Protein AF-A0A1R3KFK3-F1 (afdb_monomer_lite)

Organism: Corchorus capsularis (NCBI:txid210143)

Sequence (382 aa):
MGETRDNDADEEDEEKASDSVTEKVDGKAAENSLSQSSSNPKCTATTITPTIAPSHDFLSRYALDEPRKGANILVEALHEQGGVFAAEGYARSPGLPGVYIATSGLGATNLVSGLADDLLDSIPIVAITGQVPRRMIGTDAFQETPIIEVTRSITKHNYLVLEVDDIPRIVSEAFFLATSGRPDPVLIDIPKDIQQQLAVPNWNQPIRLSGYMSRLPKAPDEAHLEQIVRLVSESKKPVLYVGGGCLNSSEELRRFVELSGIPVASTLMGLGAFPTSDELSLQMLGMHGTVYANYAVDKSDLLLAFGVRFDDRVTGKLEAFASKAKIVHIDIDSAQIGKNKQPHLSICSDVKLALKGINRILESKGAKLNPMNKIPYWRPYR

Foldseek 3Di:
DDDDDDDDDDDDDDDDDDDDDDDDDDDDDDDDDDDDDDDDPDPPPPPPPPPPPPPPPPPQPDDPPPDDPDDSDDDDDPALLVQLVVQQVVCLPPVAEREGEFEAAPRLVSCQVSLQVQAVLQGLYEYEYEAAAPVCAPPPDDRHDPSQVSCVVSWLEEDEDPALQCVLQVVVQQNCQCRAQRHHYYYYYYYPVSVVDDDDHDNPDDHPCVVVVVLFADQWDLVLLVVVVVLLLVWPQEAEEEALLLLVQLVLVVLLCQLRVHAYEYDPRRPPSYDCPDPSYQYYAFPPGAPLSQVSQLPTQAYEAEADQCDCRHQVPLCSGSVNYQYEHEGCDPCSAPVRHHHPGYTNHRSNSSSVSNSVVSVVVVHSVPPPDDDNPSVVRD

Structure (mmCIF, N/CA/C/O backbone):
data_AF-A0A1R3KFK3-F1
#
_entry.id   AF-A0A1R3KFK3-F1
#
loop_
_atom_site.group_PDB
_atom_site.id
_atom_site.type_symbol
_atom_site.label_atom_id
_atom_site.label_alt_id
_atom_site.label_comp_id
_atom_site.label_asym_id
_atom_site.label_entity_id
_atom_site.label_seq_id
_atom_site.pdbx_PDB_ins_code
_atom_site.Cartn_x
_atom_site.Cartn_y
_atom_site.Cartn_z
_atom_site.occupancy
_atom_site.B_iso_or_equiv
_atom_site.auth_seq_id
_atom_site.auth_comp_id
_atom_site.auth_asym_id
_atom_site.auth_atom_id
_atom_site.pdbx_PDB_model_num
ATOM 1 N N . MET A 1 1 ? 68.762 -43.393 8.470 1.00 41.62 1 MET A N 1
ATOM 2 C CA . MET A 1 1 ? 69.097 -41.959 8.587 1.00 41.62 1 MET A CA 1
ATOM 3 C C . MET A 1 1 ? 67.755 -41.237 8.572 1.00 41.62 1 MET A C 1
ATOM 5 O O . MET A 1 1 ? 67.232 -41.040 7.490 1.00 41.62 1 MET A O 1
ATOM 9 N N . GLY A 1 2 ? 66.986 -41.167 9.664 1.00 32.53 2 GLY A N 1
ATOM 10 C CA . GLY A 1 2 ? 67.274 -40.542 10.969 1.00 32.53 2 GLY A CA 1
ATOM 11 C C . GLY A 1 2 ? 67.093 -39.026 10.818 1.00 32.53 2 GLY A C 1
ATOM 12 O O . GLY A 1 2 ? 67.706 -38.480 9.911 1.00 32.53 2 GLY A O 1
ATOM 13 N N . GLU A 1 3 ? 66.281 -38.273 11.558 1.00 30.69 3 GLU A N 1
ATOM 14 C CA . GLU A 1 3 ? 65.396 -38.437 12.729 1.00 30.69 3 GLU A CA 1
ATOM 15 C C . GLU A 1 3 ? 64.461 -37.197 12.694 1.00 30.69 3 GLU A C 1
ATOM 17 O O . GLU A 1 3 ? 64.923 -36.101 12.396 1.00 30.69 3 GLU A O 1
ATOM 22 N N . THR A 1 4 ? 63.132 -37.347 12.736 1.00 32.22 4 THR A N 1
ATOM 23 C CA . THR A 1 4 ? 62.227 -36.926 13.837 1.00 32.22 4 THR A CA 1
ATOM 24 C C . THR A 1 4 ? 62.689 -35.766 14.730 1.00 32.22 4 THR A C 1
ATOM 26 O O . THR A 1 4 ? 63.718 -35.896 15.392 1.00 32.22 4 THR A O 1
ATOM 29 N N . ARG A 1 5 ? 61.825 -34.750 14.906 1.00 30.09 5 ARG A N 1
ATOM 30 C CA . ARG A 1 5 ? 61.236 -34.401 16.218 1.00 30.09 5 ARG A CA 1
ATOM 31 C C . ARG A 1 5 ? 60.116 -33.358 16.113 1.00 30.09 5 ARG A C 1
ATOM 33 O O . ARG A 1 5 ? 60.302 -32.292 15.535 1.00 30.09 5 ARG A O 1
ATOM 40 N N . ASP A 1 6 ? 58.994 -33.741 16.710 1.00 31.53 6 ASP A N 1
ATOM 41 C CA . ASP A 1 6 ? 57.850 -32.940 17.134 1.00 31.53 6 ASP A CA 1
ATOM 42 C C . ASP A 1 6 ? 58.240 -31.859 18.159 1.00 31.53 6 ASP A C 1
ATOM 44 O O . ASP A 1 6 ? 59.281 -31.969 18.814 1.00 31.53 6 ASP A O 1
ATOM 48 N N . ASN A 1 7 ? 57.373 -30.858 18.340 1.00 28.41 7 ASN A N 1
ATOM 49 C CA . ASN A 1 7 ? 56.678 -30.669 19.619 1.00 28.41 7 ASN A CA 1
ATOM 50 C C . ASN A 1 7 ? 55.586 -29.593 19.517 1.00 28.41 7 ASN A C 1
ATOM 52 O O . ASN A 1 7 ? 55.844 -28.450 19.141 1.00 28.41 7 ASN A O 1
ATOM 56 N N . ASP A 1 8 ? 54.383 -30.024 19.886 1.00 27.12 8 ASP A N 1
ATOM 57 C CA . ASP A 1 8 ? 53.226 -29.227 20.277 1.00 27.12 8 ASP A CA 1
ATOM 58 C C . ASP A 1 8 ? 53.436 -28.509 21.627 1.00 27.12 8 ASP A C 1
ATOM 60 O O . ASP A 1 8 ? 54.293 -28.905 22.419 1.00 27.12 8 ASP A O 1
ATOM 64 N N . ALA A 1 9 ? 52.515 -27.567 21.877 1.00 28.36 9 ALA A N 1
ATOM 65 C CA . ALA A 1 9 ? 52.072 -26.998 23.158 1.00 28.36 9 ALA A CA 1
ATOM 66 C C . ALA A 1 9 ? 52.888 -25.825 23.745 1.00 28.36 9 ALA A C 1
ATOM 68 O O . ALA A 1 9 ? 54.079 -25.935 24.012 1.00 28.36 9 ALA A O 1
ATOM 69 N N . ASP A 1 10 ? 52.241 -24.666 23.926 1.00 27.62 10 ASP A N 1
ATOM 70 C CA . ASP A 1 10 ? 51.619 -24.334 25.217 1.00 27.62 10 ASP A CA 1
ATOM 71 C C . ASP A 1 10 ? 50.777 -23.041 25.131 1.00 27.62 10 ASP A C 1
ATOM 73 O O . ASP A 1 10 ? 51.166 -22.031 24.539 1.00 27.62 10 ASP A O 1
ATOM 77 N N . GLU A 1 11 ? 49.573 -23.148 25.689 1.00 27.61 11 GLU A N 1
ATOM 78 C CA . GLU A 1 11 ? 48.621 -22.095 26.042 1.00 27.61 11 GLU A CA 1
ATOM 79 C C . GLU A 1 11 ? 49.009 -21.471 27.402 1.00 27.61 11 GLU A C 1
ATOM 81 O O . GLU A 1 11 ? 49.602 -22.143 28.240 1.00 27.61 11 GLU A O 1
ATOM 86 N N . GLU A 1 12 ? 48.556 -20.230 27.617 1.00 26.83 12 GLU A N 1
ATOM 87 C CA . GLU A 1 12 ? 48.418 -19.495 28.895 1.00 26.83 12 GLU A CA 1
ATOM 88 C C . GLU A 1 12 ? 49.588 -18.646 29.457 1.00 26.83 12 GLU A C 1
ATOM 90 O O . GLU A 1 12 ? 50.765 -18.977 29.385 1.00 26.83 12 GLU A O 1
ATOM 95 N N . ASP A 1 13 ? 49.145 -17.527 30.055 1.00 26.72 13 ASP A N 1
ATOM 96 C CA . ASP A 1 13 ? 49.805 -16.570 30.955 1.00 26.72 13 ASP A CA 1
ATOM 97 C C . ASP A 1 13 ? 50.711 -15.457 30.380 1.00 26.72 13 ASP A C 1
ATOM 99 O O . ASP A 1 13 ? 51.861 -15.657 30.010 1.00 26.72 13 ASP A O 1
ATOM 103 N N . GLU A 1 14 ? 50.209 -14.210 30.386 1.00 27.09 14 GLU A N 1
ATOM 104 C CA . GLU A 1 14 ? 50.558 -13.247 31.452 1.00 27.09 14 GLU A CA 1
ATOM 105 C C . GLU A 1 14 ? 49.851 -11.886 31.266 1.00 27.09 14 GLU A C 1
ATOM 107 O O . GLU A 1 14 ? 50.153 -11.062 30.399 1.00 27.09 14 GLU A O 1
ATOM 112 N N . GLU A 1 15 ? 48.890 -11.646 32.155 1.00 24.58 15 GLU A N 1
ATOM 113 C CA . GLU A 1 15 ? 48.365 -10.341 32.538 1.00 24.58 15 GLU A CA 1
ATOM 114 C C . GLU A 1 15 ? 49.361 -9.666 33.510 1.00 24.58 15 GLU A C 1
ATOM 116 O O . GLU A 1 15 ? 49.857 -10.319 34.425 1.00 24.58 15 GLU A O 1
ATOM 121 N N . LYS A 1 16 ? 49.529 -8.337 33.382 1.00 25.89 16 LYS A N 1
ATOM 122 C CA . LYS A 1 16 ? 50.187 -7.366 34.299 1.00 25.89 16 LYS A CA 1
ATOM 123 C C . LYS A 1 16 ? 51.659 -7.013 34.039 1.00 25.89 16 LYS A C 1
ATOM 125 O O . LYS A 1 16 ? 52.571 -7.668 34.522 1.00 25.89 16 LYS A O 1
ATOM 130 N N . ALA A 1 17 ? 51.860 -5.796 33.530 1.00 26.78 17 ALA A N 1
ATOM 131 C CA . ALA A 1 17 ? 52.760 -4.831 34.168 1.00 26.78 17 ALA A CA 1
ATOM 132 C C . ALA A 1 17 ? 52.340 -3.396 33.807 1.00 26.78 17 ALA A C 1
ATOM 134 O O . ALA A 1 17 ? 52.376 -2.981 32.651 1.00 26.78 17 ALA A O 1
ATOM 135 N N . SER A 1 18 ? 51.888 -2.676 34.829 1.00 23.70 18 SER A N 1
ATOM 136 C CA . SER A 1 18 ? 51.578 -1.250 34.866 1.00 23.70 18 SER A CA 1
ATOM 137 C C . SER A 1 18 ? 52.822 -0.408 35.189 1.00 23.70 18 SER A C 1
ATOM 139 O O . SER A 1 18 ? 53.798 -0.928 35.726 1.00 23.70 18 SER A O 1
ATOM 141 N N . ASP A 1 19 ? 52.681 0.904 34.954 1.00 25.88 19 ASP A N 1
ATOM 142 C CA . ASP A 1 19 ? 53.480 2.035 35.467 1.00 25.88 19 ASP A CA 1
ATOM 143 C C . ASP A 1 19 ? 54.857 2.260 34.802 1.00 25.88 19 ASP A C 1
ATOM 145 O O . ASP A 1 19 ? 55.619 1.337 34.565 1.00 25.88 19 ASP A O 1
ATOM 149 N N . SER A 1 20 ? 55.306 3.466 34.442 1.00 24.84 20 SER A N 1
ATOM 150 C CA . SER A 1 20 ? 54.895 4.845 34.741 1.00 24.84 20 SER A CA 1
ATOM 151 C C . SER A 1 20 ? 55.719 5.804 33.869 1.00 24.84 20 SER A C 1
ATOM 153 O O . SER A 1 20 ? 56.929 5.610 33.807 1.00 24.84 20 SER A O 1
ATOM 155 N N . VAL A 1 21 ? 55.140 6.889 33.333 1.00 26.11 21 VAL A N 1
ATOM 156 C CA . VAL A 1 21 ? 55.828 8.195 33.201 1.00 26.11 21 VAL A CA 1
ATOM 157 C C . VAL A 1 21 ? 54.791 9.320 33.313 1.00 26.11 21 VAL A C 1
ATOM 159 O O . VAL A 1 21 ? 53.902 9.464 32.480 1.00 26.11 21 VAL A O 1
ATOM 162 N N . THR A 1 22 ? 54.922 10.110 34.374 1.00 25.08 22 THR A N 1
ATOM 163 C CA . THR A 1 22 ? 54.213 11.364 34.657 1.00 25.08 22 THR A CA 1
ATOM 164 C C . THR A 1 22 ? 54.997 12.568 34.132 1.00 25.08 22 THR A C 1
ATOM 166 O O . THR A 1 22 ? 56.182 12.680 34.441 1.00 25.08 22 THR A O 1
ATOM 169 N N . GLU A 1 23 ? 54.328 13.535 33.499 1.00 25.53 23 GLU A N 1
ATOM 170 C CA . GLU A 1 23 ? 54.810 14.922 33.396 1.00 25.53 23 GLU A CA 1
ATOM 171 C C . GLU A 1 23 ? 53.739 15.907 33.894 1.00 25.53 23 GLU A C 1
ATOM 173 O O . GLU A 1 23 ? 52.549 15.773 33.613 1.00 25.53 23 GLU A O 1
ATOM 178 N N . LYS A 1 24 ? 54.193 16.861 34.715 1.00 24.52 24 LYS A N 1
ATOM 179 C CA . LYS A 1 24 ? 53.426 17.887 35.437 1.00 24.52 24 LYS A CA 1
ATOM 180 C C . LYS A 1 24 ? 53.083 19.073 34.535 1.00 24.52 24 LYS A C 1
ATOM 182 O O . LYS A 1 24 ? 53.972 19.557 33.844 1.00 24.52 24 LYS A O 1
ATOM 187 N N . VAL A 1 25 ? 51.893 19.659 34.706 1.00 27.02 25 VAL A N 1
ATOM 188 C CA . VAL A 1 25 ? 51.677 21.108 34.522 1.00 27.02 25 VAL A CA 1
ATOM 189 C C . VAL A 1 25 ? 50.733 21.629 35.612 1.00 27.02 25 VAL A C 1
ATOM 191 O O . VAL A 1 25 ? 49.705 21.025 35.913 1.00 27.02 25 VAL A O 1
ATOM 194 N N . ASP A 1 26 ? 51.159 22.733 36.223 1.00 26.05 26 ASP A N 1
ATOM 195 C CA . ASP A 1 26 ? 50.646 23.382 37.427 1.00 26.05 26 ASP A CA 1
ATOM 196 C C . ASP A 1 26 ? 49.231 23.972 37.324 1.00 26.05 26 ASP A C 1
ATOM 198 O O . ASP A 1 26 ? 48.773 24.436 36.280 1.00 26.05 26 ASP A O 1
ATOM 202 N N . GLY A 1 27 ? 48.557 23.992 38.477 1.00 24.77 27 GLY A N 1
ATOM 203 C CA . GLY A 1 27 ? 47.194 24.470 38.645 1.00 24.77 27 GLY A CA 1
ATOM 204 C C . GLY A 1 27 ? 47.027 25.985 38.791 1.00 24.77 27 GLY A C 1
ATOM 205 O O . GLY A 1 27 ? 47.911 26.722 39.224 1.00 24.77 27 GLY A O 1
ATOM 206 N N . LYS A 1 28 ? 45.789 26.416 38.539 1.00 24.80 28 LYS A N 1
ATOM 207 C CA . LYS A 1 28 ? 45.135 27.525 39.239 1.00 24.80 28 LYS A CA 1
ATOM 208 C C . LYS A 1 28 ? 43.639 27.232 39.313 1.00 24.80 28 LYS A C 1
ATOM 210 O O . LYS A 1 28 ? 42.955 27.184 38.297 1.00 24.80 28 LYS A O 1
ATOM 215 N N . ALA A 1 29 ? 43.169 26.994 40.532 1.00 25.88 29 ALA A N 1
ATOM 216 C CA . ALA A 1 29 ? 41.766 26.833 40.870 1.00 25.88 29 ALA A CA 1
ATOM 217 C C . ALA A 1 29 ? 41.042 28.186 40.827 1.00 25.88 29 ALA A C 1
ATOM 219 O O . ALA A 1 29 ? 41.583 29.198 41.275 1.00 25.88 29 ALA A O 1
ATOM 220 N N . ALA A 1 30 ? 39.801 28.178 40.351 1.00 25.69 30 ALA A N 1
ATOM 221 C CA . ALA A 1 30 ? 38.808 29.181 40.700 1.00 25.69 30 ALA A CA 1
ATOM 222 C C . ALA A 1 30 ? 37.477 28.456 40.921 1.00 25.69 30 ALA A C 1
ATOM 224 O O . ALA A 1 30 ? 36.878 27.917 39.991 1.00 25.69 30 ALA A O 1
ATOM 225 N N . GLU A 1 31 ? 37.078 28.400 42.189 1.00 28.77 31 GLU A N 1
ATOM 226 C CA . GLU A 1 31 ? 35.742 28.033 42.641 1.00 28.77 31 GLU A CA 1
ATOM 227 C C . GLU A 1 31 ? 34.703 28.898 41.922 1.00 28.77 31 GLU A C 1
ATOM 229 O O . GLU A 1 31 ? 34.882 30.110 41.811 1.00 28.77 31 GLU A O 1
ATOM 234 N N . ASN A 1 32 ? 33.591 28.306 41.488 1.00 26.80 32 ASN A N 1
ATOM 235 C CA . ASN A 1 32 ? 32.387 29.087 41.245 1.00 26.80 32 ASN A CA 1
ATOM 236 C C . ASN A 1 32 ? 31.177 28.389 41.853 1.00 26.80 32 ASN A C 1
ATOM 238 O O . ASN A 1 32 ? 30.826 27.253 41.539 1.00 26.80 32 ASN A O 1
ATOM 242 N N . SER A 1 33 ? 30.600 29.119 42.794 1.00 28.06 33 SER A N 1
ATOM 243 C CA . SER A 1 33 ? 29.483 28.792 43.653 1.00 28.06 33 SER A CA 1
ATOM 244 C C . SER A 1 33 ? 28.177 28.682 42.866 1.00 28.06 33 SER A C 1
ATOM 246 O O . SER A 1 33 ? 27.840 29.520 42.028 1.00 28.06 33 SER A O 1
ATOM 248 N N . LEU A 1 34 ? 27.398 27.647 43.180 1.00 27.33 34 LEU A N 1
ATOM 249 C CA . LEU A 1 34 ? 26.002 27.535 42.771 1.00 27.33 34 LEU A CA 1
ATOM 250 C C . LEU A 1 34 ? 25.180 28.559 43.562 1.00 27.33 34 LEU A C 1
ATOM 252 O O . LEU A 1 34 ? 24.804 28.318 44.707 1.00 27.33 34 LEU A O 1
ATOM 256 N N . SER A 1 35 ? 24.899 29.707 42.947 1.00 29.00 35 SER A N 1
ATOM 257 C CA . SER A 1 35 ? 23.846 30.609 43.412 1.00 29.00 35 SER A CA 1
ATOM 258 C C . SER A 1 35 ? 22.520 30.207 42.764 1.00 29.00 35 SER A C 1
ATOM 260 O O . SER A 1 35 ? 22.363 30.201 41.543 1.00 29.00 35 SER A O 1
ATOM 262 N N . GLN A 1 36 ? 21.551 29.831 43.600 1.00 33.12 36 GLN A N 1
ATOM 263 C CA . GLN A 1 36 ? 20.157 29.696 43.195 1.00 33.12 36 GLN A CA 1
ATOM 264 C C . GLN A 1 36 ? 19.626 31.089 42.842 1.00 33.12 36 GLN A C 1
ATOM 266 O O . GLN A 1 36 ? 19.480 31.935 43.722 1.00 33.12 36 GLN A O 1
ATOM 271 N N . SER A 1 37 ? 19.323 31.328 41.565 1.00 27.89 37 SER A N 1
ATOM 272 C CA . SER A 1 37 ? 18.511 32.472 41.152 1.00 27.89 37 SER A CA 1
ATOM 273 C C . SER A 1 37 ? 17.188 31.972 40.580 1.00 27.89 37 SER A C 1
ATOM 275 O O . SER A 1 37 ? 17.113 31.309 39.547 1.00 27.89 37 SER A O 1
ATOM 277 N N . SER A 1 38 ? 16.123 32.256 41.319 1.00 38.09 38 SER A N 1
ATOM 278 C CA . SER A 1 38 ? 14.742 32.098 40.899 1.00 38.09 38 SER A CA 1
ATOM 279 C C . SER A 1 38 ? 14.394 33.213 39.913 1.00 38.09 38 SER A C 1
ATOM 281 O O . SER A 1 38 ? 14.117 34.348 40.290 1.00 38.09 38 SER A O 1
ATOM 283 N N . SER A 1 39 ? 14.379 32.896 38.622 1.00 31.75 39 SER A N 1
ATOM 284 C CA . SER A 1 39 ? 13.661 33.710 37.642 1.00 31.75 39 SER A CA 1
ATOM 285 C C . SER A 1 39 ? 13.072 32.806 36.563 1.00 31.75 39 SER A C 1
ATOM 287 O O . SER A 1 39 ? 13.785 32.129 35.832 1.00 31.75 39 SER A O 1
ATOM 289 N N . ASN A 1 40 ? 11.740 32.749 36.506 1.00 31.05 40 ASN A N 1
ATOM 290 C CA . ASN A 1 40 ? 11.011 32.113 35.412 1.00 31.05 40 ASN A CA 1
ATOM 291 C C . ASN A 1 40 ? 11.338 32.860 34.110 1.00 31.05 40 ASN A C 1
ATOM 293 O O . ASN A 1 40 ? 10.999 34.047 34.019 1.00 31.05 40 ASN A O 1
ATOM 297 N N . PRO A 1 41 ? 11.913 32.220 33.077 1.00 33.41 41 PRO A N 1
ATOM 298 C CA . PRO A 1 41 ? 11.972 32.845 31.772 1.00 33.41 41 PRO A CA 1
ATOM 299 C C . PRO A 1 41 ? 10.551 32.849 31.201 1.00 33.41 41 PRO A C 1
ATOM 301 O O . PRO A 1 41 ? 9.957 31.803 30.939 1.00 33.41 41 PRO A O 1
ATOM 304 N N . LYS A 1 42 ? 9.974 34.044 31.030 1.00 33.03 42 LYS A N 1
ATOM 305 C CA . LYS A 1 42 ? 8.777 34.224 30.204 1.00 33.03 42 LYS A CA 1
ATOM 306 C C . LYS A 1 42 ? 9.117 33.721 28.805 1.00 33.03 42 LYS A C 1
ATOM 308 O O . LYS A 1 42 ? 9.917 34.333 28.106 1.00 33.03 42 LYS A O 1
ATOM 313 N N . CYS A 1 43 ? 8.513 32.603 28.418 1.00 30.67 43 CYS A N 1
ATOM 314 C CA . CYS A 1 43 ? 8.561 32.088 27.061 1.00 30.67 43 CYS A CA 1
ATOM 315 C C . CYS A 1 43 ? 7.803 33.071 26.157 1.00 30.67 43 CYS A C 1
ATOM 317 O O . CYS A 1 43 ? 6.581 33.018 26.032 1.00 30.67 43 CYS A O 1
ATOM 319 N N . THR A 1 44 ? 8.511 34.042 25.586 1.00 34.91 44 THR A N 1
ATOM 320 C CA . THR A 1 44 ? 8.011 34.800 24.443 1.00 34.91 44 THR A CA 1
ATOM 321 C C . THR A 1 44 ? 8.026 33.858 23.252 1.00 34.91 44 THR A C 1
ATOM 323 O O . THR A 1 44 ? 9.088 33.556 22.713 1.00 34.91 44 THR A O 1
ATOM 326 N N . ALA A 1 45 ? 6.848 33.362 22.872 1.00 36.03 45 ALA A N 1
ATOM 327 C CA . ALA A 1 45 ? 6.654 32.696 21.597 1.00 36.03 45 ALA A CA 1
ATOM 328 C C . ALA A 1 45 ? 7.004 33.696 20.490 1.00 36.03 45 ALA A C 1
ATOM 330 O O . ALA A 1 45 ? 6.228 34.599 20.179 1.00 36.03 45 ALA A O 1
ATOM 331 N N . THR A 1 46 ? 8.203 33.576 19.929 1.00 31.03 46 THR A N 1
ATOM 332 C CA . THR A 1 46 ? 8.540 34.253 18.684 1.00 31.03 46 THR A CA 1
ATOM 333 C C . THR A 1 46 ? 7.712 33.581 17.602 1.00 31.03 46 THR A C 1
ATOM 335 O O . THR A 1 46 ? 8.007 32.457 17.200 1.00 31.03 46 THR A O 1
ATOM 338 N N . THR A 1 47 ? 6.637 34.236 17.166 1.00 34.16 47 THR A N 1
ATOM 339 C CA . THR A 1 47 ? 5.907 33.843 15.963 1.00 34.16 47 THR A CA 1
ATOM 340 C C . THR A 1 47 ? 6.888 33.910 14.799 1.00 34.16 47 THR A C 1
ATOM 342 O O . THR A 1 47 ? 7.193 34.989 14.294 1.00 34.16 47 THR A O 1
ATOM 345 N N . ILE A 1 48 ? 7.433 32.762 14.401 1.00 36.12 48 ILE A N 1
ATOM 346 C CA . ILE A 1 48 ? 8.140 32.635 13.133 1.00 36.12 48 ILE A CA 1
ATOM 347 C C . ILE A 1 48 ? 7.043 32.696 12.078 1.00 36.12 48 ILE A C 1
ATOM 349 O O . ILE A 1 48 ? 6.404 31.693 11.768 1.00 36.12 48 ILE A O 1
ATOM 353 N N . THR A 1 49 ? 6.761 33.894 11.576 1.00 35.06 49 THR A N 1
ATOM 354 C CA . THR A 1 49 ? 6.017 34.031 10.328 1.00 35.06 49 THR A CA 1
ATOM 355 C C . THR A 1 49 ? 6.841 33.289 9.279 1.00 35.06 49 THR A C 1
ATOM 357 O O . THR A 1 49 ? 8.006 33.653 9.095 1.00 35.06 49 THR A O 1
ATOM 360 N N . PRO A 1 50 ? 6.323 32.230 8.633 1.00 38.78 50 PRO A N 1
ATOM 361 C CA . PRO A 1 50 ? 7.056 31.594 7.557 1.00 38.78 50 PRO A CA 1
ATOM 362 C C . PRO A 1 50 ? 7.292 32.671 6.505 1.00 38.78 50 PRO A C 1
ATOM 364 O O . PRO A 1 50 ? 6.343 33.225 5.946 1.00 38.78 50 PRO A O 1
ATOM 367 N N . THR A 1 51 ? 8.556 33.018 6.274 1.00 38.09 51 THR A N 1
ATOM 368 C CA . THR A 1 51 ? 8.930 33.790 5.099 1.00 38.09 51 THR A CA 1
ATOM 369 C C . THR A 1 51 ? 8.599 32.893 3.919 1.00 38.09 51 THR A C 1
ATOM 371 O O . THR A 1 51 ? 9.376 32.009 3.566 1.00 38.09 51 THR A O 1
ATOM 374 N N . ILE A 1 52 ? 7.399 33.058 3.363 1.00 48.81 52 ILE A N 1
ATOM 375 C CA . ILE A 1 52 ? 7.056 32.516 2.057 1.00 48.81 52 ILE A CA 1
ATOM 376 C C . ILE A 1 52 ? 8.069 33.177 1.130 1.00 48.81 52 ILE A C 1
ATOM 378 O O . ILE A 1 52 ? 7.979 34.378 0.866 1.00 48.81 52 ILE A O 1
ATOM 382 N N . ALA A 1 53 ? 9.100 32.425 0.735 1.00 45.38 53 ALA A N 1
ATOM 383 C CA . ALA A 1 53 ? 9.968 32.845 -0.348 1.00 45.38 53 ALA A CA 1
ATOM 384 C C . ALA A 1 53 ? 9.039 33.270 -1.493 1.00 45.38 53 ALA A C 1
ATOM 386 O O . ALA A 1 53 ? 8.068 32.547 -1.744 1.00 45.38 53 ALA A O 1
ATOM 387 N N . PRO A 1 54 ? 9.249 34.443 -2.118 1.00 44.38 54 PRO A N 1
ATOM 388 C CA . PRO A 1 54 ? 8.392 34.872 -3.211 1.00 44.38 54 PRO A CA 1
ATOM 389 C C . PRO A 1 54 ? 8.275 33.701 -4.181 1.00 44.38 54 PRO A C 1
ATOM 391 O O . PRO A 1 54 ? 9.292 33.118 -4.565 1.00 44.38 54 PRO A O 1
ATOM 394 N N . SER A 1 55 ? 7.039 33.297 -4.482 1.00 53.47 55 SER A N 1
ATOM 395 C CA . SER A 1 55 ? 6.780 32.259 -5.465 1.00 53.47 55 SER A CA 1
ATOM 396 C C . SER A 1 55 ? 7.339 32.779 -6.778 1.00 53.47 55 SER A C 1
ATOM 398 O O . SER A 1 55 ? 6.716 33.589 -7.462 1.00 53.47 55 SER A O 1
ATOM 400 N N . HIS A 1 56 ? 8.563 32.383 -7.101 1.00 56.62 56 HIS A N 1
ATOM 401 C CA . HIS A 1 56 ? 9.009 32.467 -8.468 1.00 56.62 56 HIS A CA 1
ATOM 402 C C . HIS A 1 56 ? 8.099 31.501 -9.208 1.00 56.62 56 HIS A C 1
ATOM 404 O O . HIS A 1 56 ? 8.198 30.287 -9.014 1.00 56.62 56 HIS A O 1
ATOM 410 N N . ASP A 1 57 ? 7.154 32.053 -9.969 1.00 58.62 57 ASP A N 1
ATOM 411 C CA . ASP A 1 57 ? 6.382 31.271 -10.917 1.00 58.62 57 ASP A CA 1
ATOM 412 C C . ASP A 1 57 ? 7.377 30.413 -11.686 1.00 58.62 57 ASP A C 1
ATOM 414 O O . ASP A 1 57 ? 8.407 30.908 -12.158 1.00 58.62 57 ASP A O 1
ATOM 418 N N . PHE A 1 58 ? 7.120 29.109 -11.736 1.00 62.81 58 PHE A N 1
ATOM 419 C CA . PHE A 1 58 ? 7.940 28.204 -12.517 1.00 62.81 58 PHE A CA 1
ATOM 420 C C . PHE A 1 58 ? 7.954 28.717 -13.962 1.00 62.81 58 PHE A C 1
ATOM 422 O O . PHE A 1 58 ? 6.976 28.590 -14.700 1.00 62.81 58 PHE A O 1
ATOM 429 N N . LEU A 1 59 ? 9.066 29.336 -14.354 1.00 57.00 59 LEU A N 1
ATOM 430 C CA . LEU A 1 59 ? 9.290 29.793 -15.713 1.00 57.00 59 LEU A CA 1
ATOM 431 C C . LEU A 1 59 ? 9.671 28.569 -16.538 1.00 57.00 59 LEU A C 1
ATOM 433 O O . LEU A 1 59 ? 10.841 28.196 -16.647 1.00 57.00 59 LEU A O 1
ATOM 437 N N . SER A 1 60 ? 8.649 27.918 -17.091 1.00 58.19 60 SER A N 1
ATOM 438 C CA . SER A 1 60 ? 8.830 26.904 -18.124 1.00 58.19 60 SER A CA 1
ATOM 439 C C . SER A 1 60 ? 9.725 27.467 -19.230 1.00 58.19 60 SER A C 1
ATOM 441 O O . SER A 1 60 ? 9.480 28.561 -19.734 1.00 58.19 60 SER A O 1
ATOM 443 N N . ARG A 1 61 ? 10.743 26.704 -19.651 1.00 60.28 61 ARG A N 1
ATOM 444 C CA . ARG A 1 61 ? 11.552 27.048 -20.838 1.00 60.28 61 ARG A CA 1
ATOM 445 C C . ARG A 1 61 ? 10.764 26.913 -22.150 1.00 60.28 61 ARG A C 1
ATOM 447 O O . ARG A 1 61 ? 11.282 27.286 -23.194 1.00 60.28 61 ARG A O 1
ATOM 454 N N . TYR A 1 62 ? 9.548 26.371 -22.082 1.00 56.28 62 TYR A N 1
ATOM 455 C CA . TYR A 1 62 ? 8.664 26.090 -23.211 1.00 56.28 62 TYR A CA 1
ATOM 456 C C . TYR A 1 62 ? 7.382 26.917 -23.115 1.00 56.28 62 TYR A C 1
ATOM 458 O O . TYR A 1 62 ? 6.850 27.100 -22.011 1.00 56.28 62 TYR A O 1
ATOM 466 N N . ALA A 1 63 ? 6.870 27.368 -24.262 1.00 62.41 63 ALA A N 1
ATOM 467 C CA . ALA A 1 63 ? 5.600 28.087 -24.339 1.00 62.41 63 ALA A CA 1
ATOM 468 C C . ALA A 1 63 ? 4.412 27.180 -23.954 1.00 62.41 63 ALA A C 1
ATOM 470 O O . ALA A 1 63 ? 4.490 25.948 -24.010 1.00 62.41 63 ALA A O 1
ATOM 471 N N . LEU A 1 64 ? 3.294 27.781 -23.529 1.00 60.41 64 LEU A N 1
ATOM 472 C CA . LEU A 1 64 ? 2.113 27.041 -23.058 1.00 60.41 64 LEU A CA 1
ATOM 473 C C . LEU A 1 64 ? 1.527 26.109 -24.132 1.00 60.41 64 LEU A C 1
ATOM 475 O O . LEU A 1 64 ? 1.038 25.033 -23.789 1.00 60.41 64 LEU A O 1
ATOM 479 N N . ASP A 1 65 ? 1.616 26.510 -25.396 1.00 65.81 65 ASP A N 1
ATOM 480 C CA . ASP A 1 65 ? 1.038 25.891 -26.590 1.00 65.81 65 ASP A CA 1
ATOM 481 C C . ASP A 1 65 ? 2.039 25.077 -27.429 1.00 65.81 65 ASP A C 1
ATOM 483 O O . ASP A 1 65 ? 1.659 24.468 -28.430 1.00 65.81 65 ASP A O 1
ATOM 487 N N . GLU A 1 66 ? 3.310 25.020 -27.025 1.00 59.03 66 GLU A N 1
ATOM 488 C CA . GLU A 1 66 ? 4.332 24.270 -27.751 1.00 59.03 66 GLU A CA 1
ATOM 489 C C . GLU A 1 66 ? 4.104 22.752 -27.587 1.00 59.03 66 GLU A C 1
ATOM 491 O O . GLU A 1 66 ? 4.028 22.265 -26.452 1.00 59.03 66 GLU A O 1
ATOM 496 N N . PRO A 1 67 ? 3.980 21.969 -28.681 1.00 46.97 67 PRO A N 1
ATOM 497 C CA . PRO A 1 67 ? 3.785 20.526 -28.598 1.00 46.97 67 PRO A CA 1
ATOM 498 C C . PRO A 1 67 ? 5.004 19.862 -27.947 1.00 46.97 67 PRO A C 1
ATOM 500 O O . PRO A 1 67 ? 6.099 19.808 -28.508 1.00 46.97 67 PRO A O 1
ATOM 503 N N . ARG A 1 68 ? 4.804 19.344 -26.734 1.00 60.38 68 ARG A N 1
ATOM 504 C CA . ARG A 1 68 ? 5.874 18.805 -25.888 1.00 60.38 68 ARG A CA 1
ATOM 505 C C . ARG A 1 68 ? 6.151 17.351 -26.252 1.00 60.38 68 ARG A C 1
ATOM 507 O O . ARG A 1 68 ? 5.252 16.516 -26.216 1.00 60.38 68 ARG A O 1
ATOM 514 N N . LYS A 1 69 ? 7.413 17.016 -26.523 1.00 46.22 69 LYS A N 1
ATOM 515 C CA . LYS A 1 69 ? 7.902 15.625 -26.570 1.00 46.22 69 LYS A CA 1
ATOM 516 C C . LYS A 1 69 ? 8.399 15.160 -25.188 1.00 46.22 69 LYS A C 1
ATOM 518 O O . LYS A 1 69 ? 9.491 14.608 -25.096 1.00 46.22 69 LYS A O 1
ATOM 523 N N . GLY A 1 70 ? 7.670 15.429 -24.100 1.00 58.91 70 GLY A N 1
ATOM 524 C CA . GLY A 1 70 ? 8.161 15.075 -22.760 1.00 58.91 70 GLY A CA 1
ATOM 525 C C . GLY A 1 70 ? 7.359 15.621 -21.579 1.00 58.91 70 GLY A C 1
ATOM 526 O O . GLY A 1 70 ? 6.206 16.021 -21.724 1.00 58.91 70 GLY A O 1
ATOM 527 N N . ALA A 1 71 ? 7.985 15.607 -20.398 1.00 61.84 71 ALA A N 1
ATOM 528 C CA . ALA A 1 71 ? 7.392 16.033 -19.131 1.00 61.84 71 ALA A CA 1
ATOM 529 C C . ALA A 1 71 ? 7.230 17.561 -19.029 1.00 61.84 71 ALA A C 1
ATOM 531 O O . ALA A 1 71 ? 8.065 18.322 -19.516 1.00 61.84 71 ALA A O 1
ATOM 532 N N . ASN A 1 72 ? 6.175 18.008 -18.337 1.00 63.22 72 ASN A N 1
ATOM 533 C CA . ASN A 1 72 ? 5.919 19.433 -18.079 1.00 63.22 72 ASN A CA 1
ATOM 534 C C . ASN A 1 72 ? 6.952 20.051 -17.126 1.00 63.22 72 ASN A C 1
ATOM 536 O O . ASN A 1 72 ? 7.289 21.224 -17.256 1.00 63.22 72 ASN A O 1
ATOM 540 N N . ILE A 1 73 ? 7.426 19.258 -16.164 1.00 72.88 73 ILE A N 1
ATOM 541 C CA . ILE A 1 73 ? 8.433 19.626 -15.171 1.00 72.88 73 ILE A CA 1
ATOM 542 C C . ILE A 1 73 ? 9.357 18.417 -15.028 1.00 72.88 73 ILE A C 1
ATOM 544 O O . ILE A 1 73 ? 8.882 17.306 -14.800 1.00 72.88 73 ILE A O 1
ATOM 548 N N . LEU A 1 74 ? 10.662 18.638 -15.178 1.00 82.56 74 LEU A N 1
ATOM 549 C CA . LEU A 1 74 ? 11.699 17.657 -14.877 1.00 82.56 74 LEU A CA 1
ATOM 550 C C . LEU A 1 74 ? 12.490 18.172 -13.677 1.00 82.56 74 LEU A C 1
ATOM 552 O O . LEU A 1 74 ? 13.011 19.287 -13.720 1.00 82.56 74 LEU A O 1
ATOM 556 N N . VAL A 1 75 ? 12.561 17.366 -12.620 1.00 88.06 75 VAL A N 1
ATOM 557 C CA . VAL A 1 75 ? 13.378 17.651 -11.439 1.00 88.06 75 VAL A CA 1
ATOM 558 C C . VAL A 1 75 ? 14.619 16.775 -11.517 1.00 88.06 75 VAL A C 1
ATOM 560 O O . VAL A 1 75 ? 14.520 15.552 -11.484 1.00 88.06 75 VAL A O 1
ATOM 563 N N . GLU A 1 76 ? 15.781 17.404 -11.660 1.00 88.88 76 GLU A N 1
ATOM 564 C CA . GLU A 1 76 ? 17.067 16.712 -11.685 1.00 88.88 76 GLU A CA 1
ATOM 565 C C . GLU A 1 76 ? 17.599 16.576 -10.256 1.00 88.88 76 GLU A C 1
ATOM 567 O O . GLU A 1 76 ? 17.723 17.563 -9.528 1.00 88.88 76 GLU A O 1
ATOM 572 N N . ALA A 1 77 ? 17.891 15.345 -9.846 1.00 90.56 77 ALA A N 1
ATOM 573 C CA . ALA A 1 77 ? 18.524 15.068 -8.567 1.00 90.56 77 ALA A CA 1
ATOM 574 C C . ALA A 1 77 ? 20.043 14.987 -8.742 1.00 90.56 77 ALA A C 1
ATOM 576 O O . ALA A 1 77 ? 20.531 14.444 -9.729 1.00 90.56 77 ALA A O 1
ATOM 577 N N . LEU A 1 78 ? 20.795 15.466 -7.748 1.00 92.62 78 LEU A N 1
ATOM 578 C CA . LEU A 1 78 ? 22.263 15.377 -7.745 1.00 92.62 78 LEU A CA 1
ATOM 579 C C . LEU A 1 78 ? 22.781 13.943 -7.526 1.00 92.62 78 LEU A C 1
ATOM 581 O O . LEU A 1 78 ? 23.970 13.688 -7.690 1.00 92.62 78 LEU A O 1
ATOM 585 N N . HIS A 1 79 ? 21.898 13.027 -7.123 1.00 97.25 79 HIS A N 1
ATOM 586 C CA . HIS A 1 79 ? 22.162 11.602 -6.953 1.00 97.25 79 HIS A CA 1
ATOM 587 C C . HIS A 1 79 ? 20.863 10.822 -7.177 1.00 97.25 79 HIS A C 1
ATOM 589 O O . HIS A 1 79 ? 19.796 11.269 -6.745 1.00 97.25 79 HIS A O 1
ATOM 595 N N . GLU A 1 80 ? 20.933 9.644 -7.795 1.00 97.25 80 GLU A N 1
ATOM 596 C CA . GLU A 1 80 ? 19.750 8.867 -8.176 1.00 97.25 80 GLU A CA 1
ATOM 597 C C . GLU A 1 80 ? 18.897 8.455 -6.971 1.00 97.25 80 GLU A C 1
ATOM 599 O O . GLU A 1 80 ? 17.677 8.594 -7.003 1.00 97.25 80 GLU A O 1
ATOM 604 N N . GLN A 1 81 ? 19.540 8.069 -5.864 1.00 96.62 81 GLN A N 1
ATOM 605 C CA . GLN A 1 81 ? 18.859 7.808 -4.588 1.00 96.62 81 GLN A CA 1
ATOM 606 C C . GLN A 1 81 ? 18.029 9.013 -4.106 1.00 96.62 81 GLN A C 1
ATOM 608 O O . GLN A 1 81 ? 16.894 8.847 -3.668 1.00 96.62 81 GLN A O 1
ATOM 613 N N . GLY A 1 82 ? 18.563 10.236 -4.220 1.00 95.06 82 GLY A N 1
ATOM 614 C CA . GLY A 1 82 ? 17.813 11.446 -3.873 1.00 95.06 82 GLY A CA 1
ATOM 615 C C . GLY A 1 82 ? 16.625 11.678 -4.808 1.00 95.06 82 GLY A C 1
ATOM 616 O O . GLY A 1 82 ? 15.596 12.196 -4.383 1.00 95.06 82 GLY A O 1
ATOM 617 N N . GLY A 1 83 ? 16.748 11.259 -6.069 1.00 94.06 83 GLY A N 1
ATOM 618 C CA . GLY A 1 83 ? 15.666 11.304 -7.044 1.00 94.06 83 GLY A CA 1
ATOM 619 C C . GLY A 1 83 ? 14.551 10.301 -6.757 1.00 94.06 83 GLY A C 1
ATOM 620 O O . GLY A 1 83 ? 13.385 10.679 -6.856 1.00 94.06 83 GLY A O 1
ATOM 621 N N . VAL A 1 84 ? 14.884 9.070 -6.350 1.00 94.50 84 VAL A N 1
ATOM 622 C CA . VAL A 1 84 ? 13.876 8.103 -5.892 1.00 94.50 84 VAL A CA 1
ATOM 623 C C . VAL A 1 84 ? 13.149 8.649 -4.673 1.00 94.50 84 VAL A C 1
ATOM 625 O O . VAL A 1 84 ? 11.948 8.850 -4.775 1.00 94.50 84 VAL A O 1
ATOM 628 N N . PHE A 1 85 ? 13.849 9.046 -3.604 1.00 96.75 85 PHE A N 1
ATOM 629 C CA . PHE A 1 85 ? 13.198 9.597 -2.405 1.00 96.75 85 PHE A CA 1
ATOM 630 C C . PHE A 1 85 ? 12.344 10.846 -2.686 1.00 96.75 85 PHE A C 1
ATOM 632 O O . PHE A 1 85 ? 11.308 11.058 -2.051 1.00 96.75 85 PHE A O 1
ATOM 639 N N . ALA A 1 86 ? 12.726 11.672 -3.666 1.00 94.94 86 ALA A N 1
ATOM 640 C CA . ALA A 1 86 ? 11.885 12.774 -4.125 1.00 94.94 86 ALA A CA 1
ATOM 641 C C . ALA A 1 86 ? 10.597 12.279 -4.811 1.00 94.94 86 ALA A C 1
ATOM 643 O O . ALA A 1 86 ? 9.526 12.839 -4.568 1.00 94.94 86 ALA A O 1
ATOM 644 N N . ALA A 1 87 ? 10.680 11.229 -5.634 1.00 94.50 87 ALA A N 1
ATOM 645 C CA . ALA A 1 87 ? 9.518 10.580 -6.235 1.00 94.50 87 ALA A CA 1
ATOM 646 C C . ALA A 1 87 ? 8.619 9.915 -5.178 1.00 94.50 87 ALA A C 1
ATOM 648 O O . ALA A 1 87 ? 7.399 9.993 -5.303 1.00 94.50 87 ALA A O 1
ATOM 649 N N . GLU A 1 88 ? 9.183 9.349 -4.108 1.00 95.06 88 GLU A N 1
ATOM 650 C CA . GLU A 1 88 ? 8.406 8.810 -2.983 1.00 95.06 88 GLU A CA 1
ATOM 651 C C . GLU A 1 88 ? 7.643 9.911 -2.246 1.00 95.06 88 GLU A C 1
ATOM 653 O O . GLU A 1 88 ? 6.440 9.799 -2.008 1.00 95.06 88 GLU A O 1
ATOM 658 N N . GLY A 1 89 ? 8.316 11.022 -1.923 1.00 94.75 89 GLY A N 1
ATOM 659 C CA . GLY A 1 89 ? 7.673 12.193 -1.325 1.00 94.75 89 GLY A CA 1
ATOM 660 C C . GLY A 1 89 ? 6.577 12.768 -2.229 1.00 94.75 89 GLY A C 1
ATOM 661 O O . GLY A 1 89 ? 5.496 13.141 -1.754 1.00 94.75 89 GLY A O 1
ATOM 662 N N . TYR A 1 90 ? 6.822 12.771 -3.543 1.00 94.06 90 TYR A N 1
ATOM 663 C CA . TYR A 1 90 ? 5.815 13.109 -4.543 1.00 94.06 90 TYR A CA 1
ATOM 664 C C . TYR A 1 90 ? 4.674 12.097 -4.584 1.00 94.06 90 TYR A C 1
ATOM 666 O O . TYR A 1 90 ? 3.560 12.512 -4.833 1.00 94.06 90 TYR A O 1
ATOM 674 N N . ALA A 1 91 ? 4.887 10.807 -4.338 1.00 94.75 91 ALA A N 1
ATOM 675 C CA . ALA A 1 91 ? 3.805 9.828 -4.350 1.00 94.75 91 ALA A CA 1
ATOM 676 C C . ALA A 1 91 ? 2.938 9.906 -3.083 1.00 94.75 91 ALA A C 1
ATOM 678 O O . ALA A 1 91 ? 1.708 9.829 -3.139 1.00 94.75 91 ALA A O 1
ATOM 679 N N . ARG A 1 92 ? 3.578 10.133 -1.931 1.00 91.75 92 ARG A N 1
ATOM 680 C CA . ARG A 1 92 ? 2.936 10.187 -0.611 1.00 91.75 92 ARG A CA 1
ATOM 681 C C . ARG A 1 92 ? 2.043 11.418 -0.406 1.00 91.75 92 ARG A C 1
ATOM 683 O O . ARG A 1 92 ? 1.130 11.357 0.411 1.00 91.75 92 ARG A O 1
ATOM 690 N N . SER A 1 93 ? 2.286 12.532 -1.107 1.00 85.69 93 SER A N 1
ATOM 691 C CA . SER A 1 93 ? 1.585 13.807 -0.854 1.00 85.69 93 SER A CA 1
ATOM 692 C C . SER A 1 93 ? 0.266 14.023 -1.633 1.00 85.69 93 SER A C 1
ATOM 694 O O . SER A 1 93 ? -0.728 14.367 -0.995 1.00 85.69 93 SER A O 1
ATOM 696 N N . PRO A 1 94 ? 0.185 13.818 -2.963 1.00 75.31 94 PRO A N 1
ATOM 697 C CA . PRO A 1 94 ? -1.029 13.922 -3.763 1.00 75.31 94 PRO A CA 1
ATOM 698 C C . PRO A 1 94 ? -1.711 12.562 -4.005 1.00 75.31 94 PRO A C 1
ATOM 700 O O . PRO A 1 94 ? -2.808 12.541 -4.558 1.00 75.31 94 PRO A O 1
ATOM 703 N N . GLY A 1 95 ? -1.071 11.434 -3.656 1.00 71.19 95 GLY A N 1
ATOM 704 C CA . GLY A 1 95 ? -1.573 10.082 -3.936 1.00 71.19 95 GLY A CA 1
ATOM 705 C C . GLY A 1 95 ? -1.481 9.661 -5.410 1.00 71.19 95 GLY A C 1
ATOM 706 O O . GLY A 1 95 ? -2.205 8.764 -5.839 1.00 71.19 95 GLY A O 1
ATOM 707 N N . LEU A 1 96 ? -0.626 10.319 -6.199 1.00 89.88 96 LEU A N 1
ATOM 708 C CA . LEU A 1 96 ? -0.329 9.958 -7.589 1.00 89.88 96 LEU A CA 1
ATOM 709 C C . LEU A 1 96 ? 0.928 9.082 -7.645 1.00 89.88 96 LEU A C 1
ATOM 711 O O . LEU A 1 96 ? 1.778 9.215 -6.771 1.00 89.88 96 LEU A O 1
ATOM 715 N N . PRO A 1 97 ? 1.093 8.209 -8.652 1.00 94.44 97 PRO A N 1
ATOM 716 C CA . PRO A 1 97 ? 2.317 7.432 -8.769 1.00 94.44 97 PRO A CA 1
ATOM 717 C C . PRO A 1 97 ? 3.529 8.345 -8.993 1.00 94.44 97 PRO A C 1
ATOM 719 O O . PRO A 1 97 ? 3.498 9.232 -9.851 1.00 94.44 97 PRO A O 1
ATOM 722 N N . GLY A 1 98 ? 4.599 8.112 -8.237 1.00 95.56 98 GLY A N 1
ATOM 723 C CA . GLY A 1 98 ? 5.889 8.753 -8.469 1.00 95.56 98 GLY A CA 1
ATOM 724 C C . GLY A 1 98 ? 6.599 8.091 -9.645 1.00 95.56 98 GLY A C 1
ATOM 725 O O . GLY A 1 98 ? 6.535 6.874 -9.823 1.00 95.56 98 GLY A O 1
ATOM 726 N N . VAL A 1 99 ? 7.266 8.892 -10.472 1.00 95.69 99 VAL A N 1
ATOM 727 C CA . VAL A 1 99 ? 8.033 8.397 -11.618 1.00 95.69 99 VAL A CA 1
ATOM 728 C C . VAL A 1 99 ? 9.465 8.860 -11.472 1.00 95.69 99 VAL A C 1
ATOM 730 O O . VAL A 1 99 ? 9.720 10.050 -11.286 1.00 95.69 99 VAL A O 1
ATOM 733 N N . TYR A 1 100 ? 10.391 7.921 -11.595 1.00 92.00 100 TYR A N 1
ATOM 734 C CA . TYR A 1 100 ? 11.814 8.198 -11.532 1.00 92.00 100 TYR A CA 1
ATOM 735 C C . TYR A 1 100 ? 12.543 7.515 -12.695 1.00 92.00 100 TYR A C 1
ATOM 737 O O . TYR A 1 100 ? 12.152 6.429 -13.123 1.00 92.00 100 TYR A O 1
ATOM 745 N N . ILE A 1 101 ? 13.593 8.157 -13.220 1.00 96.69 101 ILE A N 1
ATOM 746 C CA . ILE A 1 101 ? 14.353 7.678 -14.381 1.00 96.69 101 ILE A CA 1
ATOM 747 C C . ILE A 1 101 ? 15.857 7.710 -14.077 1.00 96.69 101 ILE A C 1
ATOM 749 O O . ILE A 1 101 ? 16.375 8.762 -13.706 1.00 96.69 101 ILE A O 1
ATOM 753 N N . ALA A 1 102 ? 16.559 6.594 -14.300 1.00 97.50 102 ALA A N 1
ATOM 754 C CA . ALA A 1 102 ? 18.023 6.503 -14.241 1.00 97.50 102 ALA A CA 1
ATOM 755 C C . ALA A 1 102 ? 18.624 5.867 -15.500 1.00 97.50 102 ALA A C 1
ATOM 757 O O . ALA A 1 102 ? 17.953 5.193 -16.281 1.00 97.50 102 ALA A O 1
ATOM 758 N N . THR A 1 103 ? 19.930 6.060 -15.679 1.00 98.25 103 THR A N 1
ATOM 759 C CA . THR A 1 103 ? 20.724 5.313 -16.664 1.00 98.25 103 THR A CA 1
ATOM 760 C C . THR A 1 103 ? 21.010 3.875 -16.194 1.00 98.25 103 THR A C 1
ATOM 762 O O . THR A 1 103 ? 20.636 3.487 -15.087 1.00 98.25 103 THR A O 1
ATOM 765 N N . SER A 1 104 ? 21.684 3.084 -17.032 1.00 98.31 104 SER A N 1
ATOM 766 C CA . SER A 1 104 ? 22.094 1.708 -16.728 1.00 98.31 104 SER A CA 1
ATOM 767 C C . SER A 1 104 ? 23.184 1.633 -15.656 1.00 98.31 104 SER A C 1
ATOM 769 O O . SER A 1 104 ? 23.715 2.645 -15.187 1.00 98.31 104 SER A O 1
ATOM 771 N N . GLY A 1 105 ? 23.564 0.412 -15.278 1.00 97.88 105 GLY A N 1
ATOM 772 C CA . GLY A 1 105 ? 24.747 0.195 -14.455 1.00 97.88 105 GLY A CA 1
ATOM 773 C C . GLY A 1 105 ? 24.588 0.796 -13.061 1.00 97.88 105 GLY A C 1
ATOM 774 O O . GLY A 1 105 ? 23.671 0.439 -12.320 1.00 97.88 105 GLY A O 1
ATOM 775 N N . LEU A 1 106 ? 25.477 1.736 -12.730 1.00 96.19 106 LEU A N 1
ATOM 776 C CA . LEU A 1 106 ? 25.514 2.404 -11.427 1.00 96.19 106 LEU A CA 1
ATOM 777 C C . LEU A 1 106 ? 24.274 3.264 -11.149 1.00 96.19 106 LEU A C 1
ATOM 779 O O . LEU A 1 106 ? 23.805 3.297 -10.013 1.00 96.19 106 LEU A O 1
ATOM 783 N N . GLY A 1 107 ? 23.707 3.903 -12.180 1.00 97.19 107 GLY A N 1
ATOM 784 C CA . GLY A 1 107 ? 22.499 4.713 -12.012 1.00 97.19 107 GLY A CA 1
ATOM 785 C C . GLY A 1 107 ? 21.317 3.863 -11.545 1.00 97.19 107 GLY A C 1
ATOM 786 O O . GLY A 1 107 ? 20.605 4.230 -10.615 1.00 97.19 107 GLY A O 1
ATOM 787 N N . ALA A 1 108 ? 21.173 2.672 -12.127 1.00 97.75 108 ALA A N 1
ATOM 788 C CA . ALA A 1 108 ? 20.150 1.706 -11.754 1.00 97.75 108 ALA A CA 1
ATOM 789 C C . ALA A 1 108 ? 20.381 1.106 -10.352 1.00 97.75 108 ALA A C 1
ATOM 791 O O . ALA A 1 108 ? 19.438 0.955 -9.577 1.00 97.75 108 ALA A O 1
ATOM 792 N N . THR A 1 109 ? 21.626 0.789 -9.977 1.00 98.25 109 THR A N 1
ATOM 793 C CA . THR A 1 109 ? 21.913 0.245 -8.634 1.00 98.25 109 THR A CA 1
ATOM 794 C C . THR A 1 109 ? 21.709 1.263 -7.520 1.00 98.25 109 THR A C 1
ATOM 796 O O . THR A 1 109 ? 21.345 0.882 -6.410 1.00 98.25 109 THR A O 1
ATOM 799 N N . ASN A 1 110 ? 21.870 2.556 -7.803 1.00 98.31 110 ASN A N 1
ATOM 800 C CA . ASN A 1 110 ? 21.616 3.617 -6.829 1.00 98.31 110 ASN A CA 1
ATOM 801 C C . ASN A 1 110 ? 20.128 3.741 -6.439 1.00 98.31 110 ASN A C 1
ATOM 803 O O . ASN A 1 110 ? 19.810 4.438 -5.475 1.00 98.31 110 ASN A O 1
ATOM 807 N N . LEU A 1 111 ? 19.223 3.045 -7.140 1.00 96.00 111 LEU A N 1
ATOM 808 C CA . LEU A 1 111 ? 17.786 3.017 -6.838 1.00 96.00 111 LEU A CA 1
ATOM 809 C C . LEU A 1 111 ? 17.411 1.976 -5.786 1.00 96.00 111 LEU A C 1
ATOM 811 O O . LEU A 1 111 ? 16.328 2.049 -5.216 1.00 96.00 111 LEU A O 1
ATOM 815 N N . VAL A 1 112 ? 18.287 0.998 -5.539 1.00 98.19 112 VAL A N 1
ATOM 816 C CA . VAL A 1 112 ? 17.978 -0.216 -4.766 1.00 98.19 112 VAL A CA 1
ATOM 817 C C . VAL A 1 112 ? 17.411 0.101 -3.384 1.00 98.19 112 VAL A C 1
ATOM 819 O O . VAL A 1 112 ? 16.437 -0.523 -2.975 1.00 98.19 112 VAL A O 1
ATOM 822 N N . SER A 1 113 ? 17.979 1.080 -2.673 1.00 98.38 113 SER A N 1
ATOM 823 C CA . SER A 1 113 ? 17.488 1.452 -1.340 1.00 98.38 113 SER A CA 1
ATOM 824 C C . SER A 1 113 ? 16.066 2.000 -1.372 1.00 98.38 113 SER A C 1
ATOM 826 O O . SER A 1 113 ? 15.266 1.610 -0.532 1.00 98.38 113 SER A O 1
ATOM 828 N N . GLY A 1 114 ? 15.755 2.876 -2.328 1.00 97.88 114 GLY A N 1
ATOM 829 C CA . GLY A 1 114 ? 14.430 3.483 -2.401 1.00 97.88 114 GLY A CA 1
ATOM 830 C C . GLY A 1 114 ? 13.374 2.512 -2.926 1.00 97.88 114 GLY A C 1
ATOM 831 O O . GLY A 1 114 ? 12.319 2.392 -2.330 1.00 97.88 114 GLY A O 1
ATOM 832 N N . LEU A 1 115 ? 13.705 1.658 -3.906 1.00 98.38 115 LEU A N 1
ATOM 833 C CA . LEU A 1 115 ? 12.799 0.572 -4.320 1.00 98.38 115 LEU A CA 1
ATOM 834 C C . LEU A 1 115 ? 12.445 -0.364 -3.152 1.00 98.38 115 LEU A C 1
ATOM 836 O O . LEU A 1 115 ? 11.301 -0.791 -3.008 1.00 98.38 115 LEU A O 1
ATOM 840 N N . ALA A 1 116 ? 13.419 -0.679 -2.294 1.00 98.62 116 ALA A N 1
ATOM 841 C CA . ALA A 1 116 ? 13.152 -1.459 -1.093 1.00 98.62 116 ALA A CA 1
ATOM 842 C C . ALA A 1 116 ? 12.267 -0.699 -0.088 1.00 98.62 116 ALA A C 1
ATOM 844 O O . ALA A 1 116 ? 11.361 -1.312 0.477 1.00 98.62 116 ALA A O 1
ATOM 845 N N . ASP A 1 117 ? 12.502 0.601 0.122 1.00 98.44 117 ASP A N 1
ATOM 846 C CA . ASP A 1 117 ? 11.669 1.449 0.989 1.00 98.44 117 ASP A CA 1
ATOM 847 C C . ASP A 1 117 ? 10.219 1.504 0.486 1.00 98.44 117 ASP A C 1
ATOM 849 O O . ASP A 1 117 ? 9.284 1.152 1.210 1.00 98.44 117 ASP A O 1
ATOM 853 N N . ASP A 1 118 ? 10.049 1.794 -0.803 1.00 97.56 118 ASP A N 1
ATOM 854 C CA . ASP A 1 118 ? 8.770 1.855 -1.498 1.00 97.56 118 ASP A CA 1
ATOM 855 C C . ASP A 1 118 ? 7.957 0.566 -1.357 1.00 97.56 118 ASP A C 1
ATOM 857 O O . ASP A 1 118 ? 6.744 0.615 -1.156 1.00 97.56 118 ASP A O 1
ATOM 861 N N . LEU A 1 119 ? 8.600 -0.603 -1.453 1.00 98.38 119 LEU A N 1
ATOM 862 C CA . LEU A 1 119 ? 7.929 -1.895 -1.282 1.00 98.38 119 LEU A CA 1
ATOM 863 C C . LEU A 1 119 ? 7.514 -2.146 0.177 1.00 98.38 119 LEU A C 1
ATOM 865 O O . LEU A 1 119 ? 6.474 -2.750 0.452 1.00 98.38 119 LEU A O 1
ATOM 869 N N . LEU A 1 120 ? 8.338 -1.727 1.138 1.00 98.00 120 LEU A N 1
ATOM 870 C CA . LEU A 1 120 ? 8.058 -1.932 2.560 1.00 98.00 120 LEU A CA 1
ATOM 871 C C . LEU A 1 120 ? 6.914 -1.034 3.051 1.00 98.00 120 LEU A C 1
ATOM 873 O O . LEU A 1 120 ? 6.099 -1.480 3.873 1.00 98.00 120 LEU A O 1
ATOM 877 N N . ASP A 1 121 ? 6.823 0.174 2.499 1.00 97.50 121 ASP A N 1
ATOM 878 C CA . ASP A 1 121 ? 5.821 1.186 2.834 1.00 97.50 121 ASP A CA 1
ATOM 879 C C . ASP A 1 121 ? 4.628 1.241 1.873 1.00 97.50 121 ASP A C 1
ATOM 881 O O . ASP A 1 121 ? 3.640 1.923 2.159 1.00 97.50 121 ASP A O 1
ATOM 885 N N . SER A 1 122 ? 4.670 0.466 0.789 1.00 97.94 122 SER A N 1
ATOM 886 C CA . SER A 1 122 ? 3.620 0.380 -0.225 1.00 97.94 122 SER A CA 1
ATOM 887 C C . SER A 1 122 ? 3.340 1.685 -0.950 1.00 97.94 122 SER A C 1
ATOM 889 O O . SER A 1 122 ? 2.217 2.200 -0.982 1.00 97.94 122 SER A O 1
ATOM 891 N N . ILE A 1 123 ? 4.404 2.215 -1.545 1.00 97.62 123 ILE A N 1
ATOM 892 C CA . ILE A 1 123 ? 4.407 3.466 -2.287 1.00 97.62 123 ILE A CA 1
ATOM 893 C C . ILE A 1 123 ? 4.322 3.174 -3.795 1.00 97.62 123 ILE A C 1
ATOM 895 O O . ILE A 1 123 ? 5.090 2.363 -4.320 1.00 97.62 123 ILE A O 1
ATOM 899 N N . PRO A 1 124 ? 3.381 3.807 -4.523 1.00 97.56 124 PRO A N 1
ATOM 900 C CA . PRO A 1 124 ? 3.210 3.582 -5.954 1.00 97.56 124 PRO A CA 1
ATOM 901 C C . PRO A 1 124 ? 4.315 4.285 -6.750 1.00 97.56 124 PRO A C 1
ATOM 903 O O . PRO A 1 124 ? 4.160 5.442 -7.141 1.00 97.56 124 PRO A O 1
ATOM 906 N N . ILE A 1 125 ? 5.411 3.584 -7.029 1.00 98.12 125 ILE A N 1
ATOM 907 C CA . ILE A 1 125 ? 6.508 4.091 -7.864 1.00 98.12 125 ILE A CA 1
ATOM 908 C C . ILE A 1 125 ? 6.592 3.336 -9.190 1.00 98.12 125 ILE A C 1
ATOM 910 O O . ILE A 1 125 ? 6.441 2.117 -9.249 1.00 98.12 125 ILE A O 1
ATOM 914 N N . VAL A 1 126 ? 6.869 4.066 -10.271 1.00 98.50 126 VAL A N 1
ATOM 915 C CA . VAL A 1 126 ? 7.308 3.507 -11.553 1.00 98.50 126 VAL A CA 1
ATOM 916 C C . VAL A 1 126 ? 8.733 3.986 -11.822 1.00 98.50 126 VAL A C 1
ATOM 918 O O . VAL A 1 126 ? 8.960 5.148 -12.165 1.00 98.50 126 VAL A O 1
ATOM 921 N N . ALA A 1 127 ? 9.698 3.085 -11.657 1.00 98.19 127 ALA A N 1
ATOM 922 C CA . ALA A 1 127 ? 11.103 3.340 -11.943 1.00 98.19 127 ALA A CA 1
ATOM 923 C C . ALA A 1 127 ? 11.431 2.917 -13.378 1.00 98.19 127 A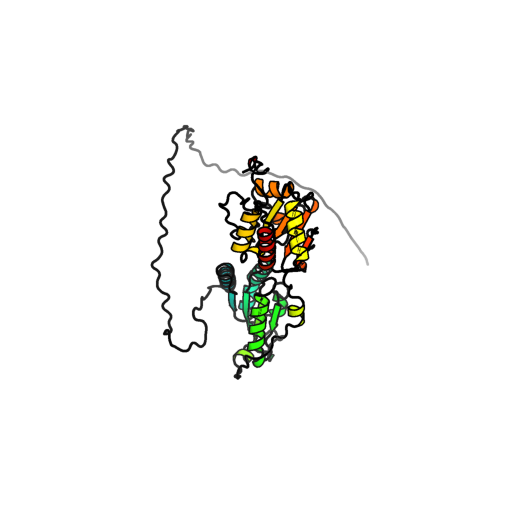LA A C 1
ATOM 925 O O . ALA A 1 127 ? 11.099 1.810 -13.794 1.00 98.19 127 ALA A O 1
ATOM 926 N N . ILE A 1 128 ? 12.094 3.782 -14.139 1.00 98.62 128 ILE A N 1
ATOM 927 C CA . ILE A 1 128 ? 12.516 3.497 -15.512 1.00 98.62 128 ILE A CA 1
ATOM 928 C C . ILE A 1 128 ? 14.039 3.539 -15.567 1.00 98.62 128 ILE A C 1
ATOM 930 O O . ILE A 1 128 ? 14.649 4.558 -15.249 1.00 98.62 128 ILE A O 1
ATOM 934 N N . THR A 1 129 ? 14.663 2.447 -15.990 1.00 98.69 129 THR A N 1
ATOM 935 C CA . THR A 1 129 ? 16.117 2.363 -16.142 1.00 98.69 129 THR A CA 1
ATOM 936 C C . THR A 1 129 ? 16.493 2.221 -17.608 1.00 98.69 129 THR A C 1
ATOM 938 O O . THR A 1 129 ? 15.873 1.483 -18.374 1.00 98.69 129 THR A O 1
ATOM 941 N N . GLY A 1 130 ? 17.516 2.962 -18.029 1.00 98.62 130 GLY A N 1
ATOM 942 C CA . GLY A 1 130 ? 18.221 2.649 -19.263 1.00 98.62 130 GLY A CA 1
ATOM 943 C C . GLY A 1 130 ? 19.013 1.352 -19.106 1.00 98.62 130 GLY A C 1
ATOM 944 O O . GLY A 1 130 ? 19.453 1.023 -18.010 1.00 98.62 130 GLY A O 1
ATOM 945 N N . GLN A 1 131 ? 19.253 0.656 -20.213 1.00 98.75 131 GLN A N 1
ATOM 946 C CA . GLN A 1 131 ? 20.079 -0.550 -20.244 1.00 98.75 131 GLN A CA 1
ATOM 947 C C . GLN A 1 131 ? 21.032 -0.541 -21.446 1.00 98.75 131 GLN A C 1
ATOM 949 O O . GLN A 1 131 ? 20.817 0.177 -22.433 1.00 98.75 131 GLN A O 1
ATOM 954 N N . VAL A 1 132 ? 22.091 -1.354 -21.386 1.00 98.62 132 VAL A N 1
ATOM 955 C CA . VAL A 1 132 ? 22.950 -1.641 -22.543 1.00 98.62 132 VAL A CA 1
ATOM 956 C C . VAL A 1 132 ? 22.121 -2.184 -23.722 1.00 98.62 132 VAL A C 1
ATOM 958 O O . VAL A 1 132 ? 21.025 -2.709 -23.516 1.00 98.62 132 VAL A O 1
ATOM 961 N N . PRO A 1 133 ? 22.588 -2.055 -24.981 1.00 98.75 133 PRO A N 1
ATOM 962 C CA . PRO A 1 133 ? 21.881 -2.635 -26.120 1.00 98.75 133 PRO A CA 1
ATOM 963 C C . PRO A 1 133 ? 21.634 -4.138 -25.939 1.00 98.75 133 PRO A C 1
ATOM 965 O O . PRO A 1 133 ? 22.527 -4.832 -25.460 1.00 98.75 133 PRO A O 1
ATOM 968 N N . ARG A 1 134 ? 20.492 -4.664 -26.403 1.00 98.56 134 ARG A N 1
ATOM 969 C CA . ARG A 1 134 ? 20.072 -6.068 -26.189 1.00 98.56 134 ARG A CA 1
ATOM 970 C C . ARG A 1 134 ? 21.172 -7.097 -26.465 1.00 98.56 134 ARG A C 1
ATOM 972 O O . ARG A 1 134 ? 21.386 -8.000 -25.670 1.00 98.56 134 ARG A O 1
ATOM 979 N N . ARG A 1 135 ? 21.910 -6.931 -27.570 1.00 98.25 135 ARG A N 1
ATOM 980 C CA . ARG A 1 135 ? 23.005 -7.835 -27.984 1.00 98.25 135 ARG A CA 1
ATOM 981 C C . ARG A 1 135 ? 24.198 -7.896 -27.018 1.00 98.25 135 ARG A C 1
ATOM 983 O O . ARG A 1 135 ? 25.045 -8.762 -27.182 1.00 98.25 135 ARG A O 1
ATOM 990 N N . MET A 1 136 ? 24.303 -6.929 -26.111 1.00 98.31 136 MET A N 1
ATOM 991 C CA . MET A 1 136 ? 25.371 -6.814 -25.119 1.00 98.31 136 MET A CA 1
ATOM 992 C C . MET A 1 136 ? 24.930 -7.312 -23.738 1.00 98.31 136 MET A C 1
ATOM 994 O O . MET A 1 136 ? 25.769 -7.400 -22.851 1.00 98.31 136 MET A O 1
ATOM 998 N N . ILE A 1 137 ? 23.645 -7.624 -23.540 1.00 98.25 137 ILE A N 1
ATOM 999 C CA . ILE A 1 137 ? 23.157 -8.152 -22.264 1.00 98.25 137 ILE A CA 1
ATOM 1000 C C . ILE A 1 137 ? 23.781 -9.538 -22.029 1.00 98.25 137 ILE A C 1
ATOM 1002 O O . ILE A 1 137 ? 23.733 -10.403 -22.903 1.00 98.25 137 ILE A O 1
ATOM 1006 N N . GLY A 1 138 ? 24.351 -9.744 -20.846 1.00 97.44 138 GLY A N 1
ATOM 1007 C CA . GLY A 1 138 ? 25.058 -10.941 -20.408 1.00 97.44 138 GLY A CA 1
ATOM 1008 C C . GLY A 1 138 ? 26.520 -11.013 -20.852 1.00 97.44 138 GLY A C 1
ATOM 1009 O O . GLY A 1 138 ? 27.070 -12.112 -20.874 1.00 97.44 138 GLY A O 1
ATOM 1010 N N . THR A 1 139 ? 27.138 -9.894 -21.251 1.00 97.69 139 THR A N 1
ATOM 1011 C CA . THR A 1 139 ? 28.509 -9.885 -21.812 1.00 97.69 139 THR A CA 1
ATOM 1012 C C . THR A 1 139 ? 29.522 -9.090 -20.989 1.00 97.69 139 THR A C 1
ATOM 1014 O O . THR A 1 139 ? 30.632 -8.857 -21.466 1.00 97.69 139 THR A O 1
ATOM 1017 N N . ASP A 1 140 ? 29.149 -8.674 -19.776 1.00 96.31 140 ASP A N 1
ATOM 1018 C CA . ASP A 1 140 ? 29.921 -7.754 -18.933 1.00 96.31 140 ASP A CA 1
ATOM 1019 C C . ASP A 1 140 ? 30.216 -6.432 -19.660 1.00 96.31 140 ASP A C 1
ATOM 1021 O O . ASP A 1 140 ? 31.331 -5.898 -19.659 1.00 96.31 140 ASP A O 1
ATOM 1025 N N . ALA A 1 141 ? 29.199 -5.904 -20.344 1.00 97.25 141 ALA A N 1
ATOM 1026 C CA . ALA A 1 141 ? 29.328 -4.689 -21.126 1.00 97.25 141 ALA A CA 1
ATOM 1027 C C . ALA A 1 141 ? 29.543 -3.449 -20.241 1.00 97.25 141 ALA A C 1
ATOM 1029 O O . ALA A 1 141 ? 29.274 -3.424 -19.038 1.00 97.25 141 ALA A O 1
ATOM 1030 N N . PHE A 1 142 ? 30.018 -2.362 -20.855 1.00 97.38 142 PHE A N 1
ATOM 1031 C CA . PHE A 1 142 ? 30.221 -1.100 -20.146 1.00 97.38 142 PHE A CA 1
ATOM 1032 C C . PHE A 1 142 ? 28.914 -0.601 -19.511 1.00 97.38 142 PHE A C 1
ATOM 1034 O O . PHE A 1 142 ? 27.931 -0.373 -20.217 1.00 97.38 142 PHE A O 1
ATOM 1041 N N . GLN A 1 143 ? 28.943 -0.393 -18.190 1.00 97.38 143 GLN A N 1
ATOM 1042 C CA . GLN A 1 143 ? 27.787 0.010 -17.379 1.00 97.38 143 GLN A CA 1
ATOM 1043 C C . GLN A 1 143 ? 26.588 -0.946 -17.496 1.00 97.38 143 GLN A C 1
ATOM 1045 O O . GLN A 1 143 ? 25.436 -0.513 -17.437 1.00 97.38 143 GLN A O 1
ATOM 1050 N N . GLU A 1 144 ? 26.849 -2.242 -17.648 1.00 98.38 144 GLU A N 1
ATOM 1051 C CA . GLU A 1 144 ? 25.836 -3.281 -17.519 1.00 98.38 144 GLU A CA 1
ATOM 1052 C C . GLU A 1 144 ? 25.620 -3.657 -16.045 1.00 98.38 144 GLU A C 1
ATOM 1054 O O . GLU A 1 144 ? 26.571 -3.915 -15.312 1.00 98.38 144 GLU A O 1
ATOM 1059 N N . THR A 1 145 ? 24.355 -3.731 -15.631 1.00 98.50 145 THR A N 1
ATOM 1060 C CA . THR A 1 145 ? 23.936 -4.383 -14.382 1.00 98.50 145 THR A CA 1
ATOM 1061 C C . THR A 1 145 ? 22.710 -5.239 -14.696 1.00 98.50 145 THR A C 1
ATOM 1063 O O . THR A 1 145 ? 21.790 -4.726 -15.345 1.00 98.50 145 THR A O 1
ATOM 1066 N N . PRO A 1 146 ? 22.613 -6.485 -14.191 1.00 98.12 146 PRO A N 1
ATOM 1067 C CA . PRO A 1 146 ? 21.401 -7.297 -14.292 1.00 98.12 146 PRO A CA 1
ATOM 1068 C C . PRO A 1 146 ? 20.310 -6.778 -13.334 1.00 98.12 146 PRO A C 1
ATOM 1070 O O . PRO A 1 146 ? 19.920 -7.452 -12.381 1.00 98.12 146 PRO A O 1
ATOM 1073 N N . ILE A 1 147 ? 19.820 -5.551 -13.555 1.00 98.56 147 ILE A N 1
ATOM 1074 C CA . ILE A 1 147 ? 18.957 -4.833 -12.602 1.00 98.56 147 ILE A CA 1
ATOM 1075 C C . ILE A 1 147 ? 17.642 -5.568 -12.326 1.00 98.56 147 ILE A C 1
ATOM 1077 O O . ILE A 1 147 ? 17.130 -5.517 -11.211 1.00 98.56 147 ILE A O 1
ATOM 1081 N N . ILE A 1 148 ? 17.127 -6.318 -13.302 1.00 98.38 148 ILE A N 1
ATOM 1082 C CA . ILE A 1 148 ? 15.944 -7.170 -13.137 1.00 98.38 148 ILE A CA 1
ATOM 1083 C C . ILE A 1 148 ? 16.167 -8.254 -12.082 1.00 98.38 148 ILE A C 1
ATOM 1085 O O . ILE A 1 148 ? 15.284 -8.496 -11.262 1.00 98.38 148 ILE A O 1
ATOM 1089 N N . GLU A 1 149 ? 17.343 -8.884 -12.071 1.00 98.44 149 GLU A N 1
ATOM 1090 C CA . GLU A 1 149 ? 17.699 -9.896 -11.072 1.00 98.44 149 GLU A CA 1
ATOM 1091 C C . GLU A 1 149 ? 17.903 -9.254 -9.698 1.00 98.44 149 GLU A C 1
ATOM 1093 O O . GLU A 1 149 ? 17.368 -9.739 -8.703 1.00 98.44 149 GLU A O 1
ATOM 1098 N N . VAL A 1 150 ? 18.608 -8.117 -9.656 1.00 98.69 150 VAL A N 1
ATOM 1099 C CA . VAL A 1 150 ? 18.885 -7.366 -8.420 1.00 98.69 150 VAL A CA 1
ATOM 1100 C C . VAL A 1 150 ? 17.596 -6.892 -7.743 1.00 98.69 150 VAL A C 1
ATOM 1102 O O . VAL A 1 150 ? 17.474 -6.966 -6.524 1.00 98.69 150 VAL A O 1
ATOM 1105 N N . THR A 1 151 ? 16.624 -6.409 -8.520 1.00 98.62 151 THR A N 1
ATOM 1106 C CA . THR A 1 151 ? 15.430 -5.732 -7.984 1.00 98.62 151 THR A CA 1
ATOM 1107 C C . THR A 1 151 ? 14.208 -6.635 -7.842 1.00 98.62 151 THR A C 1
ATOM 1109 O O . THR A 1 151 ? 13.177 -6.185 -7.342 1.00 98.62 151 THR A O 1
ATOM 1112 N N . ARG A 1 152 ? 14.293 -7.916 -8.230 1.00 98.62 152 ARG A N 1
ATOM 1113 C CA . ARG A 1 152 ? 13.143 -8.839 -8.222 1.00 98.62 152 ARG A CA 1
ATOM 1114 C C . ARG A 1 152 ? 12.502 -9.001 -6.842 1.00 98.62 152 ARG A C 1
ATOM 1116 O O . ARG A 1 152 ? 11.290 -9.156 -6.757 1.00 98.62 152 ARG A O 1
ATOM 1123 N N . SER A 1 153 ? 13.296 -9.006 -5.773 1.00 98.31 153 SER A N 1
ATOM 1124 C CA . SER A 1 153 ? 12.809 -9.182 -4.395 1.00 98.31 153 SER A CA 1
ATOM 1125 C C . SER A 1 153 ? 12.360 -7.883 -3.722 1.00 98.31 153 SER A C 1
ATOM 1127 O O . SER A 1 153 ? 11.772 -7.936 -2.645 1.00 98.31 153 SER A O 1
ATOM 1129 N N . ILE A 1 154 ? 12.645 -6.737 -4.341 1.00 98.56 154 ILE A N 1
ATOM 1130 C CA . ILE A 1 154 ? 12.398 -5.393 -3.799 1.00 98.56 154 ILE A CA 1
ATOM 1131 C C . ILE A 1 154 ? 11.519 -4.552 -4.733 1.00 98.56 154 ILE A C 1
ATOM 1133 O O . ILE A 1 154 ? 11.495 -3.333 -4.653 1.00 98.56 154 ILE A O 1
ATOM 1137 N N . THR A 1 155 ? 10.794 -5.205 -5.639 1.00 98.69 155 THR A N 1
ATOM 1138 C CA . THR A 1 155 ? 9.760 -4.591 -6.472 1.00 98.69 155 THR A CA 1
ATOM 1139 C C . THR A 1 155 ? 8.526 -5.481 -6.485 1.00 98.69 155 THR A C 1
ATOM 1141 O O . THR A 1 155 ? 8.626 -6.701 -6.348 1.00 98.69 155 THR A O 1
ATOM 1144 N N . LYS A 1 156 ? 7.343 -4.889 -6.673 1.00 98.56 156 LYS A N 1
ATOM 1145 C CA . LYS A 1 156 ? 6.106 -5.650 -6.914 1.00 98.56 156 LYS A CA 1
ATOM 1146 C C . LYS A 1 156 ? 6.225 -6.476 -8.185 1.00 98.56 156 LYS A C 1
ATOM 1148 O O . LYS A 1 156 ? 5.736 -7.604 -8.272 1.00 98.56 156 LYS A O 1
ATOM 1153 N N . HIS A 1 157 ? 6.823 -5.857 -9.195 1.00 98.69 157 HIS A N 1
ATOM 1154 C CA . HIS A 1 157 ? 7.086 -6.450 -10.487 1.00 98.69 157 HIS A CA 1
ATOM 1155 C C . HIS A 1 157 ? 8.187 -5.674 -11.207 1.00 98.69 157 HIS A C 1
ATOM 1157 O O . HIS A 1 157 ? 8.424 -4.502 -10.914 1.00 98.69 157 HIS A O 1
ATOM 1163 N N . ASN A 1 158 ? 8.825 -6.300 -12.189 1.00 98.50 158 ASN A N 1
ATOM 1164 C CA . ASN A 1 158 ? 9.760 -5.615 -13.063 1.00 98.50 158 ASN A CA 1
ATOM 1165 C C . ASN A 1 158 ? 9.734 -6.191 -14.485 1.00 98.50 158 ASN A C 1
ATOM 1167 O O . ASN A 1 158 ? 9.311 -7.325 -14.709 1.00 98.50 158 ASN A O 1
ATOM 1171 N N . TYR A 1 159 ? 10.153 -5.377 -15.450 1.00 98.81 159 TYR A N 1
ATOM 1172 C CA . TYR A 1 159 ? 10.118 -5.694 -16.875 1.00 98.81 159 TYR A CA 1
ATOM 1173 C C . TYR A 1 159 ? 11.462 -5.412 -17.534 1.00 98.81 159 TYR A C 1
ATOM 1175 O O . TYR A 1 159 ? 12.013 -4.336 -17.338 1.00 98.81 159 TYR A O 1
ATOM 1183 N N . LEU A 1 160 ? 11.922 -6.321 -18.396 1.00 98.81 160 LEU A N 1
ATOM 1184 C CA . LEU A 1 160 ? 12.931 -6.030 -19.415 1.00 98.81 160 LEU A CA 1
ATOM 1185 C C . LEU A 1 160 ? 12.230 -5.870 -20.764 1.00 98.81 160 LEU A C 1
ATOM 1187 O O . LEU A 1 160 ? 11.626 -6.820 -21.267 1.00 98.81 160 LEU A O 1
ATOM 1191 N N . VAL A 1 161 ? 12.296 -4.678 -21.353 1.00 98.75 161 VAL A N 1
ATOM 1192 C CA . VAL A 1 161 ? 11.678 -4.410 -22.656 1.00 98.75 161 VAL A CA 1
ATOM 1193 C C . VAL A 1 161 ? 12.565 -4.974 -23.763 1.00 98.75 161 VAL A C 1
ATOM 1195 O O . VAL A 1 161 ? 13.650 -4.462 -24.024 1.00 98.75 161 VAL A O 1
ATOM 1198 N N . LEU A 1 162 ? 12.099 -6.027 -24.435 1.00 98.31 162 LEU A N 1
ATOM 1199 C CA . LEU A 1 162 ? 12.853 -6.677 -25.511 1.00 98.31 162 LEU A CA 1
ATOM 1200 C C . LEU A 1 162 ? 12.432 -6.241 -26.911 1.00 98.31 162 LEU A C 1
ATOM 1202 O O . LEU A 1 162 ? 13.217 -6.438 -27.828 1.00 98.31 162 LEU A O 1
ATOM 1206 N N . GLU A 1 163 ? 11.259 -5.634 -27.083 1.00 98.19 163 GLU A N 1
ATOM 1207 C CA . GLU A 1 163 ? 10.756 -5.148 -28.371 1.00 98.19 163 GLU A CA 1
ATOM 1208 C C . GLU A 1 163 ? 10.145 -3.751 -28.217 1.00 98.19 163 GLU A C 1
ATOM 1210 O O . GLU A 1 163 ? 9.475 -3.458 -27.226 1.00 98.19 163 GLU A O 1
ATOM 1215 N N . VAL A 1 164 ? 10.355 -2.877 -29.206 1.00 98.31 164 VAL A N 1
ATOM 1216 C CA . VAL A 1 164 ? 9.878 -1.480 -29.154 1.00 98.31 164 VAL A CA 1
ATOM 1217 C C . VAL A 1 164 ? 8.349 -1.389 -29.105 1.00 98.31 164 VAL A C 1
ATOM 1219 O O . VAL A 1 164 ? 7.796 -0.522 -28.427 1.00 98.31 164 VAL A O 1
ATOM 1222 N N . ASP A 1 165 ? 7.658 -2.332 -29.749 1.00 97.75 165 ASP A N 1
ATOM 1223 C CA . ASP A 1 165 ? 6.195 -2.374 -29.812 1.00 97.75 165 ASP A CA 1
ATOM 1224 C C . ASP A 1 165 ? 5.548 -2.741 -28.467 1.00 97.75 165 ASP A C 1
ATOM 1226 O O . ASP A 1 165 ? 4.360 -2.480 -28.262 1.00 97.75 165 ASP A O 1
ATOM 1230 N N . ASP A 1 166 ? 6.319 -3.299 -27.528 1.00 98.19 166 ASP A N 1
ATOM 1231 C CA . ASP A 1 166 ? 5.844 -3.646 -26.189 1.00 98.19 166 ASP A CA 1
ATOM 1232 C C . ASP A 1 166 ? 5.841 -2.455 -25.218 1.00 98.19 166 ASP A C 1
ATOM 1234 O O . ASP A 1 166 ? 5.167 -2.528 -24.187 1.00 98.19 166 ASP A O 1
ATOM 1238 N N . ILE A 1 167 ? 6.537 -1.350 -25.532 1.00 98.19 167 ILE A N 1
ATOM 1239 C CA . ILE A 1 167 ? 6.647 -0.180 -24.640 1.00 98.19 167 ILE A CA 1
ATOM 1240 C C . ILE A 1 167 ? 5.266 0.329 -24.186 1.00 98.19 167 ILE A C 1
ATOM 1242 O O . ILE A 1 167 ? 5.067 0.439 -22.974 1.00 98.19 167 ILE A O 1
ATOM 1246 N N . PRO A 1 168 ? 4.282 0.599 -25.076 1.00 97.75 168 PRO A N 1
ATOM 1247 C CA . PRO A 1 168 ? 2.980 1.114 -24.647 1.00 97.75 168 PRO A CA 1
ATOM 1248 C C . PRO A 1 168 ? 2.268 0.194 -23.650 1.00 97.75 168 PRO A C 1
ATOM 1250 O O . PRO A 1 168 ? 1.724 0.655 -22.645 1.00 97.75 168 PRO A O 1
ATOM 1253 N N . ARG A 1 169 ? 2.304 -1.118 -23.908 1.00 98.25 169 ARG A N 1
ATOM 1254 C CA . ARG A 1 169 ? 1.671 -2.130 -23.060 1.00 98.25 169 ARG A CA 1
ATOM 1255 C C . ARG A 1 169 ? 2.375 -2.234 -21.709 1.00 98.25 169 ARG A C 1
ATOM 1257 O O . ARG A 1 169 ? 1.701 -2.196 -20.687 1.00 98.25 169 ARG A O 1
ATOM 1264 N N . ILE A 1 170 ? 3.704 -2.349 -21.696 1.00 98.69 170 ILE A N 1
ATOM 1265 C CA . ILE A 1 170 ? 4.492 -2.503 -20.464 1.00 98.69 170 ILE A CA 1
ATOM 1266 C C . ILE A 1 170 ? 4.355 -1.270 -19.572 1.00 98.69 170 ILE A C 1
ATOM 1268 O O . ILE A 1 170 ? 4.158 -1.415 -18.370 1.00 98.69 170 ILE A O 1
ATOM 1272 N N . VAL A 1 171 ? 4.382 -0.064 -20.143 1.00 98.12 171 VAL A N 1
ATOM 1273 C CA . VAL A 1 171 ? 4.144 1.163 -19.373 1.00 98.12 171 VAL A CA 1
ATOM 1274 C C . VAL A 1 171 ? 2.729 1.154 -18.785 1.00 98.12 171 VAL A C 1
ATOM 1276 O O . VAL A 1 171 ? 2.570 1.383 -17.589 1.00 98.12 171 VAL A O 1
ATOM 1279 N N . SER A 1 172 ? 1.701 0.818 -19.572 1.00 97.75 172 SER A N 1
ATOM 1280 C CA . SER A 1 172 ? 0.327 0.706 -19.058 1.00 97.75 172 SER A CA 1
ATOM 1281 C C . SER A 1 172 ? 0.206 -0.318 -17.921 1.00 97.75 172 SER A C 1
ATOM 1283 O O . SER A 1 172 ? -0.403 -0.028 -16.889 1.00 97.75 172 SER A O 1
ATOM 1285 N N . GLU A 1 173 ? 0.824 -1.489 -18.076 1.00 98.62 173 GLU A N 1
ATOM 1286 C CA . GLU A 1 173 ? 0.860 -2.530 -17.051 1.00 98.62 173 GLU A CA 1
ATOM 1287 C C . GLU A 1 173 ? 1.594 -2.078 -15.788 1.00 98.62 173 GLU A C 1
ATOM 1289 O O . GLU A 1 173 ? 1.097 -2.316 -14.690 1.00 98.62 173 GLU A O 1
ATOM 1294 N N . ALA A 1 174 ? 2.735 -1.402 -15.921 1.00 98.62 174 ALA A N 1
ATOM 1295 C CA . ALA A 1 174 ? 3.531 -0.949 -14.789 1.00 98.62 174 ALA A CA 1
ATOM 1296 C C . ALA A 1 174 ? 2.777 0.068 -13.931 1.00 98.62 174 ALA A C 1
ATOM 1298 O O . ALA A 1 174 ? 2.702 -0.096 -12.715 1.00 98.62 174 ALA A O 1
ATOM 1299 N N . PHE A 1 175 ? 2.139 1.063 -14.554 1.00 98.25 175 PHE A N 1
ATOM 1300 C CA . PHE A 1 175 ? 1.298 2.020 -13.832 1.00 98.25 175 PHE A CA 1
ATOM 1301 C C . PHE A 1 175 ? 0.082 1.342 -13.193 1.00 98.25 175 PHE A C 1
ATOM 1303 O O . PHE A 1 175 ? -0.260 1.643 -12.047 1.00 98.25 175 PHE A O 1
ATOM 1310 N N . PHE A 1 176 ? -0.561 0.403 -13.895 1.00 98.06 176 PHE A N 1
ATOM 1311 C CA . PHE A 1 176 ? -1.679 -0.356 -13.339 1.00 98.06 176 PHE A CA 1
ATOM 1312 C C . PHE A 1 176 ? -1.251 -1.193 -12.129 1.00 98.06 176 PHE A C 1
ATOM 1314 O O . PHE A 1 176 ? -1.922 -1.174 -11.101 1.00 98.06 176 PHE A O 1
ATOM 1321 N N . LEU A 1 177 ? -0.129 -1.908 -12.211 1.00 98.44 177 LEU A N 1
ATOM 1322 C CA . LEU A 1 177 ? 0.405 -2.700 -11.105 1.00 98.44 177 LEU A CA 1
ATOM 1323 C C . LEU A 1 177 ? 0.824 -1.816 -9.932 1.00 98.44 177 LEU A C 1
ATOM 1325 O O . LEU A 1 177 ? 0.454 -2.136 -8.807 1.00 98.44 177 LEU A O 1
ATOM 1329 N N . ALA A 1 178 ? 1.528 -0.712 -10.178 1.00 98.19 178 ALA A N 1
ATOM 1330 C CA . ALA A 1 178 ? 2.005 0.171 -9.117 1.00 98.19 178 ALA A CA 1
ATOM 1331 C C . ALA A 1 178 ? 0.860 0.799 -8.307 1.00 98.19 178 ALA A C 1
ATOM 1333 O O . ALA A 1 178 ? 1.017 1.047 -7.118 1.00 98.19 178 ALA A O 1
ATOM 1334 N N . THR A 1 179 ? -0.303 1.028 -8.930 1.00 96.88 179 THR A N 1
ATOM 1335 C CA . THR A 1 179 ? -1.425 1.769 -8.318 1.00 96.88 179 THR A CA 1
ATOM 1336 C C . THR A 1 179 ? -2.627 0.915 -7.907 1.00 96.88 179 THR A C 1
ATOM 1338 O O . THR A 1 179 ? -3.453 1.371 -7.120 1.00 96.88 179 THR A O 1
ATOM 1341 N N . SER A 1 180 ? -2.763 -0.311 -8.418 1.00 96.44 180 SER A N 1
ATOM 1342 C CA . SER A 1 180 ? -3.882 -1.206 -8.082 1.00 96.44 180 SER A CA 1
ATOM 1343 C C . SER A 1 180 ? -3.547 -2.167 -6.941 1.00 96.44 180 SER A C 1
ATOM 1345 O O . SER A 1 180 ? -2.386 -2.513 -6.716 1.00 96.44 180 SER A O 1
ATOM 1347 N N . GLY A 1 181 ? -4.580 -2.681 -6.264 1.00 96.56 181 GLY A N 1
ATOM 1348 C CA . GLY A 1 181 ? -4.400 -3.580 -5.122 1.00 96.56 181 GLY A CA 1
ATOM 1349 C C . GLY A 1 181 ? -3.608 -2.889 -4.012 1.00 96.56 181 GLY A C 1
ATOM 1350 O O . GLY A 1 181 ? -3.862 -1.725 -3.713 1.00 96.56 181 GLY A O 1
ATOM 1351 N N . ARG A 1 182 ? -2.632 -3.590 -3.426 1.00 97.56 182 ARG A N 1
ATOM 1352 C CA . ARG A 1 182 ? -1.613 -2.958 -2.581 1.00 97.56 182 ARG A CA 1
ATOM 1353 C C . ARG A 1 182 ? -0.627 -2.183 -3.475 1.00 97.56 182 ARG A C 1
ATOM 1355 O O . ARG A 1 182 ? -0.013 -2.830 -4.329 1.00 97.56 182 ARG A O 1
ATOM 1362 N N . PRO A 1 183 ? -0.524 -0.845 -3.365 1.00 97.44 183 PRO A N 1
ATOM 1363 C CA . PRO A 1 183 ? 0.414 -0.065 -4.172 1.00 97.44 183 PRO A CA 1
ATOM 1364 C C . PRO A 1 183 ? 1.851 -0.413 -3.793 1.00 97.44 183 PRO A C 1
ATOM 1366 O O . PRO A 1 183 ? 2.105 -0.593 -2.616 1.00 97.44 183 PRO A O 1
ATOM 1369 N N . ASP A 1 184 ? 2.764 -0.530 -4.751 1.00 97.81 184 ASP A N 1
ATOM 1370 C CA . ASP A 1 184 ? 4.166 -0.921 -4.521 1.00 97.81 184 ASP A CA 1
ATOM 1371 C C . ASP A 1 184 ? 4.986 -0.583 -5.797 1.00 97.81 184 ASP A C 1
ATOM 1373 O O . ASP A 1 184 ? 4.392 -0.387 -6.866 1.00 97.81 184 ASP A O 1
ATOM 1377 N N . PRO A 1 185 ? 6.331 -0.537 -5.747 1.00 98.50 185 PRO A N 1
ATOM 1378 C CA . PRO A 1 185 ? 7.158 -0.094 -6.869 1.00 98.50 185 PRO A CA 1
ATOM 1379 C C . PRO A 1 185 ? 7.213 -1.107 -8.021 1.00 98.50 185 PRO A C 1
ATOM 1381 O O . PRO A 1 185 ? 7.294 -2.322 -7.808 1.00 98.50 185 PRO A O 1
ATOM 1384 N N . VAL A 1 186 ? 7.245 -0.603 -9.257 1.00 98.81 186 VAL A N 1
ATOM 1385 C CA . VAL A 1 186 ? 7.461 -1.382 -10.485 1.00 98.81 186 VAL A CA 1
ATOM 1386 C C . VAL A 1 186 ? 8.619 -0.797 -11.287 1.00 98.81 186 VAL A C 1
ATOM 1388 O O . VAL A 1 186 ? 8.653 0.407 -11.532 1.00 98.81 186 VAL A O 1
ATOM 1391 N N . LEU A 1 187 ? 9.548 -1.646 -11.733 1.00 98.81 187 LEU A N 1
ATOM 1392 C CA . LEU A 1 187 ? 10.695 -1.230 -12.549 1.00 98.81 187 LEU A CA 1
ATOM 1393 C C . LEU A 1 187 ? 10.527 -1.620 -14.026 1.00 98.81 187 LEU A C 1
ATOM 1395 O O . LEU A 1 187 ? 10.121 -2.736 -14.342 1.00 98.81 187 LEU A O 1
ATOM 1399 N N . ILE A 1 188 ? 10.878 -0.716 -14.939 1.00 98.88 188 ILE A N 1
ATOM 1400 C CA . ILE A 1 188 ? 10.912 -0.940 -16.388 1.00 98.88 188 ILE A CA 1
ATOM 1401 C C . ILE A 1 188 ? 12.335 -0.689 -16.893 1.00 98.88 188 ILE A C 1
ATOM 1403 O O . ILE A 1 188 ? 12.795 0.450 -16.909 1.00 98.88 188 ILE A O 1
ATOM 1407 N N . ASP A 1 189 ? 13.012 -1.739 -17.346 1.00 98.81 189 ASP A N 1
ATOM 1408 C CA . ASP A 1 189 ? 14.364 -1.680 -17.899 1.00 98.81 189 ASP A CA 1
ATOM 1409 C C . ASP A 1 189 ? 14.312 -1.644 -19.432 1.00 98.81 189 ASP A C 1
ATOM 1411 O O . ASP A 1 189 ? 13.732 -2.531 -20.068 1.00 98.81 189 ASP A O 1
ATOM 1415 N N . ILE A 1 190 ? 14.880 -0.597 -20.039 1.00 98.75 190 ILE A N 1
ATOM 1416 C CA . ILE A 1 190 ? 14.746 -0.309 -21.474 1.00 98.75 190 ILE A CA 1
ATOM 1417 C C . ILE A 1 190 ? 16.132 -0.259 -22.143 1.00 98.75 190 ILE A C 1
ATOM 1419 O O . ILE A 1 190 ? 16.854 0.735 -21.995 1.00 98.75 190 ILE A O 1
ATOM 1423 N N . PRO A 1 191 ? 16.508 -1.275 -22.943 1.00 98.81 191 PRO A N 1
ATOM 1424 C CA . PRO A 1 191 ? 17.742 -1.291 -23.728 1.00 98.81 191 PRO A CA 1
ATOM 1425 C C . PRO A 1 191 ? 17.883 -0.095 -24.668 1.00 98.81 191 PRO A C 1
ATOM 1427 O O . PRO A 1 191 ? 16.930 0.332 -25.321 1.00 98.81 191 PRO A O 1
ATOM 1430 N N . LYS A 1 192 ? 19.104 0.430 -24.788 1.00 98.69 192 LYS A N 1
ATOM 1431 C CA . LYS A 1 192 ? 19.396 1.607 -25.619 1.00 98.69 192 LYS A CA 1
ATOM 1432 C C . LYS A 1 192 ? 18.982 1.445 -27.085 1.00 98.69 192 LYS A C 1
ATOM 1434 O O . LYS A 1 192 ? 18.491 2.399 -27.681 1.00 98.69 192 LYS A O 1
ATOM 1439 N N . ASP A 1 193 ? 19.180 0.269 -27.681 1.00 98.38 193 ASP A N 1
ATOM 1440 C CA . ASP A 1 193 ? 18.790 0.017 -29.075 1.00 98.38 193 ASP A CA 1
ATOM 1441 C C . ASP A 1 193 ? 17.267 0.037 -29.265 1.00 98.38 193 ASP A C 1
ATOM 1443 O O . ASP A 1 193 ? 16.802 0.512 -30.297 1.00 98.38 193 ASP A O 1
ATOM 1447 N N . ILE A 1 194 ? 16.500 -0.376 -28.251 1.00 98.62 194 ILE A N 1
ATOM 1448 C CA . ILE A 1 194 ? 15.036 -0.256 -28.237 1.00 98.62 194 ILE A CA 1
ATOM 1449 C C . ILE A 1 194 ? 14.601 1.210 -28.174 1.00 98.62 194 ILE A C 1
ATOM 1451 O O . ILE A 1 194 ? 13.731 1.617 -28.938 1.00 98.62 194 ILE A O 1
ATOM 1455 N N . GLN A 1 195 ? 15.241 2.026 -27.330 1.00 97.56 195 GLN A N 1
ATOM 1456 C CA . GLN A 1 195 ? 14.939 3.464 -27.233 1.00 97.56 195 GLN A CA 1
ATOM 1457 C C . GLN A 1 195 ? 15.173 4.210 -28.560 1.00 97.56 195 GLN A C 1
ATOM 1459 O O . GLN A 1 195 ? 14.519 5.213 -28.837 1.00 97.56 195 GLN A O 1
ATOM 1464 N N . GLN A 1 196 ? 16.130 3.744 -29.369 1.00 97.19 196 GLN A N 1
ATOM 1465 C CA . GLN A 1 196 ? 16.510 4.357 -30.646 1.00 97.19 196 GLN A CA 1
ATOM 1466 C C . GLN A 1 196 ? 15.724 3.809 -31.845 1.00 97.19 196 GLN A C 1
ATOM 1468 O O . GLN A 1 196 ? 15.769 4.401 -32.926 1.00 97.19 196 GLN A O 1
ATOM 1473 N N . GLN A 1 197 ? 15.027 2.684 -31.680 1.00 97.25 197 GLN A N 1
ATOM 1474 C CA . GLN A 1 197 ? 14.267 2.051 -32.747 1.00 97.25 197 GLN A CA 1
ATOM 1475 C C . GLN A 1 197 ? 13.029 2.890 -33.092 1.00 97.25 197 GLN A C 1
ATOM 1477 O O . GLN A 1 197 ? 12.232 3.248 -32.229 1.00 97.25 197 GLN A O 1
ATOM 1482 N N . LEU A 1 198 ? 12.854 3.196 -34.379 1.00 96.44 198 LEU A N 1
ATOM 1483 C CA . LEU A 1 198 ? 11.660 3.883 -34.865 1.00 96.44 198 LEU A CA 1
ATOM 1484 C C . LEU A 1 198 ? 10.503 2.891 -34.987 1.00 96.44 198 LEU A C 1
ATOM 1486 O O . LEU A 1 198 ? 10.646 1.838 -35.607 1.00 96.44 198 LEU A O 1
ATOM 1490 N N . ALA A 1 199 ? 9.351 3.261 -34.441 1.00 95.38 199 ALA A N 1
ATOM 1491 C CA . ALA A 1 199 ? 8.115 2.499 -34.536 1.00 95.38 199 ALA A CA 1
ATOM 1492 C C . ALA A 1 199 ? 6.904 3.438 -34.510 1.00 95.38 199 ALA A C 1
ATOM 1494 O O . ALA A 1 199 ? 7.005 4.601 -34.108 1.00 95.38 199 ALA A O 1
ATOM 1495 N N . VAL A 1 200 ? 5.749 2.924 -34.931 1.00 96.19 200 VAL A N 1
ATOM 1496 C CA . VAL A 1 200 ? 4.459 3.599 -34.756 1.00 96.19 200 VAL A CA 1
ATOM 1497 C C . VAL A 1 200 ? 3.762 2.940 -33.564 1.00 96.19 200 VAL A C 1
ATOM 1499 O O . VAL A 1 200 ? 3.388 1.773 -33.669 1.00 96.19 200 VAL A O 1
ATOM 1502 N N . PRO A 1 201 ? 3.587 3.639 -32.428 1.00 95.06 201 PRO A N 1
ATOM 1503 C CA . PRO A 1 201 ? 3.066 3.014 -31.220 1.00 95.06 201 PRO A CA 1
ATOM 1504 C C . PRO A 1 201 ? 1.589 2.637 -31.374 1.00 95.06 201 PRO A C 1
ATOM 1506 O O . PRO A 1 201 ? 0.765 3.444 -31.809 1.00 95.06 201 PRO A O 1
ATOM 1509 N N . ASN A 1 202 ? 1.241 1.422 -30.946 1.00 93.94 202 ASN A N 1
ATOM 1510 C CA . ASN A 1 202 ? -0.145 0.994 -30.781 1.00 93.94 202 ASN A CA 1
ATOM 1511 C C . ASN A 1 202 ? -0.560 1.098 -29.307 1.00 93.94 202 ASN A C 1
ATOM 1513 O O . ASN A 1 202 ? -0.128 0.294 -28.480 1.00 93.94 202 ASN A O 1
ATOM 1517 N N . TRP A 1 203 ? -1.430 2.062 -29.001 1.00 94.44 203 TRP A N 1
ATOM 1518 C CA . TRP A 1 203 ? -1.947 2.327 -27.652 1.00 94.44 203 TRP A CA 1
ATOM 1519 C C . TRP A 1 203 ? -3.132 1.437 -27.248 1.00 94.44 203 TRP A C 1
ATOM 1521 O O . TRP A 1 203 ? -3.500 1.409 -26.081 1.00 94.44 203 TRP A O 1
ATOM 1531 N N . ASN A 1 204 ? -3.720 0.691 -28.189 1.00 94.44 204 ASN A N 1
ATOM 1532 C CA . ASN A 1 204 ? -4.905 -0.145 -27.957 1.00 94.44 204 ASN A CA 1
ATOM 1533 C C . ASN A 1 204 ? -4.545 -1.599 -27.610 1.00 94.44 204 ASN A C 1
ATOM 1535 O O . ASN A 1 204 ? -5.357 -2.510 -27.783 1.00 94.44 204 ASN A O 1
ATOM 1539 N N . GLN A 1 205 ? -3.311 -1.842 -27.169 1.00 93.62 205 GLN A N 1
ATOM 1540 C CA . GLN A 1 205 ? -2.874 -3.173 -26.769 1.00 93.62 205 GLN A CA 1
ATOM 1541 C C . GLN A 1 205 ? -3.469 -3.537 -25.402 1.00 93.62 205 GLN A C 1
ATOM 1543 O O . GLN A 1 205 ? -3.340 -2.756 -24.459 1.00 93.62 205 GLN A O 1
ATOM 1548 N N . PRO A 1 206 ? -4.094 -4.717 -25.252 1.00 92.88 206 PRO A N 1
ATOM 1549 C CA . PRO A 1 206 ? -4.584 -5.154 -23.954 1.00 92.88 206 PRO A CA 1
ATOM 1550 C C . PRO A 1 206 ? -3.418 -5.486 -23.012 1.00 92.88 206 PRO A C 1
ATOM 1552 O O . PRO A 1 206 ? -2.424 -6.096 -23.420 1.00 92.88 206 PRO A O 1
ATOM 1555 N N . ILE A 1 207 ? -3.578 -5.139 -21.733 1.00 93.81 207 ILE A N 1
ATOM 1556 C CA . ILE A 1 207 ? -2.665 -5.556 -20.662 1.00 93.81 207 ILE A CA 1
ATOM 1557 C C . ILE A 1 207 ? -2.676 -7.084 -20.497 1.00 93.81 207 ILE A C 1
ATOM 1559 O O . ILE A 1 207 ? -3.720 -7.732 -20.589 1.00 93.81 207 ILE A O 1
ATOM 1563 N N . ARG A 1 208 ? -1.515 -7.681 -20.217 1.00 96.19 208 ARG A N 1
ATOM 1564 C CA . ARG A 1 208 ? -1.318 -9.134 -20.077 1.00 96.19 208 ARG A CA 1
ATOM 1565 C C . ARG A 1 208 ? -1.198 -9.555 -18.612 1.00 96.19 208 ARG A C 1
ATOM 1567 O O . ARG A 1 208 ? -0.286 -10.276 -18.224 1.00 96.19 208 ARG A O 1
ATOM 1574 N N . LEU A 1 209 ? -2.161 -9.131 -17.794 1.00 96.62 209 LEU A N 1
ATOM 1575 C CA . LEU A 1 209 ? -2.163 -9.329 -16.338 1.00 96.62 209 LEU A CA 1
ATOM 1576 C C . LEU A 1 209 ? -3.346 -10.175 -15.841 1.00 96.62 209 LEU A C 1
ATOM 1578 O O . LEU A 1 209 ? -3.813 -9.989 -14.719 1.00 96.62 209 LEU A O 1
ATOM 1582 N N . SER A 1 210 ? -3.839 -11.119 -16.651 1.00 94.88 210 SER A N 1
ATOM 1583 C CA . SER A 1 210 ? -5.063 -11.891 -16.364 1.00 94.88 210 SER A CA 1
ATOM 1584 C C . SER A 1 210 ? -5.063 -12.543 -14.976 1.00 94.88 210 SER A C 1
ATOM 1586 O O . SER A 1 210 ? -6.039 -12.415 -14.240 1.00 94.88 210 SER A O 1
ATOM 1588 N N . GLY A 1 211 ? -3.950 -13.169 -14.579 1.00 95.56 211 GL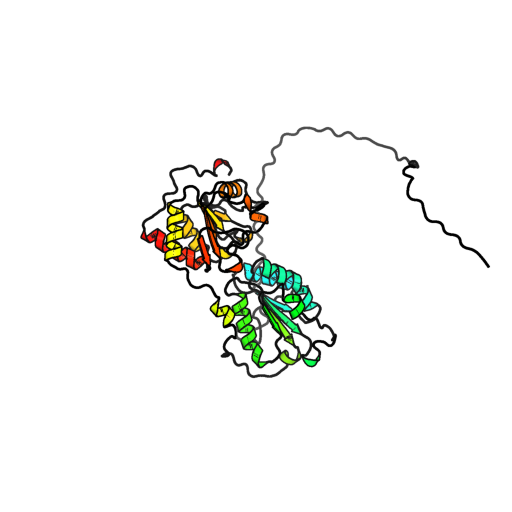Y A N 1
ATOM 1589 C CA . GLY A 1 211 ? -3.820 -13.801 -13.265 1.00 95.56 211 GLY A CA 1
ATOM 1590 C C . GLY A 1 211 ? -3.837 -12.805 -12.100 1.00 95.56 211 GLY A C 1
ATOM 1591 O O . GLY A 1 211 ? -4.420 -13.090 -11.056 1.00 95.56 211 GLY A O 1
ATOM 1592 N N . TYR A 1 212 ? -3.233 -11.626 -12.266 1.00 97.00 212 TYR A N 1
ATOM 1593 C CA . TYR A 1 212 ? -3.278 -10.573 -11.249 1.00 97.00 212 TYR A CA 1
ATOM 1594 C C . TYR A 1 212 ? -4.687 -9.975 -11.150 1.00 97.00 212 TYR A C 1
ATOM 1596 O O . TYR A 1 212 ? -5.255 -9.923 -10.063 1.00 97.00 212 TYR A O 1
ATOM 1604 N N . MET A 1 213 ? -5.298 -9.635 -12.288 1.00 95.44 213 MET A N 1
ATOM 1605 C CA . MET A 1 213 ? -6.656 -9.086 -12.348 1.00 95.44 213 MET A CA 1
ATOM 1606 C C . MET A 1 213 ? -7.694 -10.036 -11.744 1.00 95.44 213 MET A C 1
ATOM 1608 O O . MET A 1 213 ? -8.586 -9.585 -11.034 1.00 95.44 213 MET A O 1
ATOM 1612 N N . SER A 1 214 ? -7.563 -11.350 -11.961 1.00 95.50 214 SER A N 1
ATOM 1613 C CA . SER A 1 214 ? -8.479 -12.337 -11.371 1.00 95.50 214 SER A CA 1
ATOM 1614 C C . SER A 1 214 ? -8.390 -12.430 -9.846 1.00 95.50 214 SER A C 1
ATOM 1616 O O . SER A 1 214 ? -9.327 -12.912 -9.215 1.00 95.50 214 SER A O 1
ATOM 1618 N N . ARG A 1 215 ? -7.262 -12.002 -9.260 1.00 95.69 215 ARG A N 1
ATOM 1619 C CA . ARG A 1 215 ? -7.022 -12.009 -7.811 1.00 95.69 215 ARG A CA 1
ATOM 1620 C C . ARG A 1 215 ? -7.316 -10.669 -7.145 1.00 95.69 215 ARG A C 1
ATOM 1622 O O . ARG A 1 215 ? -7.269 -10.610 -5.919 1.00 95.69 215 ARG A O 1
ATOM 1629 N N . LEU A 1 216 ? -7.597 -9.611 -7.911 1.00 94.44 216 LEU A N 1
ATOM 1630 C CA . LEU A 1 216 ? -7.949 -8.326 -7.321 1.00 94.44 216 LEU A CA 1
ATOM 1631 C C . LEU A 1 216 ? -9.181 -8.494 -6.419 1.00 94.44 216 LEU A C 1
ATOM 1633 O O . LEU A 1 216 ? -10.164 -9.117 -6.843 1.00 94.44 216 LEU A O 1
ATOM 1637 N N . PRO A 1 217 ? -9.141 -7.962 -5.184 1.00 92.81 217 PRO A N 1
ATOM 1638 C CA . PRO A 1 217 ? -10.269 -8.056 -4.277 1.00 92.81 217 PRO A CA 1
ATOM 1639 C C . PRO A 1 217 ? -11.534 -7.476 -4.899 1.00 92.81 217 PRO A C 1
ATOM 1641 O O . PRO A 1 217 ? -11.520 -6.424 -5.541 1.00 92.81 217 PRO A O 1
ATOM 1644 N N . LYS A 1 218 ? -12.646 -8.181 -4.701 1.00 92.69 218 LYS A N 1
ATOM 1645 C CA . LYS A 1 218 ? -13.968 -7.697 -5.097 1.00 92.69 218 LYS A CA 1
ATOM 1646 C C . LYS A 1 218 ? -14.484 -6.709 -4.053 1.00 92.69 218 LYS A C 1
ATOM 1648 O O . LYS A 1 218 ? -13.945 -6.610 -2.953 1.00 92.69 218 LYS A O 1
ATOM 1653 N N . ALA A 1 219 ? -15.564 -6.011 -4.396 1.00 93.88 219 ALA A N 1
ATOM 1654 C CA . ALA A 1 219 ? -16.313 -5.238 -3.416 1.00 93.88 219 ALA A CA 1
ATOM 1655 C C . ALA A 1 219 ? -16.714 -6.133 -2.222 1.00 93.88 219 ALA A C 1
ATOM 1657 O O . ALA A 1 219 ? -17.001 -7.320 -2.420 1.00 93.88 219 ALA A O 1
ATOM 1658 N N . PRO A 1 220 ? -16.725 -5.584 -0.999 1.00 95.19 220 PRO A N 1
ATOM 1659 C CA . PRO A 1 220 ? -16.971 -6.372 0.195 1.00 95.19 220 PRO A CA 1
ATOM 1660 C C . PRO A 1 220 ? -18.419 -6.871 0.228 1.00 95.19 220 PRO A C 1
ATOM 1662 O O . PRO A 1 220 ? -19.348 -6.129 -0.088 1.00 95.19 220 PRO A O 1
ATOM 1665 N N . ASP A 1 221 ? -18.598 -8.128 0.634 1.00 95.00 221 ASP A N 1
ATOM 1666 C CA . ASP A 1 221 ? -19.920 -8.733 0.812 1.00 95.00 221 ASP A CA 1
ATOM 1667 C C . ASP A 1 221 ? -20.664 -8.066 1.977 1.00 95.00 221 ASP A C 1
ATOM 1669 O O . ASP A 1 221 ? -20.130 -7.939 3.083 1.00 95.00 221 ASP A O 1
ATOM 1673 N N . GLU A 1 222 ? -21.912 -7.673 1.733 1.00 95.12 222 GLU A N 1
ATOM 1674 C CA . GLU A 1 222 ? -22.788 -7.030 2.707 1.00 95.12 222 GLU A CA 1
ATOM 1675 C C . GLU A 1 222 ? -22.970 -7.889 3.967 1.00 95.12 222 GLU A C 1
ATOM 1677 O O . GLU A 1 222 ? -22.943 -7.348 5.072 1.00 95.12 222 GLU A O 1
ATOM 1682 N N . ALA A 1 223 ? -23.013 -9.221 3.837 1.00 96.12 223 ALA A N 1
ATOM 1683 C CA . ALA A 1 223 ? -23.110 -10.125 4.985 1.00 96.12 223 ALA A CA 1
ATOM 1684 C C . ALA A 1 223 ? -21.909 -10.001 5.944 1.00 96.12 223 ALA A C 1
ATOM 1686 O O . ALA A 1 223 ? -22.080 -10.005 7.167 1.00 96.12 223 ALA A O 1
ATOM 1687 N N . HIS A 1 224 ? -20.689 -9.838 5.418 1.00 96.06 224 HIS A N 1
ATOM 1688 C CA . HIS A 1 224 ? -19.503 -9.618 6.251 1.00 96.06 224 HIS A CA 1
ATOM 1689 C C . HIS A 1 224 ? -19.524 -8.235 6.911 1.00 96.06 224 HIS A C 1
ATOM 1691 O O . HIS A 1 224 ? -19.134 -8.099 8.072 1.00 96.06 224 HIS A O 1
ATOM 1697 N N . LEU A 1 225 ? -20.012 -7.207 6.211 1.00 97.44 225 LEU A N 1
ATOM 1698 C CA . LEU A 1 225 ? -20.141 -5.863 6.781 1.00 97.44 225 LEU A CA 1
ATOM 1699 C C . LEU A 1 225 ? -21.172 -5.830 7.918 1.00 97.44 225 LEU A C 1
ATOM 1701 O O . LEU A 1 225 ? -20.918 -5.234 8.966 1.00 97.44 225 LEU A O 1
ATOM 1705 N N . GLU A 1 226 ? -22.298 -6.528 7.767 1.00 96.44 226 GLU A N 1
ATOM 1706 C CA . GLU A 1 226 ? -23.288 -6.687 8.834 1.00 96.44 226 GLU A CA 1
ATOM 1707 C C . GLU A 1 226 ? -22.721 -7.417 10.057 1.00 96.44 226 GLU A C 1
ATOM 1709 O O . GLU A 1 226 ? -23.027 -7.041 11.194 1.00 96.44 226 GLU A O 1
ATOM 1714 N N . GLN A 1 227 ? -21.861 -8.422 9.852 1.00 97.31 227 GLN A N 1
ATOM 1715 C CA . GLN A 1 227 ? -21.159 -9.095 10.947 1.00 97.31 227 GLN A CA 1
ATOM 1716 C C . GLN A 1 227 ? -20.235 -8.140 11.713 1.00 97.31 227 GLN A C 1
ATOM 1718 O O . GLN A 1 227 ? -20.214 -8.193 12.944 1.00 97.31 227 GLN A O 1
ATOM 1723 N N . ILE A 1 228 ? -19.525 -7.230 11.030 1.00 97.19 228 ILE A N 1
ATOM 1724 C CA . ILE A 1 228 ? -18.728 -6.187 11.700 1.00 97.19 228 ILE A CA 1
ATOM 1725 C C . ILE A 1 228 ? -19.636 -5.293 12.544 1.00 97.19 228 ILE A C 1
ATOM 1727 O O . ILE A 1 228 ? -19.366 -5.096 13.727 1.00 97.19 228 ILE A O 1
ATOM 1731 N N . VAL A 1 229 ? -20.735 -4.793 11.972 1.00 95.94 229 VAL A N 1
ATOM 1732 C CA . VAL A 1 229 ? -21.693 -3.938 12.694 1.00 95.94 229 VAL A CA 1
ATOM 1733 C C . VAL A 1 229 ? -22.241 -4.646 13.935 1.00 95.94 229 VAL A C 1
ATOM 1735 O O . VAL A 1 229 ? -22.350 -4.037 15.000 1.00 95.94 229 VAL A O 1
ATOM 1738 N N . ARG A 1 230 ? -22.532 -5.947 13.832 1.00 95.31 230 ARG A N 1
ATOM 1739 C CA . ARG A 1 230 ? -22.956 -6.763 14.971 1.00 95.31 230 ARG A CA 1
ATOM 1740 C C . ARG A 1 230 ? -21.875 -6.839 16.051 1.00 95.31 230 ARG A C 1
ATOM 1742 O O . ARG A 1 230 ? -22.174 -6.547 17.207 1.00 95.31 230 ARG A O 1
ATOM 1749 N N . LEU A 1 231 ? -20.634 -7.178 15.692 1.00 96.25 231 LEU A N 1
ATOM 1750 C CA . LEU A 1 231 ? -19.515 -7.236 16.643 1.00 96.25 231 LEU A CA 1
ATOM 1751 C C . LEU A 1 231 ? -19.302 -5.896 17.349 1.00 96.25 231 LEU A C 1
ATOM 1753 O O . LEU A 1 231 ? -19.103 -5.869 18.561 1.00 96.25 231 LEU A O 1
ATOM 1757 N N . VAL A 1 232 ? -19.399 -4.794 16.605 1.00 94.88 232 VAL A N 1
ATOM 1758 C CA . VAL A 1 232 ? -19.318 -3.440 17.154 1.00 94.88 232 VAL A CA 1
ATOM 1759 C C . VAL A 1 232 ? -20.445 -3.184 18.159 1.00 94.88 232 VAL A C 1
ATOM 1761 O O . VAL A 1 232 ? -20.181 -2.673 19.242 1.00 94.88 232 VAL A O 1
ATOM 1764 N N . SER A 1 233 ? -21.684 -3.576 17.849 1.00 91.88 233 SER A N 1
ATOM 1765 C CA . SER A 1 233 ? -22.828 -3.378 18.752 1.00 91.88 233 SER A CA 1
ATOM 1766 C C . SER A 1 233 ? -22.775 -4.222 20.036 1.00 91.88 233 SER A C 1
ATOM 1768 O O . SER A 1 233 ? -23.320 -3.817 21.060 1.00 91.88 233 SER A O 1
ATOM 1770 N N . GLU A 1 234 ? -22.120 -5.386 19.994 1.00 93.19 234 GLU A N 1
ATOM 1771 C CA . GLU A 1 234 ? -21.947 -6.285 21.144 1.00 93.19 234 GLU A CA 1
ATOM 1772 C C . GLU A 1 234 ? -20.729 -5.911 22.016 1.00 93.19 234 GLU A C 1
ATOM 1774 O O . GLU A 1 234 ? -20.634 -6.334 23.173 1.00 93.19 234 GLU A O 1
ATOM 1779 N N . SER A 1 235 ? -19.791 -5.135 21.465 1.00 94.50 235 SER A N 1
ATOM 1780 C CA . SER A 1 235 ? -18.541 -4.737 22.113 1.00 94.50 235 SER A CA 1
ATOM 1781 C C . SER A 1 235 ? -18.767 -3.670 23.189 1.00 94.50 235 SER A C 1
ATOM 1783 O O . SER A 1 235 ? -19.617 -2.790 23.067 1.00 94.50 235 SER A O 1
ATOM 1785 N N . LYS A 1 236 ? -17.981 -3.733 24.272 1.00 92.88 236 LYS A N 1
ATOM 1786 C CA . LYS A 1 236 ? -17.975 -2.725 25.347 1.00 92.88 236 LYS A CA 1
ATOM 1787 C C . LYS A 1 236 ? -16.714 -1.868 25.336 1.00 92.88 236 LYS A C 1
ATOM 1789 O O . LYS A 1 236 ? -16.720 -0.796 25.941 1.00 92.88 236 LYS A O 1
ATOM 1794 N N . LYS A 1 237 ? -15.630 -2.355 24.730 1.00 95.12 237 LYS A N 1
ATOM 1795 C CA . LYS A 1 237 ? -14.326 -1.688 24.640 1.00 95.12 237 LYS A CA 1
ATOM 1796 C C . LYS A 1 237 ? -13.741 -1.843 23.227 1.00 95.12 237 LYS A C 1
ATOM 1798 O O . LYS A 1 237 ? -12.680 -2.460 23.082 1.00 95.12 237 LYS A O 1
ATOM 1803 N N . PRO A 1 238 ? -14.422 -1.315 22.196 1.00 97.06 238 PRO A N 1
ATOM 1804 C CA . PRO A 1 238 ? -13.903 -1.350 20.840 1.00 97.06 238 PRO A CA 1
ATOM 1805 C C . PRO A 1 238 ? -12.754 -0.354 20.683 1.00 97.06 238 PRO A C 1
ATOM 1807 O O . PRO A 1 238 ? -12.791 0.739 21.249 1.00 97.06 238 PRO A O 1
ATOM 1810 N N . VAL A 1 239 ? -11.756 -0.715 19.879 1.00 98.44 239 VAL A N 1
ATOM 1811 C CA . VAL A 1 239 ? -10.666 0.177 19.467 1.00 98.44 239 VAL A CA 1
ATOM 1812 C C . VAL A 1 239 ? -10.438 0.034 17.969 1.00 98.44 239 VAL A C 1
ATOM 1814 O O . VAL A 1 239 ? -10.323 -1.080 17.453 1.00 98.44 239 VAL A O 1
ATOM 1817 N N . LEU A 1 240 ? -10.350 1.165 17.272 1.00 98.62 240 LEU A N 1
ATOM 1818 C CA . LEU A 1 240 ? -9.867 1.222 15.897 1.00 98.62 240 LEU A CA 1
ATOM 1819 C C . LEU A 1 240 ? -8.341 1.209 15.890 1.00 98.62 240 LEU A C 1
ATOM 1821 O O . LEU A 1 240 ? -7.706 2.003 16.578 1.00 98.62 240 LEU A O 1
ATOM 1825 N N . TYR A 1 241 ? -7.769 0.318 15.089 1.00 98.75 241 TYR A N 1
ATOM 1826 C CA . TYR A 1 241 ? -6.346 0.222 14.806 1.00 98.75 241 TYR A CA 1
ATOM 1827 C C . TYR A 1 241 ? -6.135 0.495 13.314 1.00 98.75 241 TYR A C 1
ATOM 1829 O O . TYR A 1 241 ? -6.412 -0.353 12.468 1.00 98.75 241 TYR A O 1
ATOM 1837 N N . VAL A 1 242 ? -5.698 1.713 13.000 1.00 98.75 242 VAL A N 1
ATOM 1838 C CA . VAL A 1 242 ? -5.687 2.274 11.642 1.00 98.75 242 VAL A CA 1
ATOM 1839 C C . VAL A 1 242 ? -4.258 2.417 11.124 1.00 98.75 242 VAL A C 1
ATOM 1841 O O . VAL A 1 242 ? -3.368 2.822 11.870 1.00 98.75 242 VAL A O 1
ATOM 1844 N N . GLY A 1 243 ? -4.032 2.100 9.847 1.00 98.44 243 GLY A N 1
ATOM 1845 C CA . GLY A 1 243 ? -2.721 2.213 9.204 1.00 98.44 243 GLY A CA 1
ATOM 1846 C C . GLY A 1 243 ? -2.737 2.924 7.857 1.00 98.44 243 GLY A C 1
ATOM 1847 O O . GLY A 1 243 ? -3.709 3.591 7.502 1.00 98.44 243 GLY A O 1
ATOM 1848 N N . GLY A 1 244 ? -1.641 2.771 7.104 1.00 97.62 244 GLY A N 1
ATOM 1849 C CA . GLY A 1 244 ? -1.433 3.443 5.815 1.00 97.62 244 GLY A CA 1
ATOM 1850 C C . GLY A 1 244 ? -2.500 3.116 4.767 1.00 97.62 244 GLY A C 1
ATOM 1851 O O . GLY A 1 244 ? -2.839 3.967 3.950 1.00 97.62 244 GLY A O 1
ATOM 1852 N N . GLY A 1 245 ? -3.137 1.940 4.851 1.00 97.62 245 GLY A N 1
ATOM 1853 C CA . GLY A 1 245 ? -4.242 1.579 3.954 1.00 97.62 245 GLY A CA 1
ATOM 1854 C C . GLY A 1 245 ? -5.469 2.496 4.071 1.00 97.62 245 GLY A C 1
ATOM 1855 O O . GLY A 1 245 ? -6.304 2.521 3.172 1.00 97.62 245 GLY A O 1
ATOM 1856 N N . CYS A 1 246 ? -5.578 3.288 5.142 1.00 97.88 246 CYS A N 1
ATOM 1857 C CA . CYS A 1 246 ? -6.689 4.214 5.358 1.00 97.88 246 CYS A CA 1
ATOM 1858 C C . CYS A 1 246 ? -6.422 5.649 4.881 1.00 97.88 246 CYS A C 1
ATOM 1860 O O . CYS A 1 246 ? -7.329 6.476 4.988 1.00 97.88 246 CYS A O 1
ATOM 1862 N N . LEU A 1 247 ? -5.236 5.971 4.344 1.00 95.00 247 LEU A N 1
ATOM 1863 C CA . LEU A 1 247 ? -4.890 7.344 3.933 1.00 95.00 247 LEU A CA 1
ATOM 1864 C C . LEU A 1 247 ? -5.872 7.918 2.895 1.00 95.00 247 LEU A C 1
ATOM 1866 O O . LEU A 1 247 ? -6.260 9.080 2.985 1.00 95.00 247 LEU A O 1
ATOM 1870 N N . ASN A 1 248 ? -6.384 7.077 1.990 1.00 93.56 248 ASN A N 1
ATOM 1871 C CA . ASN A 1 248 ? -7.383 7.461 0.981 1.00 93.56 248 ASN A CA 1
ATOM 1872 C C . ASN A 1 248 ? -8.847 7.333 1.450 1.00 93.56 248 ASN A C 1
ATOM 1874 O O . ASN A 1 248 ? -9.768 7.472 0.638 1.00 93.56 248 ASN A O 1
ATOM 1878 N N . SER A 1 249 ? -9.064 7.064 2.742 1.00 96.62 249 SER A N 1
ATOM 1879 C CA . SER A 1 249 ? -10.374 6.787 3.354 1.00 96.62 249 SER A CA 1
ATOM 1880 C C . SER A 1 249 ? -10.688 7.710 4.538 1.00 96.62 249 SER A C 1
ATOM 1882 O O . SER A 1 249 ? -11.448 7.332 5.430 1.00 96.62 249 SER A O 1
ATOM 1884 N N . SER A 1 250 ? -10.074 8.901 4.604 1.00 96.19 250 SER A N 1
ATOM 1885 C CA . SER A 1 250 ? -10.214 9.793 5.767 1.00 96.19 250 SER A CA 1
ATOM 1886 C C . SER A 1 250 ? -11.666 10.216 6.016 1.00 96.19 250 SER A C 1
ATOM 1888 O O . SER A 1 250 ? -12.112 10.224 7.162 1.00 96.19 250 SER A O 1
ATOM 1890 N N . GLU A 1 251 ? -12.428 10.525 4.964 1.00 97.62 251 GLU A N 1
ATOM 1891 C CA . GLU A 1 251 ? -13.837 10.925 5.084 1.00 97.62 251 GLU A CA 1
ATOM 1892 C C . GLU A 1 251 ? -14.708 9.767 5.580 1.00 97.62 251 GLU A C 1
ATOM 1894 O O . GLU A 1 251 ? -15.473 9.914 6.535 1.00 97.62 251 GLU A O 1
ATOM 1899 N N . GLU A 1 252 ? -14.551 8.588 4.980 1.00 98.50 252 GLU A N 1
ATOM 1900 C CA . GLU A 1 252 ? -15.296 7.392 5.355 1.00 98.50 252 GLU A CA 1
ATOM 1901 C C . GLU A 1 252 ? -14.977 6.933 6.784 1.00 98.50 252 GLU A C 1
ATOM 1903 O O . GLU A 1 252 ? -15.882 6.520 7.515 1.00 98.50 252 GLU A O 1
ATOM 1908 N N . LEU A 1 253 ? -13.709 7.035 7.196 1.00 98.44 253 LEU A N 1
ATOM 1909 C CA . LEU A 1 253 ? -13.256 6.705 8.544 1.00 98.44 253 LEU A CA 1
ATOM 1910 C C . LEU A 1 253 ? -13.821 7.683 9.576 1.00 98.44 253 LEU A C 1
ATOM 1912 O O . LEU A 1 253 ? -14.330 7.245 10.605 1.00 98.44 253 LEU A O 1
ATOM 1916 N N . ARG A 1 254 ? -13.782 8.995 9.305 1.00 97.50 254 ARG A N 1
ATOM 1917 C CA . ARG A 1 254 ? -14.393 9.999 10.193 1.00 97.50 254 ARG A CA 1
ATOM 1918 C C . ARG A 1 254 ? -15.880 9.742 10.359 1.00 97.50 254 ARG A C 1
ATOM 1920 O O . ARG A 1 254 ? -16.362 9.699 11.486 1.00 97.50 254 ARG A O 1
ATOM 1927 N N . ARG A 1 255 ? -16.586 9.472 9.258 1.00 97.12 255 ARG A N 1
ATOM 1928 C CA . ARG A 1 255 ? -18.013 9.153 9.311 1.00 97.12 255 ARG A CA 1
ATOM 1929 C C . ARG A 1 255 ? -18.294 7.902 10.146 1.00 97.12 255 ARG A C 1
ATOM 1931 O O . ARG A 1 255 ? -19.228 7.896 10.944 1.00 97.12 255 ARG A O 1
ATOM 1938 N N . PHE A 1 256 ? -17.464 6.869 10.021 1.00 97.44 256 PHE A N 1
ATOM 1939 C CA . PHE A 1 256 ? -17.575 5.670 10.851 1.00 97.44 256 PHE A CA 1
ATOM 1940 C C . PHE A 1 256 ? -17.387 5.982 12.342 1.00 97.44 256 PHE A C 1
ATOM 1942 O O . PHE A 1 256 ? -18.153 5.505 13.183 1.00 97.44 256 PHE A O 1
ATOM 1949 N N . VAL A 1 257 ? -16.399 6.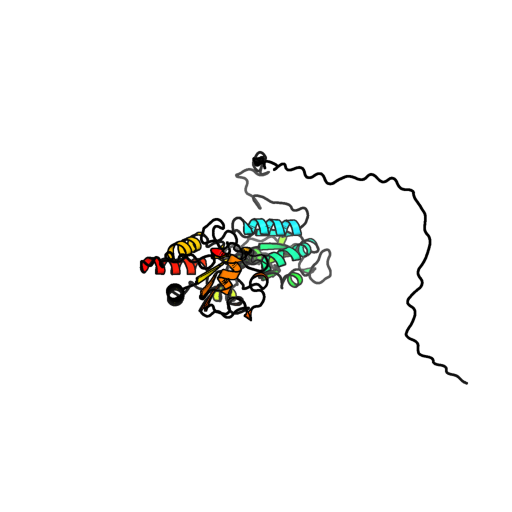813 12.681 1.00 96.44 257 VAL A N 1
ATOM 1950 C CA . VAL A 1 257 ? -16.138 7.244 14.061 1.00 96.44 257 VAL A CA 1
ATOM 1951 C C . VAL A 1 257 ? -17.292 8.087 14.612 1.00 96.44 257 VAL A C 1
ATOM 1953 O O . VAL A 1 257 ? -17.719 7.847 15.735 1.00 96.44 257 VAL A O 1
ATOM 1956 N N . GLU A 1 258 ? -17.877 8.999 13.833 1.00 94.50 258 GLU A N 1
ATOM 1957 C CA . GLU A 1 258 ? -19.055 9.784 14.243 1.00 94.50 258 GLU A CA 1
ATOM 1958 C C . GLU A 1 258 ? -20.273 8.911 14.581 1.00 94.50 258 GLU A C 1
ATOM 1960 O O . GLU A 1 258 ? -21.030 9.214 15.506 1.00 94.50 258 GLU A O 1
ATOM 1965 N N . LEU A 1 259 ? -20.481 7.834 13.819 1.00 93.44 259 LEU A N 1
ATOM 1966 C CA . LEU A 1 259 ? -21.615 6.922 13.990 1.00 93.44 259 LEU A CA 1
ATOM 1967 C C . LEU A 1 259 ? -21.421 5.943 15.157 1.00 93.44 259 LEU A C 1
ATOM 1969 O O . LEU A 1 259 ? -22.401 5.500 15.762 1.00 93.44 259 LEU A O 1
ATOM 1973 N N . SER A 1 260 ? -20.168 5.599 15.466 1.00 92.88 260 SER A N 1
ATOM 1974 C CA . SER A 1 260 ? -19.817 4.539 16.418 1.00 92.88 260 SER A CA 1
ATOM 1975 C C . SER A 1 260 ? -19.231 5.034 17.746 1.00 92.88 260 SER A C 1
ATOM 1977 O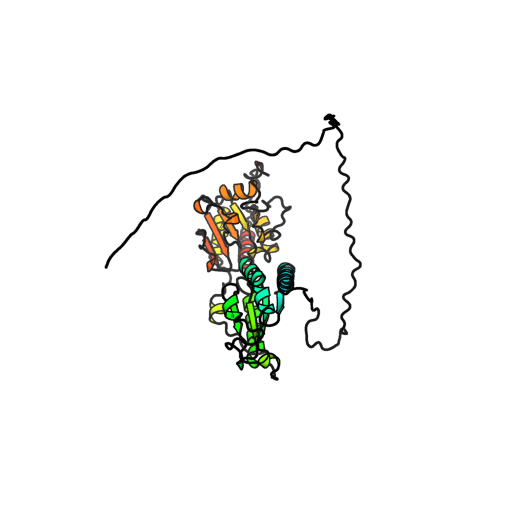 O . SER A 1 260 ? -19.323 4.334 18.752 1.00 92.88 260 SER A O 1
ATOM 1979 N N . GLY A 1 261 ? -18.609 6.216 17.759 1.00 92.25 261 GLY A N 1
ATOM 1980 C CA . GLY A 1 261 ? -17.857 6.780 18.884 1.00 92.25 261 GLY A CA 1
ATOM 1981 C C . GLY A 1 261 ? -16.650 5.955 19.334 1.00 92.25 261 GLY A C 1
ATOM 1982 O O . GLY A 1 261 ? -16.239 6.052 20.490 1.00 92.25 261 GLY A O 1
ATOM 1983 N N . ILE A 1 262 ? -16.104 5.116 18.452 1.00 95.81 262 ILE A N 1
ATOM 1984 C CA . ILE A 1 262 ? -14.965 4.246 18.757 1.00 95.81 262 ILE A CA 1
ATOM 1985 C C . ILE A 1 262 ? -13.666 5.069 18.741 1.00 95.81 262 ILE A C 1
ATOM 1987 O O . ILE A 1 262 ? -13.436 5.809 17.783 1.00 95.81 262 ILE A O 1
ATOM 1991 N N . PRO A 1 263 ? -12.787 4.937 19.753 1.00 96.62 263 PRO A N 1
ATOM 1992 C CA . PRO A 1 263 ? -11.492 5.607 19.754 1.00 96.62 263 PRO A CA 1
ATOM 1993 C C . PRO A 1 263 ? -10.541 5.048 18.692 1.00 96.62 263 PRO A C 1
ATOM 1995 O O . PRO A 1 263 ? -10.538 3.848 18.409 1.00 96.62 263 PRO A O 1
ATOM 1998 N N . VAL A 1 264 ? -9.678 5.913 18.161 1.00 98.38 264 VAL A N 1
ATOM 1999 C CA . VAL A 1 264 ? -8.786 5.612 17.036 1.00 98.38 264 VAL A CA 1
ATOM 2000 C C . VAL A 1 264 ? -7.328 5.632 17.470 1.00 98.38 264 VAL A C 1
ATOM 2002 O O . VAL A 1 264 ? -6.791 6.687 17.797 1.00 98.38 264 VAL A O 1
ATOM 2005 N N . ALA A 1 265 ? -6.670 4.478 17.422 1.00 98.50 265 ALA A N 1
ATOM 2006 C CA . ALA A 1 265 ? -5.221 4.348 17.511 1.00 98.50 265 ALA A CA 1
ATOM 2007 C C . ALA A 1 265 ? -4.628 4.173 16.105 1.00 98.50 265 ALA A C 1
ATOM 2009 O O . ALA A 1 265 ? -5.080 3.330 15.328 1.00 98.50 265 ALA A O 1
ATOM 2010 N N . SER A 1 266 ? -3.602 4.956 15.778 1.00 98.56 266 SER A N 1
ATOM 2011 C CA . SER A 1 266 ? -2.972 4.956 14.454 1.00 98.56 266 SER A CA 1
ATOM 2012 C C . SER A 1 266 ? -1.569 4.358 14.486 1.00 98.56 266 SER A C 1
ATOM 2014 O O . SER A 1 266 ? -0.822 4.585 15.434 1.00 98.56 266 SER A O 1
ATOM 2016 N N . THR A 1 267 ? -1.154 3.659 13.429 1.00 98.69 267 THR A N 1
ATOM 2017 C CA . THR A 1 267 ? 0.278 3.431 13.173 1.00 98.69 267 THR A CA 1
ATOM 2018 C C . THR A 1 267 ? 0.968 4.744 12.802 1.00 98.69 267 THR A C 1
ATOM 2020 O O . THR A 1 267 ? 0.298 5.735 12.499 1.00 98.69 267 THR A O 1
ATOM 2023 N N . LEU A 1 268 ? 2.303 4.726 12.744 1.00 98.31 268 LEU A N 1
ATOM 2024 C CA . LEU A 1 268 ? 3.094 5.796 12.128 1.00 98.31 268 LEU A CA 1
ATOM 2025 C C . LEU A 1 268 ? 2.612 6.099 10.697 1.00 98.31 268 LEU A C 1
ATOM 2027 O O . LEU A 1 268 ? 2.343 7.247 10.363 1.00 98.31 268 LEU A O 1
ATOM 2031 N N . MET A 1 269 ? 2.404 5.050 9.898 1.00 97.75 269 MET A N 1
ATOM 2032 C CA . MET A 1 269 ? 1.955 5.143 8.502 1.00 97.75 269 MET A CA 1
ATOM 2033 C C . MET A 1 269 ? 0.507 5.618 8.338 1.00 97.75 269 MET A C 1
ATOM 2035 O O . MET A 1 269 ? 0.126 6.069 7.266 1.00 97.75 269 MET A O 1
ATOM 2039 N N . GLY A 1 270 ? -0.323 5.481 9.374 1.00 97.50 270 GLY A N 1
ATOM 2040 C CA . GLY A 1 270 ? -1.716 5.927 9.365 1.00 97.50 270 GLY A CA 1
ATOM 2041 C C . GLY A 1 270 ? -1.916 7.360 9.859 1.00 97.50 270 GLY A C 1
ATOM 2042 O O . GLY A 1 270 ? -3.050 7.845 9.841 1.00 97.50 270 GLY A O 1
ATOM 2043 N N . LEU A 1 271 ? -0.862 8.038 10.338 1.00 96.88 271 LEU A N 1
ATOM 2044 C CA . LEU A 1 271 ? -0.992 9.388 10.888 1.00 96.88 271 LEU A CA 1
ATOM 2045 C C . LEU A 1 271 ? -1.565 10.338 9.831 1.00 96.88 271 LEU A C 1
ATOM 2047 O O . LEU A 1 271 ? -1.045 10.455 8.728 1.00 96.88 271 LEU A O 1
ATOM 2051 N N . GLY A 1 272 ? -2.657 11.017 10.186 1.00 93.25 272 GLY A N 1
ATOM 2052 C CA . GLY A 1 272 ? -3.404 11.890 9.276 1.00 93.25 272 GLY A CA 1
ATOM 2053 C C . GLY A 1 272 ? -4.647 11.245 8.654 1.00 93.25 272 GLY A C 1
ATOM 2054 O O . GLY A 1 272 ? -5.550 11.979 8.254 1.00 93.25 272 GLY A O 1
ATOM 2055 N N . ALA A 1 273 ? -4.780 9.910 8.661 1.00 96.00 273 ALA A N 1
ATOM 2056 C CA . ALA A 1 273 ? -6.018 9.248 8.229 1.00 96.00 273 ALA A CA 1
ATOM 2057 C C . ALA A 1 273 ? -7.214 9.664 9.110 1.00 96.00 273 ALA A C 1
ATOM 2059 O O . ALA A 1 273 ? -8.311 9.911 8.604 1.00 96.00 273 ALA A O 1
ATOM 2060 N N . PHE A 1 274 ? -6.982 9.823 10.417 1.00 97.88 274 PHE A N 1
ATOM 2061 C CA . PHE A 1 274 ? -7.911 10.431 11.372 1.00 97.88 274 PHE A CA 1
ATOM 2062 C C . PHE A 1 274 ? -7.251 11.643 12.064 1.00 97.88 274 PHE A C 1
ATOM 2064 O O . PHE A 1 274 ? -6.054 11.570 12.366 1.00 97.88 274 PHE A O 1
ATOM 2071 N N . PRO A 1 275 ? -7.975 12.754 12.322 1.00 96.44 275 PRO A N 1
ATOM 2072 C CA . PRO A 1 275 ? -7.390 13.949 12.933 1.00 96.44 275 PRO A CA 1
ATOM 2073 C C . PRO A 1 275 ? -6.815 13.669 14.325 1.00 96.44 275 PRO A C 1
ATOM 2075 O O . PRO A 1 275 ? -7.527 13.260 15.239 1.00 96.44 275 PRO A O 1
ATOM 2078 N N . THR A 1 276 ? -5.522 13.933 14.518 1.00 93.38 276 THR A N 1
ATOM 2079 C CA . THR A 1 276 ? -4.833 13.635 15.787 1.00 93.38 276 THR A CA 1
ATOM 2080 C C . THR A 1 276 ? -5.283 14.522 16.949 1.00 93.38 276 THR A C 1
ATOM 2082 O O . THR A 1 276 ? -5.108 14.132 18.105 1.00 93.38 276 THR A O 1
ATOM 2085 N N . SER A 1 277 ? -5.867 15.685 16.644 1.00 93.31 277 SER A N 1
ATOM 2086 C CA . SER A 1 277 ? -6.425 16.651 17.595 1.00 93.31 277 SER A CA 1
ATOM 2087 C C . SER A 1 277 ? -7.820 16.289 18.112 1.00 93.31 277 SER A C 1
ATOM 2089 O O . SER A 1 277 ? -8.268 16.896 19.083 1.00 93.31 277 SER A O 1
ATOM 2091 N N . ASP A 1 278 ? -8.503 15.325 17.490 1.00 95.50 278 ASP A N 1
ATOM 2092 C CA . ASP A 1 278 ? -9.845 14.904 17.893 1.00 95.50 278 ASP A CA 1
ATOM 2093 C C . ASP A 1 278 ? -9.845 14.263 19.296 1.00 95.50 278 ASP A C 1
ATOM 2095 O O . ASP A 1 278 ? -8.857 13.669 19.740 1.00 95.50 278 ASP A O 1
ATOM 2099 N N . GLU A 1 279 ? -10.958 14.362 20.027 1.00 92.75 279 GLU A N 1
ATOM 2100 C CA . GLU A 1 279 ? -11.073 13.766 21.362 1.00 92.75 279 GLU A CA 1
ATOM 2101 C C . GLU A 1 279 ? -11.016 12.233 21.364 1.00 92.75 279 GLU A C 1
ATOM 2103 O O . GLU A 1 279 ? -10.582 11.646 22.360 1.00 92.75 279 GLU A O 1
ATOM 2108 N N . LEU A 1 280 ? -11.452 11.593 20.276 1.00 95.19 280 LEU A N 1
ATOM 2109 C CA . LEU A 1 280 ? -11.420 10.143 20.087 1.00 95.19 280 LEU A CA 1
ATOM 2110 C C . LEU A 1 280 ? -10.083 9.650 19.524 1.00 95.19 280 LEU A C 1
ATOM 2112 O O . LEU A 1 280 ? -9.864 8.441 19.452 1.00 95.19 280 LEU A O 1
ATOM 2116 N N . SER A 1 281 ? -9.164 10.551 19.173 1.00 96.88 281 SER A N 1
ATOM 2117 C CA . SER A 1 281 ? -7.806 10.181 18.785 1.00 96.88 281 SER A CA 1
ATOM 2118 C C . SER A 1 281 ? -7.007 9.704 19.999 1.00 96.88 281 SER A C 1
ATOM 2120 O O . SER A 1 281 ? -6.798 10.433 20.971 1.00 96.88 281 SER A O 1
ATOM 2122 N N . LEU A 1 282 ? -6.498 8.477 19.911 1.00 97.06 282 LEU A N 1
ATOM 2123 C CA . LEU A 1 282 ? -5.494 7.921 20.817 1.00 97.06 282 LEU A CA 1
ATOM 2124 C C . LEU A 1 282 ? -4.063 8.215 20.336 1.00 97.06 282 LEU A C 1
ATOM 2126 O O . LEU A 1 282 ? -3.104 7.813 20.990 1.00 97.06 282 LEU A O 1
ATOM 2130 N N . GLN A 1 283 ? -3.907 8.943 19.226 1.00 96.94 283 GLN A N 1
ATOM 2131 C CA . GLN A 1 283 ? -2.627 9.170 18.554 1.00 96.94 283 GLN A CA 1
ATOM 2132 C C . GLN A 1 283 ? -1.949 7.848 18.144 1.00 96.94 283 GLN A C 1
ATOM 2134 O O . GLN A 1 283 ? -2.620 6.883 17.765 1.00 96.94 283 GLN A O 1
ATOM 2139 N N . MET A 1 284 ? -0.614 7.824 18.144 1.00 98.31 284 MET A N 1
ATOM 2140 C CA . MET A 1 284 ? 0.166 6.684 17.683 1.00 98.31 284 MET A CA 1
ATOM 2141 C C . MET A 1 284 ? 0.252 5.588 18.753 1.00 98.31 284 MET A C 1
ATOM 2143 O O . MET A 1 284 ? 0.518 5.891 19.914 1.00 98.31 284 MET A O 1
ATOM 2147 N N . LEU A 1 285 ? 0.089 4.322 18.362 1.00 98.38 285 LEU A N 1
ATOM 2148 C CA . LEU A 1 285 ? 0.403 3.148 19.195 1.00 98.38 285 LEU A CA 1
ATOM 2149 C C . LEU A 1 285 ? 1.737 2.496 18.790 1.00 98.38 285 LEU A C 1
ATOM 2151 O O . LEU A 1 285 ? 2.278 2.776 17.722 1.00 98.38 285 LEU A O 1
ATOM 2155 N N . GLY A 1 286 ? 2.231 1.581 19.624 1.00 97.88 286 GLY A N 1
ATOM 2156 C CA . GLY A 1 286 ? 3.448 0.803 19.386 1.00 97.88 286 GLY A CA 1
ATOM 2157 C C . GLY A 1 286 ? 4.600 1.171 20.316 1.00 97.88 286 GLY A C 1
ATOM 2158 O O . GLY A 1 286 ? 4.394 1.783 21.364 1.00 97.88 286 GLY A O 1
ATOM 2159 N N . MET A 1 287 ? 5.819 0.799 19.920 1.00 97.31 287 MET A N 1
ATOM 2160 C CA . MET A 1 287 ? 7.061 0.916 20.698 1.00 97.31 287 MET A CA 1
ATOM 2161 C C . MET A 1 287 ? 7.302 2.320 21.270 1.00 97.31 287 MET A C 1
ATOM 2163 O O . MET A 1 287 ? 7.675 2.455 22.432 1.00 97.31 287 MET A O 1
ATOM 2167 N N . HIS A 1 288 ? 7.048 3.353 20.466 1.00 97.69 288 HIS A N 1
ATOM 2168 C CA . HIS A 1 288 ? 7.119 4.764 20.866 1.00 97.69 288 HIS A CA 1
ATOM 2169 C C . HIS A 1 288 ? 5.746 5.447 20.802 1.00 97.69 288 HIS A C 1
ATOM 2171 O O . HIS A 1 288 ? 5.644 6.661 20.643 1.00 97.69 288 HIS A O 1
ATOM 2177 N N . GLY A 1 289 ? 4.681 4.647 20.871 1.00 97.19 289 GLY A N 1
ATOM 2178 C CA . GLY A 1 289 ? 3.314 5.132 20.933 1.00 97.19 289 GLY A CA 1
ATOM 2179 C C . GLY A 1 289 ? 2.946 5.658 22.316 1.00 97.19 289 GLY A C 1
ATOM 2180 O O . GLY A 1 289 ? 3.669 5.492 23.300 1.00 97.19 289 GLY A O 1
ATOM 2181 N N . THR A 1 290 ? 1.779 6.278 22.400 1.00 97.38 290 THR A N 1
ATOM 2182 C CA . THR A 1 290 ? 1.256 6.798 23.658 1.00 97.38 290 THR A CA 1
ATOM 2183 C C . THR A 1 290 ? 0.859 5.656 24.593 1.00 97.38 290 THR A C 1
ATOM 2185 O O . THR A 1 290 ? 0.398 4.588 24.172 1.00 97.38 290 THR A O 1
ATOM 2188 N N . VAL A 1 291 ? 1.002 5.891 25.900 1.00 96.81 291 VAL A N 1
ATOM 2189 C CA . VAL A 1 291 ? 0.603 4.916 26.927 1.00 96.81 291 VAL A CA 1
ATOM 2190 C C . VAL A 1 291 ? -0.882 4.579 26.793 1.00 96.81 291 VAL A C 1
ATOM 2192 O O . VAL A 1 291 ? -1.259 3.410 26.851 1.00 96.81 291 VAL A O 1
ATOM 2195 N N . TYR A 1 292 ? -1.726 5.586 26.560 1.00 95.56 292 TYR A N 1
ATOM 2196 C CA . TYR A 1 292 ? -3.170 5.412 26.452 1.00 95.56 292 TYR A CA 1
ATOM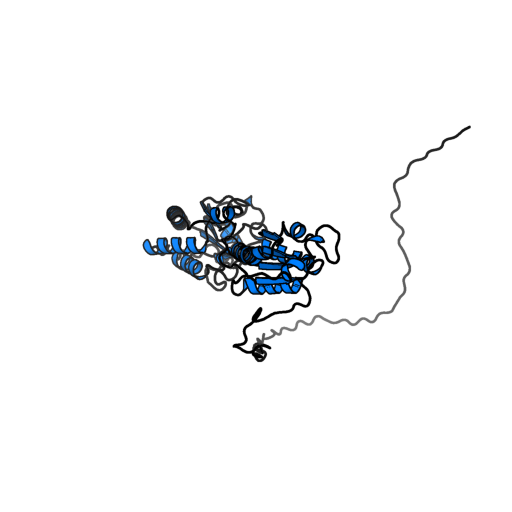 2197 C C . TYR A 1 292 ? -3.605 4.668 25.182 1.00 95.56 292 TYR A C 1
ATOM 2199 O O . TYR A 1 292 ? -4.572 3.912 25.260 1.00 95.56 292 TYR A O 1
ATOM 2207 N N . ALA A 1 293 ? -2.897 4.788 24.050 1.00 97.06 293 ALA A N 1
ATOM 2208 C CA . ALA A 1 293 ? -3.180 3.973 22.864 1.00 97.06 293 ALA A CA 1
ATOM 2209 C C . ALA A 1 293 ? -2.860 2.494 23.098 1.00 97.06 293 ALA A C 1
ATOM 2211 O O . ALA A 1 293 ? -3.707 1.626 22.878 1.00 97.06 293 ALA A O 1
ATOM 2212 N N . ASN A 1 294 ? -1.659 2.209 23.610 1.00 97.44 294 ASN A N 1
ATOM 2213 C CA . ASN A 1 294 ? -1.233 0.844 23.917 1.00 97.44 294 ASN A CA 1
ATOM 2214 C C . ASN A 1 294 ? -2.138 0.202 24.982 1.00 97.44 294 ASN A C 1
ATOM 2216 O O . ASN A 1 294 ? -2.552 -0.948 24.838 1.00 97.44 294 ASN A O 1
ATOM 2220 N N . TYR A 1 295 ? -2.519 0.964 26.011 1.00 96.56 295 TYR A N 1
ATOM 2221 C CA . TYR A 1 295 ? -3.468 0.522 27.032 1.00 96.56 295 TYR A CA 1
ATOM 2222 C C . TYR A 1 295 ? -4.861 0.246 26.455 1.00 96.56 295 TYR A C 1
ATOM 2224 O O . TYR A 1 295 ? -5.487 -0.758 26.804 1.00 96.56 295 TYR A O 1
ATOM 2232 N N . ALA A 1 296 ? -5.358 1.116 25.568 1.00 96.44 296 ALA A N 1
ATOM 2233 C CA . ALA A 1 296 ? -6.651 0.924 24.927 1.00 96.44 296 ALA A CA 1
ATOM 2234 C C . ALA A 1 296 ? -6.699 -0.404 24.166 1.00 96.44 296 ALA A C 1
ATOM 2236 O O . ALA A 1 296 ? -7.640 -1.170 24.375 1.00 96.44 296 ALA A O 1
ATOM 2237 N N . VAL A 1 297 ? -5.669 -0.701 23.367 1.00 97.50 297 VAL A N 1
ATOM 2238 C CA . VAL A 1 297 ? -5.559 -1.956 22.609 1.00 97.50 297 VAL A CA 1
ATOM 2239 C C . VAL A 1 297 ? -5.418 -3.166 23.534 1.00 97.50 297 VAL A C 1
ATOM 2241 O O . VAL A 1 297 ? -6.154 -4.137 23.363 1.00 97.50 297 VAL A O 1
ATOM 2244 N N . ASP A 1 298 ? -4.555 -3.108 24.552 1.00 96.56 298 ASP A N 1
ATOM 2245 C CA . ASP A 1 298 ? -4.373 -4.204 25.520 1.00 96.56 298 ASP A CA 1
ATOM 2246 C C . ASP A 1 298 ? -5.674 -4.564 26.261 1.00 96.56 298 ASP A C 1
ATOM 2248 O O . ASP A 1 298 ? -5.959 -5.735 26.523 1.00 96.56 298 ASP A O 1
ATOM 2252 N N . LYS A 1 299 ? -6.495 -3.558 26.592 1.00 96.31 299 LYS A N 1
ATOM 2253 C CA . LYS A 1 299 ? -7.764 -3.742 27.320 1.00 96.31 299 LYS A CA 1
ATOM 2254 C C . LYS A 1 299 ? -8.998 -3.860 26.428 1.00 96.31 299 LYS A C 1
ATOM 2256 O O . LYS A 1 299 ? -10.099 -3.981 26.980 1.00 96.31 299 LYS A O 1
ATOM 2261 N N . SER A 1 300 ? -8.835 -3.809 25.109 1.00 97.00 300 SER A N 1
ATOM 2262 C CA . SER A 1 300 ? -9.942 -3.907 24.158 1.00 97.00 300 SER A CA 1
ATOM 2263 C C . SER A 1 300 ? -10.584 -5.297 24.171 1.00 97.00 300 SER A C 1
ATOM 2265 O O . SER A 1 300 ? -9.933 -6.307 24.447 1.00 97.00 300 SER A O 1
ATOM 2267 N N . ASP A 1 301 ? -11.888 -5.342 23.897 1.00 97.38 301 ASP A N 1
ATOM 2268 C CA . ASP A 1 301 ? -12.629 -6.586 23.633 1.00 97.38 301 ASP A CA 1
ATOM 2269 C C . ASP A 1 301 ? -12.942 -6.778 22.138 1.00 97.38 301 ASP A C 1
ATOM 2271 O O . ASP A 1 301 ? -13.279 -7.884 21.706 1.00 97.38 301 ASP A O 1
ATOM 2275 N N . LEU A 1 302 ? -12.760 -5.722 21.344 1.00 98.44 302 LEU A N 1
ATOM 2276 C CA . LEU A 1 302 ? -12.846 -5.713 19.893 1.00 98.44 302 LEU A CA 1
ATOM 2277 C C . LEU A 1 302 ? -11.747 -4.803 19.333 1.00 98.44 302 LEU A C 1
ATOM 2279 O O . LEU A 1 302 ? -11.693 -3.618 19.658 1.00 98.44 302 LEU A O 1
ATOM 2283 N N . LEU A 1 303 ? -10.906 -5.352 18.462 1.00 98.75 303 LEU A N 1
ATOM 2284 C CA . LEU A 1 303 ? -9.891 -4.614 17.722 1.00 98.75 303 LEU A CA 1
ATOM 2285 C C . LEU A 1 303 ? -10.274 -4.578 16.241 1.00 98.75 303 LEU A C 1
ATOM 2287 O O . LEU A 1 303 ? -10.332 -5.618 15.584 1.00 98.75 303 LEU A O 1
ATOM 2291 N N . LEU A 1 304 ? -10.525 -3.380 15.722 1.00 98.81 304 LEU A N 1
ATOM 2292 C CA . LEU A 1 304 ? -10.848 -3.132 14.320 1.00 98.81 304 LEU A CA 1
ATOM 2293 C C . LEU A 1 304 ? -9.577 -2.710 13.576 1.00 98.81 304 LEU A C 1
ATOM 2295 O O . LEU A 1 304 ? -9.222 -1.535 13.554 1.00 98.81 304 LEU A O 1
ATOM 2299 N N . ALA A 1 305 ? -8.869 -3.685 13.017 1.00 98.81 305 ALA A N 1
ATOM 2300 C CA . ALA A 1 305 ? -7.608 -3.522 12.307 1.00 98.81 305 ALA A CA 1
ATOM 2301 C C . ALA A 1 305 ? -7.859 -3.184 10.828 1.00 98.81 305 ALA A C 1
ATOM 2303 O O . ALA A 1 305 ? -8.150 -4.067 10.019 1.00 98.81 305 ALA A O 1
ATOM 2304 N N . PHE A 1 306 ? -7.780 -1.902 10.478 1.00 98.81 306 PHE A N 1
ATOM 2305 C CA . PHE A 1 306 ? -8.130 -1.375 9.157 1.00 98.81 306 PHE A CA 1
ATOM 2306 C C . PHE A 1 306 ? -6.881 -0.849 8.438 1.00 98.81 306 PHE A C 1
ATOM 2308 O O . PHE A 1 306 ? -6.276 0.132 8.874 1.00 98.81 306 PHE A O 1
ATOM 2315 N N . GLY A 1 307 ? -6.496 -1.504 7.335 1.00 98.38 307 GLY A N 1
ATOM 2316 C CA . GLY A 1 307 ? -5.349 -1.094 6.517 1.00 98.38 307 GLY A CA 1
ATOM 2317 C C . GLY A 1 307 ? -4.008 -1.184 7.255 1.00 98.38 307 GLY A C 1
ATOM 2318 O O . GLY A 1 307 ? -3.189 -0.266 7.166 1.00 98.38 307 GLY A O 1
ATOM 2319 N N . VAL A 1 308 ? -3.810 -2.255 8.031 1.00 98.69 308 VAL A N 1
ATOM 2320 C CA . VAL A 1 308 ? -2.639 -2.490 8.894 1.00 98.69 308 VAL A CA 1
ATOM 2321 C C . VAL A 1 308 ? -2.051 -3.878 8.664 1.00 98.69 308 VAL A C 1
ATOM 2323 O O . VAL A 1 308 ? -2.774 -4.846 8.449 1.00 98.69 308 VAL A O 1
ATOM 2326 N N . ARG A 1 309 ? -0.728 -3.993 8.830 1.00 98.25 309 ARG A N 1
ATOM 2327 C CA . ARG A 1 309 ? 0.029 -5.238 8.608 1.00 98.25 309 ARG A CA 1
ATOM 2328 C C . ARG A 1 309 ? 0.516 -5.951 9.877 1.00 98.25 309 ARG A C 1
ATOM 2330 O O . ARG A 1 309 ? 1.321 -6.871 9.769 1.00 98.25 309 ARG A O 1
ATOM 2337 N N . PHE A 1 310 ? 0.057 -5.525 11.062 1.00 98.44 310 PHE A N 1
ATOM 2338 C CA . PHE A 1 310 ? 0.486 -6.058 12.371 1.00 98.44 310 PHE A CA 1
ATOM 2339 C C . PHE A 1 310 ? 2.015 -6.161 12.489 1.00 98.44 310 PHE A C 1
ATOM 2341 O O . PHE A 1 310 ? 2.573 -7.232 12.728 1.00 98.44 310 PHE A O 1
ATOM 2348 N N . ASP A 1 311 ? 2.680 -5.036 12.239 1.00 97.88 311 ASP A N 1
ATOM 2349 C CA . ASP A 1 311 ? 4.131 -4.902 12.332 1.00 97.88 311 ASP A CA 1
ATOM 2350 C C . ASP A 1 311 ? 4.631 -5.047 13.777 1.00 97.88 311 ASP A C 1
ATOM 2352 O O . ASP A 1 311 ? 3.949 -4.644 14.724 1.00 97.88 311 ASP A O 1
ATOM 2356 N N . ASP A 1 312 ? 5.840 -5.576 13.949 1.00 95.56 312 ASP A N 1
ATOM 2357 C CA . ASP A 1 312 ? 6.402 -5.876 15.264 1.00 95.56 312 ASP A CA 1
ATOM 2358 C C . ASP A 1 312 ? 6.716 -4.616 16.093 1.00 95.56 312 ASP A C 1
ATOM 2360 O O . ASP A 1 312 ? 6.642 -4.659 17.324 1.00 95.56 312 ASP A O 1
ATOM 2364 N N . ARG A 1 313 ? 6.962 -3.465 15.446 1.00 97.31 313 ARG A N 1
ATOM 2365 C CA . ARG A 1 313 ? 7.113 -2.167 16.119 1.00 97.31 313 ARG A CA 1
ATOM 2366 C C . ARG A 1 313 ? 5.808 -1.710 16.759 1.00 97.31 313 ARG A C 1
ATOM 2368 O O . ARG A 1 313 ? 5.837 -0.892 17.677 1.00 97.31 313 ARG A O 1
ATOM 2375 N N . VAL A 1 314 ? 4.669 -2.230 16.300 1.00 97.56 314 VAL A N 1
ATOM 2376 C CA . VAL A 1 314 ? 3.358 -1.993 16.909 1.00 97.56 314 VAL A CA 1
ATOM 2377 C C . VAL A 1 314 ? 3.007 -3.091 17.901 1.00 97.56 314 VAL A C 1
ATOM 2379 O O . VAL A 1 314 ? 2.625 -2.792 19.030 1.00 97.56 314 VAL A O 1
ATOM 2382 N N . THR A 1 315 ? 3.116 -4.356 17.497 1.00 96.44 315 THR A N 1
ATOM 2383 C CA . THR A 1 315 ? 2.583 -5.456 18.303 1.00 96.44 315 THR A CA 1
ATOM 2384 C C . THR A 1 315 ? 3.448 -5.796 19.506 1.00 96.44 315 THR A C 1
ATOM 2386 O O . THR A 1 315 ? 2.934 -6.325 20.492 1.00 96.44 315 THR A O 1
ATOM 2389 N N . GLY A 1 316 ? 4.761 -5.553 19.426 1.00 96.69 316 GLY A N 1
ATOM 2390 C CA . GLY A 1 316 ? 5.715 -6.154 20.348 1.00 96.69 316 GLY A CA 1
ATOM 2391 C C . GLY A 1 316 ? 5.539 -7.674 20.356 1.00 96.69 316 GLY A C 1
ATOM 2392 O O . GLY A 1 316 ? 5.484 -8.309 19.301 1.00 96.69 316 GLY A O 1
ATOM 2393 N N . LYS A 1 317 ? 5.376 -8.264 21.544 1.00 96.56 317 LYS A N 1
ATOM 2394 C CA . LYS A 1 317 ? 5.106 -9.699 21.686 1.00 96.56 317 LYS A CA 1
ATOM 2395 C C . LYS A 1 317 ? 3.696 -10.055 21.189 1.00 96.56 317 LYS A C 1
ATOM 2397 O O . LYS A 1 317 ? 2.701 -9.736 21.845 1.00 96.56 317 LYS A O 1
ATOM 2402 N N . LEU A 1 318 ? 3.620 -10.782 20.072 1.00 95.81 318 LEU A N 1
ATOM 2403 C CA . LEU A 1 318 ? 2.366 -11.118 19.390 1.00 95.81 318 LEU A CA 1
ATOM 2404 C C . LEU A 1 318 ? 1.350 -11.829 20.287 1.00 95.81 318 LEU A C 1
ATOM 2406 O O . LEU A 1 318 ? 0.164 -11.522 20.198 1.00 95.81 318 LEU A O 1
ATOM 2410 N N . GLU A 1 319 ? 1.767 -12.738 21.171 1.00 95.12 319 GLU A N 1
ATOM 2411 C CA . GLU A 1 319 ? 0.838 -13.484 22.035 1.00 95.12 319 GLU A CA 1
ATOM 2412 C C . GLU A 1 319 ? 0.153 -12.573 23.061 1.00 95.12 319 GLU A C 1
ATOM 2414 O O . GLU A 1 319 ? -1.000 -12.803 23.423 1.00 95.12 319 GLU A O 1
ATOM 2419 N N . ALA A 1 320 ? 0.845 -11.519 23.503 1.00 96.25 320 ALA A N 1
ATOM 2420 C CA . ALA A 1 320 ? 0.306 -10.540 24.440 1.00 96.25 320 ALA A CA 1
ATOM 2421 C C . ALA A 1 320 ? -0.574 -9.494 23.738 1.00 96.25 320 ALA A C 1
ATOM 2423 O O . ALA A 1 320 ? -1.550 -9.016 24.322 1.00 96.25 320 ALA A O 1
ATOM 2424 N N . PHE A 1 321 ? -0.269 -9.173 22.477 1.00 97.75 321 PHE A N 1
ATOM 2425 C CA . PHE A 1 321 ? -0.972 -8.143 21.719 1.00 97.75 321 PHE A CA 1
ATOM 2426 C C . PHE A 1 321 ? -2.459 -8.468 21.532 1.00 97.75 321 PHE A C 1
ATOM 2428 O O . PHE A 1 321 ? -2.811 -9.503 20.951 1.00 97.75 321 PHE A O 1
ATOM 2435 N N . ALA A 1 322 ? -3.324 -7.569 22.019 1.00 96.75 322 ALA A N 1
ATOM 2436 C CA . ALA A 1 322 ? -4.784 -7.666 21.941 1.00 96.75 322 ALA A CA 1
ATOM 2437 C C . ALA A 1 322 ? -5.329 -9.050 22.356 1.00 96.75 322 ALA A C 1
ATOM 2439 O O . ALA A 1 322 ? -6.284 -9.563 21.777 1.00 96.75 322 ALA A O 1
ATOM 2440 N N . SER A 1 323 ? -4.700 -9.675 23.357 1.00 95.38 323 SER A N 1
ATOM 2441 C CA . SER A 1 323 ? -4.925 -11.080 23.744 1.00 95.38 323 SER A CA 1
ATOM 2442 C C . SER A 1 323 ? -6.367 -11.427 24.142 1.00 95.38 323 SER A C 1
ATOM 2444 O O . SER A 1 323 ? -6.743 -12.597 24.120 1.00 95.38 323 SER A O 1
ATOM 2446 N N . LYS A 1 324 ? -7.179 -10.428 24.504 1.00 95.50 324 LYS A N 1
ATOM 2447 C CA . LYS A 1 324 ? -8.577 -10.590 24.938 1.00 95.50 324 LYS A CA 1
ATOM 2448 C C . LYS A 1 324 ? -9.599 -10.077 23.922 1.00 95.50 324 LYS A C 1
ATOM 2450 O O . LYS A 1 324 ? -10.797 -10.146 24.195 1.00 95.50 324 LYS A O 1
ATOM 2455 N N . ALA A 1 325 ? -9.143 -9.554 22.786 1.00 97.75 325 ALA A N 1
ATOM 2456 C CA . ALA A 1 325 ? -10.005 -8.928 21.802 1.00 97.75 325 ALA A CA 1
ATOM 2457 C C . ALA A 1 325 ? -10.429 -9.913 20.711 1.00 97.75 325 ALA A C 1
ATOM 2459 O O . ALA A 1 325 ? -9.625 -10.703 20.210 1.00 97.75 325 ALA A O 1
ATOM 2460 N N . LYS A 1 326 ? -11.680 -9.794 20.259 1.00 98.56 326 LYS A N 1
ATOM 2461 C CA . LYS A 1 326 ? -12.045 -10.253 18.918 1.00 98.56 326 LYS A CA 1
ATOM 2462 C C . LYS A 1 326 ? -11.374 -9.324 17.911 1.00 98.56 326 LYS A C 1
ATOM 2464 O O . LYS A 1 326 ? -11.428 -8.109 18.062 1.00 98.56 326 LYS A O 1
ATOM 2469 N N . ILE A 1 327 ? -10.742 -9.881 16.888 1.00 98.75 327 ILE A N 1
ATOM 2470 C CA . ILE A 1 327 ? -10.000 -9.101 15.889 1.00 98.75 327 ILE A CA 1
ATOM 2471 C C . ILE A 1 327 ? -10.772 -9.121 14.576 1.00 98.75 327 ILE A C 1
ATOM 2473 O O . ILE A 1 327 ? -11.052 -10.197 14.045 1.00 98.75 327 ILE A O 1
ATOM 2477 N N . VAL A 1 328 ? -11.086 -7.939 14.056 1.00 98.81 328 VAL A N 1
ATOM 2478 C CA . VAL A 1 328 ? -11.584 -7.741 12.694 1.00 98.81 328 VAL A CA 1
ATOM 2479 C C . VAL A 1 328 ? -10.440 -7.177 11.867 1.00 98.81 328 VAL A C 1
ATOM 2481 O O . VAL A 1 328 ? -9.894 -6.147 12.247 1.00 98.81 328 VAL A O 1
ATOM 2484 N N . HIS A 1 329 ? -10.074 -7.816 10.757 1.00 98.81 329 HIS A N 1
ATOM 2485 C CA . HIS A 1 329 ? -8.988 -7.348 9.887 1.00 98.81 329 HIS A CA 1
ATOM 2486 C C . HIS A 1 329 ? -9.500 -7.075 8.475 1.00 98.81 329 HIS A C 1
ATOM 2488 O O . HIS A 1 329 ? -10.001 -7.979 7.808 1.00 98.81 329 HIS A O 1
ATOM 2494 N N . ILE A 1 330 ? -9.387 -5.824 8.031 1.00 98.69 330 ILE A N 1
ATOM 2495 C CA . ILE A 1 330 ? -9.681 -5.420 6.654 1.00 98.69 330 ILE A CA 1
ATOM 2496 C C . ILE A 1 330 ? -8.373 -5.015 5.990 1.00 98.69 330 ILE A C 1
ATOM 2498 O O . ILE A 1 330 ? -7.724 -4.062 6.429 1.00 98.69 330 ILE A O 1
ATOM 2502 N N . ASP A 1 331 ? -8.013 -5.739 4.938 1.00 98.69 331 ASP A N 1
ATOM 2503 C CA . ASP A 1 331 ? -6.819 -5.486 4.143 1.00 98.69 331 ASP A CA 1
ATOM 2504 C C . ASP A 1 331 ? -7.104 -5.777 2.668 1.00 98.69 331 ASP A C 1
ATOM 2506 O O . ASP A 1 331 ? -7.930 -6.631 2.344 1.00 98.69 331 ASP A O 1
ATOM 2510 N N . ILE A 1 332 ? -6.428 -5.066 1.771 1.00 98.31 332 ILE A N 1
ATOM 2511 C CA . ILE A 1 332 ? -6.541 -5.294 0.328 1.00 98.31 332 ILE A CA 1
ATOM 2512 C C . ILE A 1 332 ? -5.632 -6.445 -0.126 1.00 98.31 332 ILE A C 1
ATOM 2514 O O . ILE A 1 332 ? -5.862 -7.042 -1.176 1.00 98.31 332 ILE A O 1
ATOM 2518 N N . ASP A 1 333 ? -4.603 -6.770 0.658 1.00 98.12 333 ASP A N 1
ATOM 2519 C CA . ASP A 1 333 ? -3.674 -7.857 0.389 1.00 98.12 333 ASP A CA 1
ATOM 2520 C C . ASP A 1 333 ? -4.020 -9.082 1.244 1.00 98.12 333 ASP A C 1
ATOM 2522 O O . ASP A 1 333 ? -3.782 -9.131 2.455 1.00 98.12 333 ASP A O 1
ATOM 2526 N N . SER A 1 334 ? -4.535 -10.126 0.588 1.00 97.62 334 SER A N 1
ATOM 2527 C CA . SER A 1 334 ? -4.850 -11.400 1.240 1.00 97.62 334 SER A CA 1
ATOM 2528 C C . SER A 1 334 ? -3.649 -12.033 1.947 1.00 97.62 334 SER A C 1
ATOM 2530 O O . SER A 1 334 ? -3.850 -12.789 2.890 1.00 97.62 334 SER A O 1
ATOM 2532 N N . ALA A 1 335 ? -2.414 -11.732 1.525 1.00 97.62 335 ALA A N 1
ATOM 2533 C CA . ALA A 1 335 ? -1.208 -12.252 2.164 1.00 97.62 335 ALA A CA 1
ATOM 2534 C C . ALA A 1 335 ? -0.897 -11.580 3.515 1.00 97.62 335 ALA A C 1
ATOM 2536 O O . ALA A 1 335 ? -0.101 -12.118 4.285 1.00 97.62 335 ALA A O 1
ATOM 2537 N N . GLN A 1 336 ? -1.506 -10.429 3.838 1.00 98.19 336 GLN A N 1
ATOM 2538 C CA . GLN A 1 336 ? -1.407 -9.836 5.180 1.00 98.19 336 GLN A CA 1
ATOM 2539 C C . GLN A 1 336 ? -2.404 -10.454 6.164 1.00 98.19 336 GLN A C 1
ATOM 2541 O O . GLN A 1 336 ? -2.141 -10.488 7.371 1.00 98.19 336 GLN A O 1
ATOM 2546 N N . ILE A 1 337 ? -3.539 -10.950 5.669 1.00 98.31 337 ILE A N 1
ATOM 2547 C CA . ILE A 1 337 ? -4.612 -11.498 6.499 1.00 98.31 337 ILE A CA 1
ATOM 2548 C C . ILE A 1 337 ? -4.151 -12.816 7.126 1.00 98.31 337 ILE A C 1
ATOM 2550 O O . ILE A 1 337 ? -3.853 -13.784 6.433 1.00 98.31 337 ILE A O 1
ATOM 2554 N N . GLY A 1 338 ? -4.099 -12.859 8.459 1.00 97.69 338 GLY A N 1
ATOM 2555 C CA . GLY A 1 338 ? -3.669 -14.048 9.203 1.00 97.69 338 GLY A CA 1
ATOM 2556 C C . GLY A 1 338 ? -2.155 -14.284 9.225 1.00 97.69 338 GLY A C 1
ATOM 2557 O O . GLY A 1 338 ? -1.722 -15.275 9.801 1.00 97.69 338 GLY A O 1
ATOM 2558 N N . LYS A 1 339 ? -1.341 -13.376 8.663 1.00 97.81 339 LYS A N 1
ATOM 2559 C CA . LYS A 1 339 ? 0.121 -13.540 8.612 1.00 97.81 339 LYS A CA 1
ATOM 2560 C C . LYS A 1 339 ? 0.765 -13.566 10.001 1.00 97.81 339 LYS A C 1
ATOM 2562 O O . LYS A 1 339 ? 1.434 -14.527 10.354 1.00 97.81 339 LYS A O 1
ATOM 2567 N N . ASN A 1 340 ? 0.549 -12.506 10.784 1.00 97.62 340 ASN A N 1
ATOM 2568 C CA . ASN A 1 340 ? 1.142 -12.356 12.122 1.00 97.62 340 ASN A CA 1
ATOM 2569 C C . ASN A 1 340 ? 0.124 -12.583 13.248 1.00 97.62 340 ASN A C 1
ATOM 2571 O O . ASN A 1 340 ? 0.483 -12.979 14.355 1.00 97.62 340 ASN A O 1
ATOM 2575 N N . LYS A 1 341 ? -1.160 -12.303 12.995 1.00 97.38 341 LYS A N 1
ATOM 2576 C CA . LYS A 1 341 ? -2.229 -12.419 13.988 1.00 97.38 341 LYS A CA 1
ATOM 2577 C C . LYS A 1 341 ? -3.489 -12.949 13.318 1.00 97.38 341 LYS A C 1
ATOM 2579 O O . LYS A 1 341 ? -3.931 -12.388 12.321 1.00 97.38 341 LYS A O 1
ATOM 2584 N N . GLN A 1 342 ? -4.064 -14.015 13.872 1.00 98.06 342 GLN A N 1
ATOM 2585 C CA . GLN A 1 342 ? -5.270 -14.629 13.323 1.00 98.06 342 GLN A CA 1
ATOM 2586 C C . GLN A 1 342 ? -6.505 -13.760 13.629 1.00 98.06 342 GLN A C 1
ATOM 2588 O O . GLN A 1 342 ? -6.838 -13.577 14.808 1.00 98.06 342 GLN A O 1
ATOM 2593 N N . PRO A 1 343 ? -7.206 -13.222 12.613 1.00 98.31 343 PRO A N 1
ATOM 2594 C CA . PRO A 1 343 ? -8.443 -12.492 12.834 1.00 98.31 343 PRO A CA 1
ATOM 2595 C C . PRO A 1 343 ? -9.603 -13.445 13.146 1.00 98.31 343 PRO A C 1
ATOM 2597 O O . PRO A 1 343 ? -9.631 -14.592 12.705 1.00 98.31 343 PRO A O 1
ATOM 2600 N N . HIS A 1 344 ? -10.585 -12.942 13.891 1.00 98.56 344 HIS A N 1
ATOM 2601 C CA . HIS A 1 344 ? -11.860 -13.625 14.124 1.00 98.56 344 HIS A CA 1
ATOM 2602 C C . HIS A 1 344 ? -12.840 -13.385 12.968 1.00 98.56 344 HIS A C 1
ATOM 2604 O O . HIS A 1 344 ? -13.706 -14.214 12.707 1.00 98.56 344 HIS A O 1
ATOM 2610 N N . LEU A 1 345 ? -12.699 -12.244 12.290 1.00 98.31 345 LEU A N 1
ATOM 2611 C CA . LEU A 1 345 ? -13.403 -11.893 11.064 1.00 98.31 345 LEU A CA 1
ATOM 2612 C C . LEU A 1 345 ? -12.439 -11.128 10.157 1.00 98.31 345 LEU A C 1
ATOM 2614 O O . LEU A 1 345 ? -11.743 -10.225 10.617 1.00 98.31 345 LEU A O 1
ATOM 2618 N N . SER A 1 346 ? -12.400 -11.464 8.874 1.00 98.00 346 SER A N 1
ATOM 2619 C CA . SER A 1 346 ? -11.544 -10.776 7.909 1.00 98.00 346 SER A CA 1
ATOM 2620 C C . SER A 1 346 ? -12.291 -10.432 6.637 1.00 98.00 346 SER A C 1
ATOM 2622 O O . SER A 1 346 ? -13.100 -11.229 6.165 1.00 98.00 346 SER A O 1
ATOM 2624 N N . ILE A 1 347 ? -11.963 -9.286 6.048 1.00 97.81 347 ILE A N 1
ATOM 2625 C CA . ILE A 1 347 ? -12.456 -8.881 4.734 1.00 97.81 347 ILE A CA 1
ATOM 2626 C C . ILE A 1 347 ? -11.247 -8.547 3.863 1.00 97.81 347 ILE A C 1
ATOM 2628 O O . ILE A 1 347 ? -10.504 -7.617 4.164 1.00 97.81 347 ILE A O 1
ATOM 2632 N N . CYS A 1 348 ? -11.073 -9.302 2.779 1.00 98.12 348 CYS A N 1
ATOM 2633 C CA . CYS A 1 348 ? -10.108 -8.979 1.733 1.00 98.12 348 CYS A CA 1
ATOM 2634 C C . CYS A 1 348 ? -10.764 -7.994 0.755 1.00 98.12 348 CYS A C 1
ATOM 2636 O O . CYS A 1 348 ? -11.563 -8.411 -0.084 1.00 98.12 348 CYS A O 1
ATOM 2638 N N . SER A 1 349 ? -10.527 -6.693 0.933 1.00 97.50 349 SER A N 1
ATOM 2639 C CA . SER A 1 349 ? -11.154 -5.611 0.159 1.00 97.50 349 SER A CA 1
ATOM 2640 C C . SER A 1 349 ? -10.425 -4.286 0.380 1.00 97.50 349 SER A C 1
ATOM 2642 O O . SER A 1 349 ? -9.762 -4.087 1.396 1.00 97.50 349 SER A O 1
ATOM 2644 N N . ASP A 1 350 ? -10.647 -3.332 -0.524 1.00 97.88 350 ASP A N 1
ATOM 2645 C CA . ASP A 1 350 ? -10.410 -1.918 -0.239 1.00 97.88 350 ASP A CA 1
ATOM 2646 C C . ASP A 1 350 ? -11.207 -1.490 1.010 1.00 97.88 350 ASP A C 1
ATOM 2648 O O . ASP A 1 350 ? -12.435 -1.656 1.082 1.00 97.88 350 ASP A O 1
ATOM 2652 N N . VAL A 1 351 ? -10.491 -0.942 1.995 1.00 98.19 351 VAL A N 1
ATOM 2653 C CA . VAL A 1 351 ? -11.044 -0.450 3.259 1.00 98.19 351 VAL A CA 1
ATOM 2654 C C . VAL A 1 351 ? -12.020 0.705 3.046 1.00 98.19 351 VAL A C 1
ATOM 2656 O O . VAL A 1 351 ? -13.004 0.806 3.777 1.00 98.19 351 VAL A O 1
ATOM 2659 N N . LYS A 1 352 ? -11.822 1.524 2.006 1.00 98.19 352 LYS A N 1
ATOM 2660 C CA . LYS A 1 352 ? -12.729 2.617 1.646 1.00 98.19 352 LYS A CA 1
ATOM 2661 C C . LYS A 1 352 ? -14.118 2.086 1.334 1.00 98.19 352 LYS A C 1
ATOM 2663 O O . LYS A 1 352 ? -15.117 2.584 1.850 1.00 98.19 352 LYS A O 1
ATOM 2668 N N . LEU A 1 353 ? -14.185 1.041 0.506 1.00 98.19 353 LEU A N 1
ATOM 2669 C CA . LEU A 1 353 ? -15.442 0.400 0.122 1.00 98.19 353 LEU A CA 1
ATOM 2670 C C . LEU A 1 353 ? -16.112 -0.273 1.322 1.00 98.19 353 LEU A C 1
ATOM 2672 O O . LEU A 1 353 ? -17.328 -0.154 1.486 1.00 98.19 353 LEU A O 1
ATOM 2676 N N . ALA A 1 354 ? -15.327 -0.922 2.186 1.00 98.31 354 ALA A N 1
ATOM 2677 C CA . ALA A 1 354 ? -15.846 -1.531 3.405 1.00 98.31 354 ALA A CA 1
ATOM 2678 C C . ALA A 1 354 ? -16.440 -0.481 4.353 1.00 98.31 354 ALA A C 1
ATOM 2680 O O . ALA A 1 354 ? -17.580 -0.634 4.790 1.00 98.31 354 ALA A O 1
ATOM 2681 N N . LEU A 1 355 ? -15.728 0.621 4.609 1.00 98.50 355 LEU A N 1
ATOM 2682 C CA . LEU A 1 355 ? -16.219 1.716 5.448 1.00 98.50 355 LEU A CA 1
ATOM 2683 C C . LEU A 1 355 ? -17.487 2.355 4.868 1.00 98.50 355 LEU A C 1
ATOM 2685 O O . LEU A 1 355 ? -18.437 2.572 5.616 1.00 98.50 355 LEU A O 1
ATOM 2689 N N . LYS A 1 356 ? -17.567 2.586 3.546 1.00 98.19 356 LYS A N 1
ATOM 2690 C CA . LYS A 1 356 ? -18.803 3.080 2.902 1.00 98.19 356 LYS A CA 1
ATOM 2691 C C . LYS A 1 356 ? -19.995 2.166 3.169 1.00 98.19 356 LYS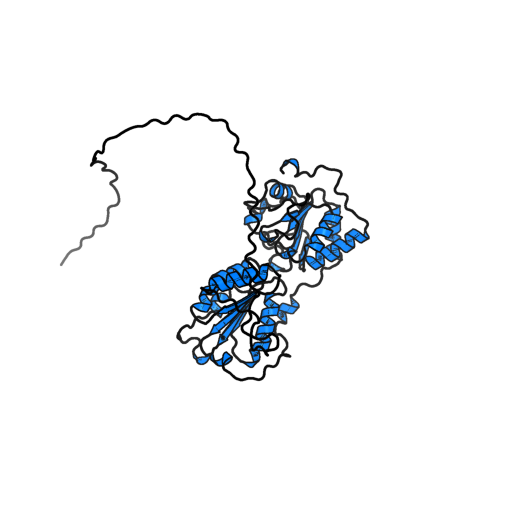 A C 1
ATOM 2693 O O . LYS A 1 356 ? -21.063 2.649 3.544 1.00 98.19 356 LYS A O 1
ATOM 2698 N N . GLY A 1 357 ? -19.818 0.859 2.985 1.00 97.88 357 GLY A N 1
ATOM 2699 C CA . GLY A 1 357 ? -20.885 -0.108 3.228 1.00 97.88 357 GLY A CA 1
ATOM 2700 C C . GLY A 1 357 ? -21.281 -0.185 4.707 1.00 97.88 357 GLY A C 1
ATOM 2701 O O . GLY A 1 357 ? -22.469 -0.161 5.018 1.00 97.88 357 GLY A O 1
ATOM 2702 N N . ILE A 1 358 ? -20.310 -0.179 5.626 1.00 97.38 358 ILE A N 1
ATOM 2703 C CA . ILE A 1 358 ? -20.567 -0.178 7.076 1.00 97.38 358 ILE A CA 1
ATOM 2704 C C . ILE A 1 358 ? -21.323 1.087 7.498 1.00 97.38 358 ILE A C 1
ATOM 2706 O O . ILE A 1 358 ? -22.315 0.989 8.222 1.00 97.38 358 ILE A O 1
ATOM 2710 N N . ASN A 1 359 ? -20.905 2.261 7.018 1.00 97.38 359 ASN A N 1
ATOM 2711 C CA . ASN A 1 359 ? -21.560 3.535 7.318 1.00 97.38 359 ASN A CA 1
ATOM 2712 C C . ASN A 1 359 ? -23.023 3.527 6.868 1.00 97.38 359 ASN A C 1
ATOM 2714 O O . ASN A 1 359 ? -23.905 3.862 7.657 1.00 97.38 359 ASN A O 1
ATOM 2718 N N . ARG A 1 360 ? -23.296 3.042 5.648 1.00 97.06 360 ARG A N 1
ATOM 2719 C CA . ARG A 1 360 ? -24.662 2.872 5.130 1.00 97.06 360 ARG A CA 1
ATOM 2720 C C . ARG A 1 360 ? -25.516 1.993 6.050 1.00 97.06 360 ARG A C 1
ATOM 2722 O O . ARG A 1 360 ? -26.660 2.335 6.349 1.00 97.06 360 ARG A O 1
ATOM 2729 N N . ILE A 1 361 ? -24.968 0.869 6.516 1.00 95.75 361 ILE A N 1
ATOM 2730 C CA . ILE A 1 361 ? -25.681 -0.055 7.410 1.00 95.75 361 ILE A CA 1
ATOM 2731 C C . ILE A 1 361 ? -25.966 0.617 8.764 1.00 95.75 361 ILE A C 1
ATOM 2733 O O . ILE A 1 361 ? -27.096 0.541 9.249 1.00 95.75 361 ILE A O 1
ATOM 2737 N N . LEU A 1 362 ? -24.988 1.302 9.363 1.00 92.81 362 LEU A N 1
ATOM 2738 C CA . LEU A 1 362 ? -25.155 2.002 10.645 1.00 92.81 362 LEU A CA 1
ATOM 2739 C C . LEU A 1 362 ? -26.224 3.103 10.577 1.00 92.81 362 LEU A C 1
ATOM 2741 O O . LEU A 1 362 ? -27.079 3.188 11.461 1.00 92.81 362 LEU A O 1
ATOM 2745 N N . GLU A 1 363 ? -26.222 3.895 9.504 1.00 93.12 363 GLU A N 1
ATOM 2746 C CA . GLU A 1 363 ? -27.216 4.946 9.264 1.00 93.12 363 GLU A CA 1
ATOM 2747 C C . GLU A 1 363 ? -28.626 4.375 9.096 1.00 93.12 363 GLU A C 1
ATOM 2749 O O . GLU A 1 363 ? -29.568 4.868 9.719 1.00 93.12 363 GLU A O 1
ATOM 2754 N N . SER A 1 364 ? -28.772 3.297 8.316 1.00 89.88 364 SER A N 1
ATOM 2755 C CA . SER A 1 364 ? -30.075 2.661 8.071 1.00 89.88 364 SER A CA 1
ATOM 2756 C C . SER A 1 364 ? -30.736 2.128 9.345 1.00 89.88 364 SER A C 1
ATOM 2758 O O . SER A 1 364 ? -31.958 2.150 9.473 1.00 89.88 364 SER A O 1
ATOM 2760 N N . LYS A 1 365 ? -29.933 1.693 10.323 1.00 82.12 365 LYS A N 1
ATOM 2761 C CA . LYS A 1 365 ? -30.423 1.180 11.607 1.00 82.12 365 LYS A CA 1
ATOM 2762 C C . LYS A 1 365 ? -30.776 2.294 12.599 1.00 82.12 365 LYS A C 1
ATOM 2764 O O . LYS A 1 365 ? -31.161 1.988 13.724 1.00 82.12 365 LYS A O 1
ATOM 2769 N N . GLY A 1 366 ? -30.616 3.570 12.222 1.00 65.81 366 GLY A N 1
ATOM 2770 C CA . GLY A 1 366 ? -30.785 4.720 13.120 1.00 65.81 366 GLY A CA 1
ATOM 2771 C C . GLY A 1 366 ? -29.840 4.682 14.326 1.00 65.81 366 GLY A C 1
ATOM 2772 O O . GLY A 1 366 ? -30.044 5.392 15.312 1.00 65.81 366 GLY A O 1
ATOM 2773 N N . ALA A 1 367 ? -28.821 3.824 14.274 1.00 57.31 367 ALA A N 1
ATOM 2774 C CA . ALA A 1 367 ? -27.966 3.518 15.396 1.00 57.31 367 ALA A CA 1
ATOM 2775 C C . ALA A 1 367 ? -26.826 4.535 15.430 1.00 57.31 367 ALA A C 1
ATOM 2777 O O . ALA A 1 367 ? -25.750 4.297 14.891 1.00 57.31 367 ALA A O 1
ATOM 2778 N N . LYS A 1 368 ? -27.032 5.652 16.135 1.00 58.94 368 LYS A N 1
ATOM 2779 C CA . LYS A 1 368 ? -25.909 6.205 16.896 1.00 58.94 368 LYS A CA 1
ATOM 2780 C C . LYS A 1 368 ? -25.631 5.182 17.985 1.00 58.94 368 LYS A C 1
ATOM 2782 O O . LYS A 1 368 ? -26.385 5.102 18.956 1.00 58.94 368 LYS A O 1
ATOM 2787 N N . LEU A 1 369 ? -24.628 4.333 17.775 1.00 62.59 369 LEU A N 1
ATOM 2788 C CA . LEU A 1 369 ? -24.189 3.391 18.797 1.00 62.59 369 LEU A CA 1
ATOM 2789 C C . LEU A 1 369 ? -23.704 4.240 19.967 1.00 62.59 369 LEU A C 1
ATOM 2791 O O . LEU A 1 369 ? -22.669 4.881 19.889 1.00 62.59 369 LEU A O 1
ATOM 2795 N N . ASN A 1 370 ? -24.556 4.365 20.977 1.00 47.75 370 ASN A N 1
ATOM 2796 C CA . ASN A 1 370 ? -24.520 5.432 21.966 1.00 47.75 370 ASN A CA 1
ATOM 2797 C C . ASN A 1 370 ? -23.198 5.392 22.769 1.00 47.75 370 ASN A C 1
ATOM 2799 O O . ASN A 1 370 ? -23.071 4.531 23.644 1.00 47.75 370 ASN A O 1
ATOM 2803 N N . PRO A 1 371 ? -22.216 6.289 22.547 1.00 48.19 371 PRO A N 1
ATOM 2804 C CA . PRO A 1 371 ? -20.888 6.138 23.133 1.00 48.19 371 PRO A CA 1
ATOM 2805 C C . PRO A 1 371 ? -20.650 7.121 24.290 1.00 48.19 371 PRO A C 1
ATOM 2807 O O . PRO A 1 371 ? -19.537 7.601 24.470 1.00 48.19 371 PRO A O 1
ATOM 2810 N N . MET A 1 372 ? -21.682 7.482 25.070 1.00 39.06 372 MET A N 1
ATOM 2811 C CA . MET A 1 372 ? -21.588 8.682 25.925 1.00 39.06 372 MET A CA 1
ATOM 2812 C C . MET A 1 372 ? -22.007 8.586 27.395 1.00 39.06 372 MET A C 1
ATOM 2814 O O . MET A 1 372 ? -22.031 9.615 28.056 1.00 39.06 372 MET A O 1
ATOM 2818 N N . ASN A 1 373 ? -22.227 7.405 27.979 1.00 41.34 373 ASN A N 1
ATOM 2819 C CA . ASN A 1 373 ? -22.501 7.330 29.431 1.00 41.34 373 ASN A CA 1
ATOM 2820 C C . ASN A 1 373 ? -21.371 6.758 30.292 1.00 41.34 373 ASN A C 1
ATOM 2822 O O . ASN A 1 373 ? -21.588 6.444 31.462 1.00 41.34 373 ASN A O 1
ATOM 2826 N N . LYS A 1 374 ? -20.152 6.623 29.761 1.00 46.69 374 LYS A N 1
ATOM 2827 C CA . LYS A 1 374 ? -18.997 6.192 30.559 1.00 46.69 374 LYS A CA 1
ATOM 2828 C C . LYS A 1 374 ? -17.784 7.030 30.204 1.00 46.69 374 LYS A C 1
ATOM 2830 O O . LYS A 1 374 ? -17.453 7.158 29.031 1.00 46.69 374 LYS A O 1
ATOM 2835 N N . ILE A 1 375 ? -17.119 7.571 31.226 1.00 53.16 375 ILE A N 1
ATOM 2836 C CA . ILE A 1 375 ? -15.764 8.112 31.094 1.00 53.16 375 ILE A CA 1
ATOM 2837 C C . ILE A 1 375 ? -14.946 7.050 30.350 1.00 53.16 375 ILE A C 1
ATOM 2839 O O . ILE A 1 375 ? -14.910 5.903 30.813 1.00 53.16 375 ILE A O 1
ATOM 2843 N N . PRO A 1 376 ? -14.350 7.375 29.192 1.00 65.88 376 PRO A N 1
ATOM 2844 C CA . PRO A 1 376 ? -13.637 6.378 28.424 1.00 65.88 376 PRO A CA 1
ATOM 2845 C C . PRO A 1 376 ? -12.523 5.771 29.267 1.00 65.88 376 PRO A C 1
ATOM 2847 O O . PRO A 1 376 ? -11.774 6.496 29.922 1.00 65.88 376 PRO A O 1
ATOM 2850 N N . TYR A 1 377 ? -12.431 4.441 29.283 1.00 67.38 377 TYR A N 1
ATOM 2851 C CA . TYR A 1 377 ? -11.591 3.701 30.233 1.00 67.38 377 TYR A CA 1
ATOM 2852 C C . TYR A 1 377 ? -10.091 4.031 30.117 1.00 67.38 377 TYR A C 1
ATOM 2854 O O . TYR A 1 377 ? -9.320 3.723 31.021 1.00 67.38 377 TYR A O 1
ATOM 2862 N N . TRP A 1 378 ? -9.688 4.662 29.013 1.00 67.19 378 TRP A N 1
ATOM 2863 C CA . TRP A 1 378 ? -8.337 5.140 28.736 1.00 67.19 378 TRP A CA 1
ATOM 2864 C C . TRP A 1 378 ? -8.087 6.603 29.145 1.00 67.19 378 TRP A C 1
ATOM 2866 O O . TRP A 1 378 ? -6.927 6.979 29.278 1.00 67.19 378 TRP A O 1
ATOM 2876 N N . ARG A 1 379 ? -9.123 7.435 29.369 1.00 71.69 379 ARG A N 1
ATOM 2877 C CA . ARG A 1 379 ? -8.957 8.871 29.701 1.00 71.69 379 ARG A CA 1
ATOM 2878 C C . ARG A 1 379 ? -8.052 9.152 30.912 1.00 71.69 379 ARG A C 1
ATOM 2880 O O . ARG A 1 379 ? -7.345 10.148 30.838 1.00 71.69 379 ARG A O 1
ATOM 2887 N N . PRO A 1 380 ? -8.012 8.332 31.984 1.00 68.62 380 PRO A N 1
ATOM 2888 C CA . PRO A 1 380 ? -7.102 8.573 33.110 1.00 68.62 380 PRO A CA 1
ATOM 2889 C C . PRO A 1 380 ? -5.611 8.502 32.757 1.00 68.62 380 PRO A C 1
ATOM 2891 O O . PRO A 1 380 ? -4.782 8.897 33.567 1.00 68.62 380 PRO A O 1
ATOM 2894 N N . TYR A 1 381 ? -5.274 7.963 31.584 1.00 66.31 381 TYR A N 1
ATOM 2895 C CA . TYR A 1 381 ? -3.902 7.782 31.118 1.00 66.31 381 TYR A CA 1
ATOM 2896 C C . TYR A 1 381 ? -3.497 8.803 30.043 1.00 66.31 381 TYR A C 1
ATOM 2898 O O . TYR A 1 381 ? -2.415 8.648 29.479 1.00 66.31 381 TYR A O 1
ATOM 2906 N N . ARG A 1 382 ? -4.367 9.775 29.719 1.00 67.56 382 ARG A N 1
ATOM 2907 C CA . ARG A 1 382 ? -4.111 10.828 28.723 1.00 67.56 382 ARG A CA 1
ATOM 2908 C C . ARG A 1 382 ? -3.331 11.997 29.309 1.00 67.56 382 ARG A C 1
ATOM 2910 O O . ARG A 1 382 ? -3.612 12.356 30.473 1.00 67.56 382 ARG A O 1
#

Secondary structure (DSSP, 8-state):
------------------------------------------------------------SS-TTS--SS-S-----SSHHHHHHHHHHHHHTTSPPEEEEE-STHHHHTTHHHHHHHHHHT--EEEEEEE--GGGTTTT-TT---HHHHHTTSSSEEEE--SGGGHHHHHHHHHHHHHSSS---EEEEEEHHHHH------TTPPP--HHHHHHSPPPPPHHHHHHHHHHHHH-SSEEEEE-GGGGGGHHHHHHHHHHH---EEE-STTBTTB-TTSTTEEEE-STTS-HHHHHHHHT-SEEEEES----HHHHSSTTTTTTTSEEEEEES-TTTTTSSS--SEEEES-HHHHHHHHHHHHHHTT------SS--TTGGG-

Radius of gyration: 30.14 Å; chains: 1; bounding box: 100×77×78 Å

pLDDT: mean 83.69, std 24.57, range [23.7, 98.88]

InterPro domains:
  IPR012000 Thiamine pyrophosphate enzyme, central domain [PF00205] (225-356)
  IPR012001 Thiamine pyrophosphate enzyme, N-terminal TPP-binding domain [PF02776] (74-144)
  IPR029035 DHS-like NAD/FAD-binding domain superfamily [SSF52467] (221-379)
  IPR029061 Thiamin diphosphate-binding fold [SSF52518] (74-207)
  IPR045229 Thiamine pyrophosphate enzyme [PTHR18968] (74-366)